Protein AF-0000000084531029 (afdb_homodimer)

Structure (mmCIF, N/CA/C/O backbone):
data_AF-0000000084531029-model_v1
#
loop_
_entity.id
_entity.type
_entity.pdbx_description
1 polymer Epimerase
#
loop_
_atom_site.group_PDB
_atom_site.id
_atom_site.type_symbol
_atom_site.label_atom_id
_atom_site.label_alt_id
_atom_site.label_comp_id
_atom_site.label_asym_id
_atom_site.label_entity_id
_atom_site.label_seq_id
_atom_site.pdbx_PDB_ins_code
_atom_site.Cartn_x
_atom_site.Cartn_y
_atom_site.Cartn_z
_atom_site.occupancy
_atom_site.B_iso_or_equiv
_atom_site.auth_seq_id
_atom_site.auth_comp_id
_atom_site.auth_asym_id
_atom_site.auth_atom_id
_atom_site.pdbx_PDB_model_num
ATOM 1 N N . MET A 1 1 ? -20.953 -20.203 -14.414 1 97.06 1 MET A N 1
ATOM 2 C CA . MET A 1 1 ? -20.766 -18.797 -14.125 1 97.06 1 MET A CA 1
ATOM 3 C C . MET A 1 1 ? -19.938 -18.125 -15.219 1 97.06 1 MET A C 1
ATOM 5 O O . MET A 1 1 ? -19.203 -18.797 -15.953 1 97.06 1 MET A O 1
ATOM 9 N N . ARG A 1 2 ? -20.156 -16.828 -15.328 1 98.56 2 ARG A N 1
ATOM 10 C CA . ARG A 1 2 ? -19.234 -16.031 -16.141 1 98.56 2 ARG A CA 1
ATOM 11 C C . ARG A 1 2 ? -18.125 -15.422 -15.289 1 98.56 2 ARG A C 1
ATOM 13 O O . ARG A 1 2 ? -18.406 -14.656 -14.359 1 98.56 2 ARG A O 1
ATOM 20 N N . ILE A 1 3 ? -16.906 -15.789 -15.602 1 98.88 3 ILE A N 1
ATOM 21 C CA . ILE A 1 3 ? -15.766 -15.422 -14.766 1 98.88 3 ILE A CA 1
ATOM 22 C C . ILE A 1 3 ? -14.727 -14.688 -15.609 1 98.88 3 ILE A C 1
ATOM 24 O O . ILE A 1 3 ? -14.383 -15.133 -16.703 1 98.88 3 ILE A O 1
ATOM 28 N N . ALA A 1 4 ? -14.32 -13.523 -15.148 1 98.94 4 ALA A N 1
ATOM 29 C CA . ALA A 1 4 ? -13.227 -12.805 -15.797 1 98.94 4 ALA A CA 1
ATOM 30 C C . ALA A 1 4 ? -11.891 -13.102 -15.117 1 98.94 4 ALA A C 1
ATOM 32 O O . ALA A 1 4 ? -11.836 -13.273 -13.898 1 98.94 4 ALA A O 1
ATOM 33 N N . VAL A 1 5 ? -10.812 -13.219 -15.891 1 98.94 5 VAL A N 1
ATOM 34 C CA . VAL A 1 5 ? -9.461 -13.43 -15.398 1 98.94 5 VAL A CA 1
ATOM 35 C C . VAL A 1 5 ? -8.516 -12.398 -16.031 1 98.94 5 VAL A C 1
ATOM 37 O O . VAL A 1 5 ? -8.211 -12.477 -17.219 1 98.94 5 VAL A O 1
ATOM 40 N N . THR A 1 6 ? -8.094 -11.383 -15.25 1 98.94 6 THR A N 1
ATOM 41 C CA . THR A 1 6 ? -7.02 -10.547 -15.758 1 98.94 6 THR A CA 1
ATOM 42 C C . THR A 1 6 ? -5.684 -11.281 -15.695 1 98.94 6 THR A C 1
ATOM 44 O O . THR A 1 6 ? -5.43 -12.039 -14.75 1 98.94 6 THR A O 1
ATOM 47 N N . GLY A 1 7 ? -4.824 -10.992 -16.672 1 98.75 7 GLY A N 1
ATOM 48 C CA . GLY A 1 7 ? -3.633 -11.82 -16.797 1 98.75 7 GLY A CA 1
ATOM 49 C C . GLY A 1 7 ? -3.93 -13.227 -17.281 1 98.75 7 GLY A C 1
ATOM 50 O O . GLY A 1 7 ? -3.174 -14.156 -17 1 98.75 7 GLY A O 1
ATOM 51 N N . GLY A 1 8 ? -5.012 -13.352 -17.984 1 98.81 8 GLY A N 1
ATOM 52 C CA . GLY A 1 8 ? -5.527 -14.664 -18.328 1 98.81 8 GLY A CA 1
ATOM 53 C C . GLY A 1 8 ? -4.715 -15.344 -19.422 1 98.81 8 GLY A C 1
ATOM 54 O O . GLY A 1 8 ? -4.898 -16.531 -19.672 1 98.81 8 GLY A O 1
ATOM 55 N N . CYS A 1 9 ? -3.779 -14.656 -20.031 1 98.62 9 CYS A N 1
ATOM 56 C CA . CYS A 1 9 ? -2.963 -15.227 -21.109 1 98.62 9 CYS A CA 1
ATOM 57 C C . CYS A 1 9 ? -1.507 -15.344 -20.672 1 98.62 9 CYS A C 1
ATOM 59 O O . CYS A 1 9 ? -0.629 -15.594 -21.5 1 98.62 9 CYS A O 1
ATOM 61 N N . GLY A 1 10 ? -1.248 -15.156 -19.375 1 98.06 10 GLY A N 1
ATOM 62 C CA . GLY A 1 10 ? 0.082 -15.32 -18.812 1 98.06 10 GLY A CA 1
ATOM 63 C C . GLY A 1 10 ? 0.339 -16.719 -18.297 1 98.06 10 GLY A C 1
ATOM 64 O O . GLY A 1 10 ? -0.458 -17.641 -18.531 1 98.06 10 GLY A O 1
ATOM 65 N N . PHE A 1 11 ? 1.472 -16.938 -17.562 1 98.38 11 PHE A N 1
ATOM 66 C CA . PHE A 1 11 ? 1.9 -18.219 -17.031 1 98.38 11 PHE A CA 1
ATOM 67 C C . PHE A 1 11 ? 0.819 -18.828 -16.141 1 98.38 11 PHE A C 1
ATOM 69 O O . PHE A 1 11 ? 0.06 -19.688 -16.594 1 98.38 11 PHE A O 1
ATOM 76 N N . ILE A 1 12 ? 0.504 -18.234 -14.992 1 98.62 12 ILE A N 1
ATOM 77 C CA . ILE A 1 12 ? -0.446 -18.797 -14.039 1 98.62 12 ILE A CA 1
ATOM 78 C C . ILE A 1 12 ? -1.869 -18.625 -14.562 1 98.62 12 ILE A C 1
ATOM 80 O O . ILE A 1 12 ? -2.67 -19.562 -14.531 1 98.62 12 ILE A O 1
ATOM 84 N N . GLY A 1 13 ? -2.168 -17.453 -15.133 1 98.81 13 GLY A N 1
ATOM 85 C CA . GLY A 1 13 ? -3.506 -17.109 -15.586 1 98.81 13 GLY A CA 1
ATOM 86 C C . GLY A 1 13 ? -4.039 -18.047 -16.641 1 98.81 13 GLY A C 1
ATOM 87 O O . GLY A 1 13 ? -5.223 -18.406 -16.641 1 98.81 13 GLY A O 1
ATOM 88 N N . SER A 1 14 ? -3.178 -18.469 -17.578 1 98.88 14 SER A N 1
ATOM 89 C CA . SER A 1 14 ? -3.637 -19.359 -18.641 1 98.88 14 SER A CA 1
ATOM 90 C C . SER A 1 14 ? -4.059 -20.719 -18.094 1 98.88 14 SER A C 1
ATOM 92 O O . SER A 1 14 ? -5.004 -21.328 -18.594 1 98.88 14 SER A O 1
ATOM 94 N N . HIS A 1 15 ? -3.373 -21.219 -17.062 1 98.94 15 HIS A N 1
ATOM 95 C CA . HIS A 1 15 ? -3.766 -22.469 -16.422 1 98.94 15 HIS A CA 1
ATOM 96 C C . HIS A 1 15 ? -5.066 -22.312 -15.648 1 98.94 15 HIS A C 1
ATOM 98 O O . HIS A 1 15 ? -5.891 -23.219 -15.609 1 98.94 15 HIS A O 1
ATOM 104 N N . VAL A 1 16 ? -5.242 -21.141 -14.977 1 98.94 16 VAL A N 1
ATOM 105 C CA . VAL A 1 16 ? -6.48 -20.844 -14.266 1 98.94 16 VAL A CA 1
ATOM 106 C C . VAL A 1 16 ? -7.652 -20.844 -15.242 1 98.94 16 VAL A C 1
ATOM 108 O O . VAL A 1 16 ? -8.688 -21.453 -14.984 1 98.94 16 VAL A O 1
ATOM 111 N N . VAL A 1 17 ? -7.473 -20.172 -16.391 1 98.94 17 VAL A N 1
ATOM 112 C CA . VAL A 1 17 ? -8.492 -20.125 -17.422 1 98.94 17 VAL A CA 1
ATOM 113 C C . VAL A 1 17 ? -8.844 -21.531 -17.875 1 98.94 17 VAL A C 1
ATOM 115 O O . VAL A 1 17 ? -10.016 -21.906 -17.953 1 98.94 17 VAL A O 1
ATOM 118 N N . ASP A 1 18 ? -7.797 -22.406 -18.156 1 98.94 18 ASP A N 1
ATOM 119 C CA . ASP A 1 18 ? -8.016 -23.781 -18.578 1 98.94 18 ASP A CA 1
ATOM 120 C C . ASP A 1 18 ? -8.867 -24.531 -17.562 1 98.94 18 ASP A C 1
ATOM 122 O O . ASP A 1 18 ? -9.828 -25.219 -17.938 1 98.94 18 ASP A O 1
ATOM 126 N N . HIS A 1 19 ? -8.508 -24.438 -16.281 1 98.94 19 HIS A N 1
ATOM 127 C CA . HIS A 1 19 ? -9.18 -25.203 -15.234 1 98.94 19 HIS A CA 1
ATOM 128 C C . HIS A 1 19 ? -10.617 -24.719 -15.047 1 98.94 19 HIS A C 1
ATOM 130 O O . HIS A 1 19 ? -11.508 -25.516 -14.773 1 98.94 19 HIS A O 1
ATOM 136 N N . LEU A 1 20 ? -10.859 -23.375 -15.156 1 98.94 20 LEU A N 1
ATOM 137 C CA . LEU A 1 20 ? -12.203 -22.828 -15.023 1 98.94 20 LEU A CA 1
ATOM 138 C C . LEU A 1 20 ? -13.109 -23.312 -16.156 1 98.94 20 LEU A C 1
ATOM 140 O O . LEU A 1 20 ? -14.258 -23.688 -15.922 1 98.94 20 LEU A O 1
ATOM 144 N N . ILE A 1 21 ? -12.586 -23.312 -17.391 1 98.88 21 ILE A N 1
ATOM 145 C CA . ILE A 1 21 ? -13.344 -23.781 -18.531 1 98.88 21 ILE A CA 1
ATOM 146 C C . ILE A 1 21 ? -13.656 -25.266 -18.375 1 98.88 21 ILE A C 1
ATOM 148 O O . ILE A 1 21 ? -14.797 -25.688 -18.578 1 98.88 21 ILE A O 1
ATOM 152 N N . ALA A 1 22 ? -12.625 -26.047 -17.938 1 98.81 22 ALA A N 1
ATOM 153 C CA . ALA A 1 22 ? -12.812 -27.469 -17.703 1 98.81 22 ALA A CA 1
ATOM 154 C C . ALA A 1 22 ? -13.883 -27.719 -16.641 1 98.81 22 ALA A C 1
ATOM 156 O O . ALA A 1 22 ? -14.594 -28.719 -16.688 1 98.81 22 ALA A O 1
ATOM 157 N N . ALA A 1 23 ? -14.008 -26.828 -15.719 1 98.69 23 ALA A N 1
ATOM 158 C CA . ALA A 1 23 ? -14.984 -26.953 -14.641 1 98.69 23 ALA A CA 1
ATOM 159 C C . ALA A 1 23 ? -16.359 -26.469 -15.094 1 98.69 23 ALA A C 1
ATOM 161 O O . ALA A 1 23 ? -17.312 -26.469 -14.305 1 98.69 23 ALA A O 1
ATOM 162 N N . GLY A 1 24 ? -16.531 -25.969 -16.312 1 98.62 24 GLY A N 1
ATOM 163 C CA . GLY A 1 24 ? -17.844 -25.672 -16.891 1 98.62 24 GLY A CA 1
ATOM 164 C C . GLY A 1 24 ? -18.203 -24.203 -16.844 1 98.62 24 GLY A C 1
ATOM 165 O O . GLY A 1 24 ? -19.359 -23.844 -17.062 1 98.62 24 GLY A O 1
ATOM 166 N N . HIS A 1 25 ? -17.266 -23.312 -16.609 1 98.81 25 HIS A N 1
ATOM 167 C CA . HIS A 1 25 ? -17.547 -21.891 -16.516 1 98.81 25 HIS A CA 1
ATOM 168 C C . HIS A 1 25 ? -17.281 -21.188 -17.844 1 98.81 25 HIS A C 1
ATOM 170 O O . HIS A 1 25 ? -16.516 -21.688 -18.672 1 98.81 25 HIS A O 1
ATOM 176 N N . GLU A 1 26 ? -17.984 -20.094 -18.078 1 98.88 26 GLU A N 1
ATOM 177 C CA . GLU A 1 26 ? -17.656 -19.156 -19.141 1 98.88 26 GLU A CA 1
ATOM 178 C C . GLU A 1 26 ? -16.562 -18.188 -18.703 1 98.88 26 GLU A C 1
ATOM 180 O O . GLU A 1 26 ? -16.688 -17.547 -17.656 1 98.88 26 GLU A O 1
ATOM 185 N N . VAL A 1 27 ? -15.5 -18.141 -19.531 1 98.94 27 VAL A N 1
ATOM 186 C CA . VAL A 1 27 ? -14.359 -17.391 -19.031 1 98.94 27 VAL A CA 1
ATOM 187 C C . VAL A 1 27 ? -14.039 -16.25 -20.016 1 98.94 27 VAL A C 1
ATOM 189 O O . VAL A 1 27 ? -14.008 -16.453 -21.219 1 98.94 27 VAL A O 1
ATOM 192 N N . LEU A 1 28 ? -13.875 -15.031 -19.5 1 98.94 28 LEU A N 1
ATOM 193 C CA . LEU A 1 28 ? -13.289 -13.891 -20.188 1 98.94 28 LEU A CA 1
ATOM 194 C C . LEU A 1 28 ? -11.836 -13.688 -19.766 1 98.94 28 LEU A C 1
ATOM 196 O O . LEU A 1 28 ? -11.562 -13.344 -18.625 1 98.94 28 LEU A O 1
ATOM 200 N N . ALA A 1 29 ? -10.898 -13.945 -20.688 1 98.94 29 ALA A N 1
ATOM 201 C CA . ALA A 1 29 ? -9.484 -13.664 -20.438 1 98.94 29 ALA A CA 1
ATOM 202 C C . ALA A 1 29 ? -9.141 -12.227 -20.812 1 98.94 29 ALA A C 1
ATOM 204 O O . ALA A 1 29 ? -9.219 -11.844 -21.969 1 98.94 29 ALA A O 1
ATOM 205 N N . VAL A 1 30 ? -8.82 -11.422 -19.828 1 98.94 30 VAL A N 1
ATOM 206 C CA . VAL A 1 30 ? -8.375 -10.047 -20.031 1 98.94 30 VAL A CA 1
ATOM 207 C C . VAL A 1 30 ? -6.852 -9.969 -19.953 1 98.94 30 VAL A C 1
ATOM 209 O O . VAL A 1 30 ? -6.266 -10.336 -18.922 1 98.94 30 VAL A O 1
ATOM 212 N N . ASP A 1 31 ? -6.254 -9.562 -20.969 1 98.75 31 ASP A N 1
ATOM 213 C CA . ASP A 1 31 ? -4.797 -9.492 -21.016 1 98.75 31 ASP A CA 1
ATOM 214 C C . ASP A 1 31 ? -4.32 -8.562 -22.125 1 98.75 31 ASP A C 1
ATOM 216 O O . ASP A 1 31 ? -5.066 -8.273 -23.062 1 98.75 31 ASP A O 1
ATOM 220 N N . THR A 1 32 ? -3.076 -8.047 -21.938 1 98.25 32 THR A N 1
ATOM 221 C CA . THR A 1 32 ? -2.484 -7.211 -22.984 1 98.25 32 THR A CA 1
ATOM 222 C C . THR A 1 32 ? -1.877 -8.07 -24.094 1 98.25 32 THR A C 1
ATOM 224 O O . THR A 1 32 ? -1.507 -7.562 -25.141 1 98.25 32 THR A O 1
ATOM 227 N N . THR A 1 33 ? -1.735 -9.375 -23.891 1 97.12 33 THR A N 1
ATOM 228 C CA . THR A 1 33 ? -1.209 -10.328 -24.859 1 97.12 33 THR A CA 1
ATOM 229 C C . THR A 1 33 ? -2.189 -11.477 -25.078 1 97.12 33 THR A C 1
ATOM 231 O O . THR A 1 33 ? -3.219 -11.555 -24.406 1 97.12 33 THR A O 1
ATOM 234 N N . ASP A 1 34 ? -1.964 -12.281 -26.078 1 97.62 34 ASP A N 1
ATOM 235 C CA . ASP A 1 34 ? -2.74 -13.492 -26.328 1 97.62 34 ASP A CA 1
ATOM 236 C C . ASP A 1 34 ? -1.832 -14.719 -26.422 1 97.62 34 ASP A C 1
ATOM 238 O O . ASP A 1 34 ? -2.156 -15.688 -27.094 1 97.62 34 ASP A O 1
ATOM 242 N N . LYS A 1 35 ? -0.701 -14.664 -25.719 1 95.5 35 LYS A N 1
ATOM 243 C CA . LYS A 1 35 ? 0.36 -15.656 -25.844 1 95.5 35 LYS A CA 1
ATOM 244 C C . LYS A 1 35 ? -0.168 -17.062 -25.547 1 95.5 35 LYS A C 1
ATOM 246 O O . LYS A 1 35 ? 0.088 -18 -26.312 1 95.5 35 LYS A O 1
ATOM 251 N N . TYR A 1 36 ? -0.892 -17.297 -24.469 1 98 36 TYR A N 1
ATOM 252 C CA . TYR A 1 36 ? -1.395 -18.609 -24.078 1 98 36 TYR A CA 1
ATOM 253 C C . TYR A 1 36 ? -2.916 -18.609 -24.016 1 98 36 TYR A C 1
ATOM 255 O O . TYR A 1 36 ? -3.502 -19.234 -23.125 1 98 36 TYR A O 1
ATOM 263 N N . LEU A 1 37 ? -3.545 -17.875 -24.891 1 98.25 37 LEU A N 1
ATOM 264 C CA . LEU A 1 37 ? -5 -17.766 -24.938 1 98.25 37 LEU A CA 1
ATOM 265 C C . LEU A 1 37 ? -5.645 -19.125 -25.188 1 98.25 37 LEU A C 1
ATOM 267 O O . LEU A 1 37 ? -5.289 -19.812 -26.156 1 98.25 37 LEU A O 1
ATOM 271 N N . ASN A 1 38 ? -6.512 -19.562 -24.297 1 98.62 38 ASN A N 1
ATOM 272 C CA . ASN A 1 38 ? -7.367 -20.719 -24.547 1 98.62 38 ASN A CA 1
ATOM 273 C C . ASN A 1 38 ? -8.406 -20.438 -25.625 1 98.62 38 ASN A C 1
ATOM 275 O O . ASN A 1 38 ? -9.172 -19.469 -25.516 1 98.62 38 ASN A O 1
ATOM 279 N N . PRO A 1 39 ? -8.492 -21.234 -26.641 1 98.19 39 PRO A N 1
ATOM 280 C CA . PRO A 1 39 ? -9.406 -20.969 -27.75 1 98.19 39 PRO A CA 1
ATOM 281 C C . PRO A 1 39 ? -10.875 -20.969 -27.312 1 98.19 39 PRO A C 1
ATOM 283 O O . PRO A 1 39 ? -11.727 -20.406 -28.016 1 98.19 39 PRO A O 1
ATOM 286 N N . ASP A 1 40 ? -11.211 -21.578 -26.219 1 98.62 40 ASP A N 1
ATOM 287 C CA . ASP A 1 40 ? -12.586 -21.672 -25.75 1 98.62 40 ASP A CA 1
ATOM 288 C C . ASP A 1 40 ? -12.945 -20.484 -24.859 1 98.62 40 ASP A C 1
ATOM 290 O O . ASP A 1 40 ? -14.094 -20.344 -24.422 1 98.62 40 ASP A O 1
ATOM 294 N N . ALA A 1 41 ? -12.008 -19.609 -24.516 1 98.81 41 ALA A N 1
ATOM 295 C CA . ALA A 1 41 ? -12.258 -18.422 -23.703 1 98.81 41 ALA A CA 1
ATOM 296 C C . ALA A 1 41 ? -12.555 -17.203 -24.578 1 98.81 41 ALA A C 1
ATOM 298 O O . ALA A 1 41 ? -12.031 -17.094 -25.688 1 98.81 41 ALA A O 1
ATOM 299 N N . GLU A 1 42 ? -13.43 -16.281 -24.109 1 98.56 42 GLU A N 1
ATOM 300 C CA . GLU A 1 42 ? -13.469 -14.945 -24.672 1 98.56 42 GLU A CA 1
ATOM 301 C C . GLU A 1 42 ? -12.195 -14.172 -24.344 1 98.56 42 GLU A C 1
ATOM 303 O O . GLU A 1 42 ? -11.562 -14.414 -23.312 1 98.56 42 GLU A O 1
ATOM 308 N N . HIS A 1 43 ? -11.805 -13.344 -25.266 1 98.44 43 HIS A N 1
ATOM 309 C CA . HIS A 1 43 ? -10.594 -12.562 -25.047 1 98.44 43 HIS A CA 1
ATOM 310 C C . HIS A 1 43 ? -10.883 -11.062 -25.141 1 98.44 43 HIS A C 1
ATOM 312 O O . HIS A 1 43 ? -11.586 -10.617 -26.047 1 98.44 43 HIS A O 1
ATOM 318 N N . ALA A 1 44 ? -10.422 -10.273 -24.203 1 98.62 44 ALA A N 1
ATOM 319 C CA . ALA A 1 44 ? -10.383 -8.812 -24.25 1 98.62 44 ALA A CA 1
ATOM 320 C C . ALA A 1 44 ? -8.953 -8.297 -24.094 1 98.62 44 ALA A C 1
ATOM 322 O O . ALA A 1 44 ? -8.359 -8.406 -23.031 1 98.62 44 ALA A O 1
ATOM 323 N N . ARG A 1 45 ? -8.406 -7.766 -25.141 1 98.62 45 ARG A N 1
ATOM 324 C CA . ARG A 1 45 ? -7.074 -7.176 -25.078 1 98.62 45 ARG A CA 1
ATOM 325 C C . ARG A 1 45 ? -7.121 -5.797 -24.422 1 98.62 45 ARG A C 1
ATOM 327 O O . ARG A 1 45 ? -7.246 -4.781 -25.109 1 98.62 45 ARG A O 1
ATOM 334 N N . ILE A 1 46 ? -7.008 -5.73 -23.125 1 98.62 46 ILE A N 1
ATOM 335 C CA . ILE A 1 46 ? -7.188 -4.52 -22.328 1 98.62 46 ILE A CA 1
ATOM 336 C C . ILE A 1 46 ? -6.07 -4.41 -21.297 1 98.62 46 ILE A C 1
ATOM 338 O O . ILE A 1 46 ? -5.68 -5.41 -20.688 1 98.62 46 ILE A O 1
ATOM 342 N N . ASP A 1 47 ? -5.48 -3.258 -21.219 1 98.56 47 ASP A N 1
ATOM 343 C CA . ASP A 1 47 ? -4.648 -2.908 -20.062 1 98.56 47 ASP A CA 1
ATOM 344 C C . ASP A 1 47 ? -5.5 -2.66 -18.828 1 98.56 47 ASP A C 1
ATOM 346 O O . ASP A 1 47 ? -6.48 -1.913 -18.875 1 98.56 47 ASP A O 1
ATOM 350 N N . VAL A 1 48 ? -5.16 -3.287 -17.719 1 98.38 48 VAL A N 1
ATOM 351 C CA . VAL A 1 48 ? -5.977 -3.178 -16.516 1 98.38 48 VAL A CA 1
ATOM 352 C C . VAL A 1 48 ? -6.035 -1.721 -16.062 1 98.38 48 VAL A C 1
ATOM 354 O O . VAL A 1 48 ? -6.914 -1.341 -15.289 1 98.38 48 VAL A O 1
ATOM 357 N N . LEU A 1 49 ? -5.113 -0.869 -16.5 1 98 49 LEU A N 1
ATOM 358 C CA . LEU A 1 49 ? -5.082 0.538 -16.109 1 98 49 LEU A CA 1
ATOM 359 C C . LEU A 1 49 ? -6.156 1.327 -16.859 1 98 49 LEU A C 1
ATOM 361 O O . LEU A 1 49 ? -6.441 2.477 -16.5 1 98 49 LEU A O 1
ATOM 365 N N . ASP A 1 50 ? -6.73 0.745 -17.891 1 98.62 50 ASP A N 1
ATOM 366 C CA . ASP A 1 50 ? -7.84 1.363 -18.625 1 98.62 50 ASP A CA 1
ATOM 367 C C . ASP A 1 50 ? -9.172 1.062 -17.938 1 98.62 50 ASP A C 1
ATOM 369 O O . ASP A 1 50 ? -9.93 0.204 -18.406 1 98.62 50 ASP A O 1
ATOM 373 N N . LEU A 1 51 ? -9.492 1.858 -16.953 1 98.62 51 LEU A N 1
ATOM 374 C CA . LEU A 1 51 ? -10.641 1.599 -16.094 1 98.62 51 LEU A CA 1
ATOM 375 C C . LEU A 1 51 ? -11.938 1.574 -16.891 1 98.62 51 LEU A C 1
ATOM 377 O O . LEU A 1 51 ? -12.758 0.67 -16.734 1 98.62 51 LEU A O 1
ATOM 381 N N . PRO A 1 52 ? -12.172 2.529 -17.812 1 98.69 52 PRO A N 1
ATOM 382 C CA . PRO A 1 52 ? -13.422 2.471 -18.578 1 98.69 52 PRO A CA 1
ATOM 383 C C . PRO A 1 52 ? -13.547 1.192 -19.406 1 98.69 52 PRO A C 1
ATOM 385 O O . PRO A 1 52 ? -14.594 0.55 -19.406 1 98.69 52 PRO A O 1
ATOM 388 N N . ALA A 1 53 ? -12.516 0.789 -20.094 1 98.81 53 ALA A N 1
ATOM 389 C CA . ALA A 1 53 ? -12.539 -0.424 -20.906 1 98.81 53 ALA A CA 1
ATOM 390 C C . ALA A 1 53 ? -12.719 -1.664 -20.031 1 98.81 53 ALA A C 1
ATOM 392 O O . ALA A 1 53 ? -13.461 -2.582 -20.406 1 98.81 53 ALA A O 1
ATOM 393 N N . LEU A 1 54 ? -12.031 -1.666 -18.953 1 98.81 54 LEU A N 1
ATOM 394 C CA . LEU A 1 54 ? -12.125 -2.789 -18.031 1 98.81 54 LEU A CA 1
ATOM 395 C C . LEU A 1 54 ? -13.539 -2.924 -17.484 1 98.81 54 LEU A C 1
ATOM 397 O O . LEU A 1 54 ? -14.07 -4.035 -17.391 1 98.81 54 LEU A O 1
ATOM 401 N N . THR A 1 55 ? -14.141 -1.792 -17.062 1 98.88 55 THR A N 1
ATOM 402 C CA . THR A 1 55 ? -15.5 -1.783 -16.531 1 98.88 55 THR A CA 1
ATOM 403 C C . THR A 1 55 ? -16.484 -2.344 -17.547 1 98.88 55 THR A C 1
ATOM 405 O O . THR A 1 55 ? -17.328 -3.176 -17.219 1 98.88 55 THR A O 1
ATOM 408 N N . ALA A 1 56 ? -16.344 -1.895 -18.766 1 98.75 56 ALA A N 1
ATOM 409 C CA . ALA A 1 56 ? -17.219 -2.383 -19.844 1 98.75 56 ALA A CA 1
ATOM 410 C C . ALA A 1 56 ? -17.031 -3.883 -20.047 1 98.75 56 ALA A C 1
ATOM 412 O O . ALA A 1 56 ? -18 -4.613 -20.234 1 98.75 56 ALA A O 1
ATOM 413 N N . ALA A 1 57 ? -15.828 -4.367 -20.016 1 98.75 57 ALA A N 1
ATOM 414 C CA . ALA A 1 57 ? -15.523 -5.77 -20.266 1 98.75 57 ALA A CA 1
ATOM 415 C C . ALA A 1 57 ? -16.062 -6.668 -19.156 1 98.75 57 ALA A C 1
ATOM 417 O O . ALA A 1 57 ? -16.469 -7.801 -19.422 1 98.75 57 ALA A O 1
ATOM 418 N N . LEU A 1 58 ? -16.031 -6.191 -17.938 1 98.62 58 LEU A N 1
ATOM 419 C CA . LEU A 1 58 ? -16.406 -7.008 -16.781 1 98.62 58 LEU A CA 1
ATOM 420 C C . LEU A 1 58 ? -17.922 -7.086 -16.641 1 98.62 58 LEU A C 1
ATOM 422 O O . LEU A 1 58 ? -18.422 -7.891 -15.852 1 98.62 58 LEU A O 1
ATOM 426 N N . ALA A 1 59 ? -18.562 -6.18 -17.438 1 97.81 59 ALA A N 1
ATOM 427 C CA . ALA A 1 59 ? -20.031 -6.188 -17.359 1 97.81 59 ALA A CA 1
ATOM 428 C C . ALA A 1 59 ? -20.578 -7.582 -17.625 1 97.81 59 ALA A C 1
ATOM 430 O O . ALA A 1 59 ? -20.203 -8.234 -18.609 1 97.81 59 ALA A O 1
ATOM 431 N N . GLY A 1 60 ? -21.484 -8.125 -16.719 1 97.69 60 GLY A N 1
ATOM 432 C CA . GLY A 1 60 ? -22.109 -9.43 -16.875 1 97.69 60 GLY A CA 1
ATOM 433 C C . GLY A 1 60 ? -21.344 -10.539 -16.188 1 97.69 60 GLY A C 1
ATOM 434 O O . GLY A 1 60 ? -21.875 -11.633 -15.977 1 97.69 60 GLY A O 1
ATOM 435 N N . SER A 1 61 ? -20.094 -10.383 -15.828 1 98.69 61 SER A N 1
ATOM 436 C CA . SER A 1 61 ? -19.328 -11.367 -15.078 1 98.69 61 SER A CA 1
ATOM 437 C C . SER A 1 61 ? -19.797 -11.438 -13.625 1 98.69 61 SER A C 1
ATOM 439 O O . SER A 1 61 ? -20.375 -10.484 -13.109 1 98.69 61 SER A O 1
ATOM 441 N N . GLU A 1 62 ? -19.578 -12.523 -13.039 1 98.69 62 GLU A N 1
ATOM 442 C CA . GLU A 1 62 ? -19.953 -12.703 -11.633 1 98.69 62 GLU A CA 1
ATOM 443 C C . GLU A 1 62 ? -18.734 -12.578 -10.727 1 98.69 62 GLU A C 1
ATOM 445 O O . GLU A 1 62 ? -18.828 -12.047 -9.617 1 98.69 62 GLU A O 1
ATOM 450 N N . VAL A 1 63 ? -17.625 -13.094 -11.102 1 98.88 63 VAL A N 1
ATOM 451 C CA . VAL A 1 63 ? -16.375 -13.117 -10.359 1 98.88 63 VAL A CA 1
ATOM 452 C C . VAL A 1 63 ? -15.227 -12.648 -11.25 1 98.88 63 VAL A C 1
ATOM 454 O O . VAL A 1 63 ? -15.242 -12.875 -12.461 1 98.88 63 VAL A O 1
ATOM 457 N N . VAL A 1 64 ? -14.297 -11.906 -10.688 1 98.94 64 VAL A N 1
ATOM 458 C CA . VAL A 1 64 ? -13.07 -11.586 -11.406 1 98.94 64 VAL A CA 1
ATOM 459 C C . VAL A 1 64 ? -11.859 -12.094 -10.633 1 98.94 64 VAL A C 1
ATOM 461 O O . VAL A 1 64 ? -11.758 -11.891 -9.414 1 98.94 64 VAL A O 1
ATOM 464 N N . TYR A 1 65 ? -11.023 -12.906 -11.281 1 98.94 65 TYR A N 1
ATOM 465 C CA . TYR A 1 65 ? -9.68 -13.25 -10.82 1 98.94 65 TYR A CA 1
ATOM 466 C C . TYR A 1 65 ? -8.664 -12.227 -11.312 1 98.94 65 TYR A C 1
ATOM 468 O O . TYR A 1 65 ? -8.477 -12.055 -12.523 1 98.94 65 TYR A O 1
ATOM 476 N N . HIS A 1 66 ? -7.98 -11.555 -10.398 1 98.94 66 HIS A N 1
ATOM 477 C CA . HIS A 1 66 ? -6.969 -10.562 -10.766 1 98.94 66 HIS A CA 1
ATOM 478 C C . HIS A 1 66 ? -5.562 -11.141 -10.641 1 98.94 66 HIS A C 1
ATOM 480 O O . HIS A 1 66 ? -4.957 -11.078 -9.57 1 98.94 66 HIS A O 1
ATOM 486 N N . LEU A 1 67 ? -5.008 -11.57 -11.758 1 98.88 67 LEU A N 1
ATOM 487 C CA . LEU A 1 67 ? -3.682 -12.18 -11.781 1 98.88 67 LEU A CA 1
ATOM 488 C C . LEU A 1 67 ? -2.686 -11.297 -12.523 1 98.88 67 LEU A C 1
ATOM 490 O O . LEU A 1 67 ? -1.479 -11.547 -12.484 1 98.88 67 LEU A O 1
ATOM 494 N N . ALA A 1 68 ? -3.146 -10.25 -13.234 1 98.62 68 ALA A N 1
ATOM 495 C CA . ALA A 1 68 ? -2.25 -9.328 -13.93 1 98.62 68 ALA A CA 1
ATOM 496 C C . ALA A 1 68 ? -1.348 -8.594 -12.945 1 98.62 68 ALA A C 1
ATOM 498 O O . ALA A 1 68 ? -1.831 -7.988 -11.984 1 98.62 68 ALA A O 1
ATOM 499 N N . ALA A 1 69 ? -0.102 -8.664 -13.164 1 98.12 69 ALA A N 1
ATOM 500 C CA . ALA A 1 69 ? 0.863 -7.992 -12.297 1 98.12 69 ALA A CA 1
ATOM 501 C C . ALA A 1 69 ? 2.264 -8.031 -12.898 1 98.12 69 ALA A C 1
ATOM 503 O O . ALA A 1 69 ? 2.553 -8.875 -13.758 1 98.12 69 ALA A O 1
ATOM 504 N N . MET A 1 70 ? 3.092 -7.086 -12.547 1 96.5 70 MET A N 1
ATOM 505 C CA . MET A 1 70 ? 4.539 -7.219 -12.703 1 96.5 70 MET A CA 1
ATOM 506 C C . MET A 1 70 ? 5.137 -7.992 -11.531 1 96.5 70 MET A C 1
ATOM 508 O O . MET A 1 70 ? 5.16 -7.504 -10.398 1 96.5 70 MET A O 1
ATOM 512 N N . ALA A 1 71 ? 5.59 -9.203 -11.805 1 93.19 71 ALA A N 1
ATOM 513 C CA . ALA A 1 71 ? 6.016 -10.07 -10.711 1 93.19 71 ALA A CA 1
ATOM 514 C C . ALA A 1 71 ? 7.5 -10.398 -10.82 1 93.19 71 ALA A C 1
ATOM 516 O O . ALA A 1 71 ? 8.086 -10.977 -9.898 1 93.19 71 ALA A O 1
ATOM 517 N N . ASP A 1 72 ? 8.133 -10.102 -11.969 1 92.75 72 ASP A N 1
ATOM 518 C CA . ASP A 1 72 ? 9.57 -10.297 -12.117 1 92.75 72 ASP A CA 1
ATOM 519 C C . ASP A 1 72 ? 10.352 -9.289 -11.273 1 92.75 72 ASP A C 1
ATOM 521 O O . ASP A 1 72 ? 10.297 -8.086 -11.531 1 92.75 72 ASP A O 1
ATOM 525 N N . VAL A 1 73 ? 11.109 -9.805 -10.344 1 90.44 73 VAL A N 1
ATOM 526 C CA . VAL A 1 73 ? 11.773 -8.961 -9.352 1 90.44 73 VAL A CA 1
ATOM 527 C C . VAL A 1 73 ? 12.773 -8.039 -10.039 1 90.44 73 VAL A C 1
ATOM 529 O O . VAL A 1 73 ? 12.938 -6.883 -9.648 1 90.44 73 VAL A O 1
ATOM 532 N N . GLU A 1 74 ? 13.43 -8.562 -11.031 1 91.62 74 GLU A N 1
ATOM 533 C CA . GLU A 1 74 ? 14.383 -7.734 -11.766 1 91.62 74 GLU A CA 1
ATOM 534 C C . GLU A 1 74 ? 13.68 -6.605 -12.516 1 91.62 74 GLU A C 1
ATOM 536 O O . GLU A 1 74 ? 14.164 -5.477 -12.539 1 91.62 74 GLU A O 1
ATOM 541 N N . GLN A 1 75 ? 12.555 -6.965 -13.102 1 94.25 75 GLN A N 1
ATOM 542 C CA . GLN A 1 75 ? 11.773 -5.945 -13.789 1 94.25 75 GLN A CA 1
ATOM 543 C C . GLN A 1 75 ? 11.234 -4.906 -12.812 1 94.25 75 GLN A C 1
ATOM 545 O O . GLN A 1 75 ? 11.242 -3.709 -13.102 1 94.25 75 GLN A O 1
ATOM 550 N N . VAL A 1 76 ? 10.797 -5.32 -11.648 1 95.5 76 VAL A N 1
ATOM 551 C CA . VAL A 1 76 ? 10.258 -4.441 -10.609 1 95.5 76 VAL A CA 1
ATOM 552 C C . VAL A 1 76 ? 11.336 -3.463 -10.156 1 95.5 76 VAL A C 1
ATOM 554 O O . VAL A 1 76 ? 11.07 -2.268 -10 1 95.5 76 VAL A O 1
ATOM 557 N N . THR A 1 77 ? 12.523 -3.938 -9.953 1 94.69 77 THR A N 1
ATOM 558 C CA . THR A 1 77 ? 13.641 -3.113 -9.516 1 94.69 77 THR A CA 1
ATOM 559 C C . THR A 1 77 ? 14.023 -2.1 -10.586 1 94.69 77 THR A C 1
ATOM 561 O O . THR A 1 77 ? 14.32 -0.942 -10.281 1 94.69 77 THR A O 1
ATOM 564 N N . ALA A 1 78 ? 13.977 -2.578 -11.859 1 96.38 78 ALA A N 1
ATOM 565 C CA . ALA A 1 78 ? 14.406 -1.752 -12.984 1 96.38 78 ALA A CA 1
ATOM 566 C C . ALA A 1 78 ? 13.367 -0.678 -13.305 1 96.38 78 ALA A C 1
ATOM 568 O O . ALA A 1 78 ? 13.711 0.395 -13.805 1 96.38 78 ALA A O 1
ATOM 569 N N . ASP A 1 79 ? 12.172 -0.943 -13.055 1 97.94 79 ASP A N 1
ATOM 570 C CA . ASP A 1 79 ? 11.07 -0.028 -13.336 1 97.94 79 ASP A CA 1
ATOM 571 C C . ASP A 1 79 ? 10.102 0.047 -12.156 1 97.94 79 ASP A C 1
ATOM 573 O O . ASP A 1 79 ? 8.945 -0.376 -12.266 1 97.94 79 ASP A O 1
ATOM 577 N N . PRO A 1 80 ? 10.57 0.696 -11.07 1 98.19 80 PRO A N 1
ATOM 578 C CA . PRO A 1 80 ? 9.734 0.76 -9.867 1 98.19 80 PRO A CA 1
ATOM 579 C C . PRO A 1 80 ? 8.422 1.498 -10.102 1 98.19 80 PRO A C 1
ATOM 581 O O . PRO A 1 80 ? 7.387 1.116 -9.547 1 98.19 80 PRO A O 1
ATOM 584 N N . VAL A 1 81 ? 8.414 2.533 -10.938 1 98.44 81 VAL A N 1
ATOM 585 C CA . VAL A 1 81 ? 7.211 3.303 -11.234 1 98.44 81 VAL A CA 1
ATOM 586 C C . VAL A 1 81 ? 6.195 2.416 -11.945 1 98.44 81 VAL A C 1
ATOM 588 O O . VAL A 1 81 ? 5.023 2.377 -11.562 1 98.44 81 VAL A O 1
ATOM 591 N N . GLY A 1 82 ? 6.676 1.709 -12.977 1 98.12 82 GLY A N 1
ATOM 592 C CA . GLY A 1 82 ? 5.809 0.78 -13.68 1 98.12 82 GLY A CA 1
ATOM 593 C C . GLY A 1 82 ? 5.262 -0.32 -12.789 1 98.12 82 GLY A C 1
ATOM 594 O O . GLY A 1 82 ? 4.109 -0.729 -12.938 1 98.12 82 GLY A O 1
ATOM 595 N N . ALA A 1 83 ? 6.078 -0.824 -11.898 1 98.38 83 ALA A N 1
ATOM 596 C CA . ALA A 1 83 ? 5.664 -1.887 -10.984 1 98.38 83 ALA A CA 1
ATOM 597 C C . ALA A 1 83 ? 4.535 -1.417 -10.07 1 98.38 83 ALA A C 1
ATOM 599 O O . ALA A 1 83 ? 3.549 -2.129 -9.875 1 98.38 83 ALA A O 1
ATOM 600 N N . VAL A 1 84 ? 4.66 -0.219 -9.484 1 98.75 84 VAL A N 1
ATOM 601 C CA . VAL A 1 84 ? 3.643 0.335 -8.602 1 98.75 84 VAL A CA 1
ATOM 602 C C . VAL A 1 84 ? 2.346 0.557 -9.375 1 98.75 84 VAL A C 1
ATOM 604 O O . VAL A 1 84 ? 1.264 0.198 -8.898 1 98.75 84 VAL A O 1
ATOM 607 N N . ARG A 1 85 ? 2.436 1.103 -10.539 1 98.25 85 ARG A N 1
ATOM 608 C CA . ARG A 1 85 ? 1.253 1.347 -11.359 1 98.25 85 ARG A CA 1
ATOM 609 C C . ARG A 1 85 ? 0.546 0.04 -11.703 1 98.25 85 ARG A C 1
ATOM 611 O O . ARG A 1 85 ? -0.667 -0.083 -11.516 1 98.25 85 ARG A O 1
ATOM 618 N N . ALA A 1 86 ? 1.299 -0.904 -12.164 1 98.25 86 ALA A N 1
ATOM 619 C CA . ALA A 1 86 ? 0.712 -2.172 -12.594 1 98.25 86 ALA A CA 1
ATOM 620 C C . ALA A 1 86 ? 0.094 -2.918 -11.414 1 98.25 86 ALA A C 1
ATOM 622 O O . ALA A 1 86 ? -1.031 -3.414 -11.508 1 98.25 86 ALA A O 1
ATOM 623 N N . ASN A 1 87 ? 0.805 -3.029 -10.344 1 98.81 87 ASN A N 1
ATOM 624 C CA . ASN A 1 87 ? 0.399 -3.906 -9.25 1 98.81 87 ASN A CA 1
ATOM 625 C C . ASN A 1 87 ? -0.603 -3.223 -8.32 1 98.81 87 ASN A C 1
ATOM 627 O O . ASN A 1 87 ? -1.504 -3.871 -7.789 1 98.81 87 ASN A O 1
ATOM 631 N N . ILE A 1 88 ? -0.462 -1.889 -8.086 1 98.94 88 ILE A N 1
ATOM 632 C CA . ILE A 1 88 ? -1.335 -1.216 -7.129 1 98.94 88 ILE A CA 1
ATOM 633 C C . ILE A 1 88 ? -2.477 -0.525 -7.871 1 98.94 88 ILE A C 1
ATOM 635 O O . ILE A 1 88 ? -3.648 -0.827 -7.637 1 98.94 88 ILE A O 1
ATOM 639 N N . ASP A 1 89 ? -2.17 0.361 -8.844 1 98.56 89 ASP A N 1
ATOM 640 C CA . ASP A 1 89 ? -3.223 1.027 -9.602 1 98.56 89 ASP A CA 1
ATOM 641 C C . ASP A 1 89 ? -4.047 0.018 -10.398 1 98.56 89 ASP A C 1
ATOM 643 O O . ASP A 1 89 ? -5.254 0.192 -10.57 1 98.56 89 ASP A O 1
ATOM 647 N N . GLY A 1 90 ? -3.324 -0.949 -10.961 1 98.75 90 GLY A N 1
ATOM 648 C CA . GLY A 1 90 ? -4.043 -2.014 -11.641 1 98.75 90 GLY A CA 1
ATOM 649 C C . GLY A 1 90 ? -5.047 -2.721 -10.75 1 98.75 90 GLY A C 1
ATOM 650 O O . GLY A 1 90 ? -6.18 -2.977 -11.172 1 98.75 90 GLY A O 1
ATOM 651 N N . THR A 1 91 ? -4.656 -3.078 -9.5 1 98.94 91 THR A N 1
ATOM 652 C CA . THR A 1 91 ? -5.57 -3.695 -8.547 1 98.94 91 THR A CA 1
ATOM 653 C C . THR A 1 91 ? -6.742 -2.768 -8.242 1 98.94 91 THR A C 1
ATOM 655 O O . THR A 1 91 ? -7.895 -3.203 -8.219 1 98.94 91 THR A O 1
ATOM 658 N N . GLU A 1 92 ? -6.445 -1.49 -8.008 1 98.88 92 GLU A N 1
ATOM 659 C CA . GLU A 1 92 ? -7.492 -0.503 -7.758 1 98.88 92 GLU A CA 1
ATOM 660 C C . GLU A 1 92 ? -8.5 -0.467 -8.898 1 98.88 92 GLU A C 1
ATOM 662 O O . GLU A 1 92 ? -9.711 -0.429 -8.664 1 98.88 92 GLU A O 1
ATOM 667 N N . ALA A 1 93 ? -8 -0.439 -10.102 1 98.88 93 ALA A N 1
ATOM 668 C CA . ALA A 1 93 ? -8.867 -0.398 -11.273 1 98.88 93 ALA A CA 1
ATOM 669 C C . ALA A 1 93 ? -9.766 -1.629 -11.336 1 98.88 93 ALA A C 1
ATOM 671 O O . ALA A 1 93 ? -10.961 -1.521 -11.641 1 98.88 93 ALA A O 1
ATOM 672 N N . VAL A 1 94 ? -9.242 -2.787 -11.062 1 98.94 94 VAL A N 1
ATOM 673 C CA . VAL A 1 94 ? -10.016 -4.023 -11.094 1 98.94 94 VAL A CA 1
ATOM 674 C C . VAL A 1 94 ? -11.094 -3.99 -10.008 1 98.94 94 VAL A C 1
ATOM 676 O O . VAL A 1 94 ? -12.242 -4.352 -10.258 1 98.94 94 VAL A O 1
ATOM 679 N N . LEU A 1 95 ? -10.695 -3.58 -8.812 1 98.94 95 LEU A N 1
ATOM 680 C CA . LEU A 1 95 ? -11.648 -3.482 -7.711 1 98.94 95 LEU A CA 1
ATOM 681 C C . LEU A 1 95 ? -12.781 -2.523 -8.055 1 98.94 95 LEU A C 1
ATOM 683 O O . LEU A 1 95 ? -13.953 -2.832 -7.824 1 98.94 95 LEU A O 1
ATOM 687 N N . GLU A 1 96 ? -12.398 -1.376 -8.578 1 98.88 96 GLU A N 1
ATOM 688 C CA . GLU A 1 96 ? -13.406 -0.372 -8.914 1 98.88 96 GLU A CA 1
ATOM 689 C C . GLU A 1 96 ? -14.305 -0.851 -10.047 1 98.88 96 GLU A C 1
ATOM 691 O O . GLU A 1 96 ? -15.523 -0.662 -10.008 1 98.88 96 GLU A O 1
ATOM 696 N N . ALA A 1 97 ? -13.703 -1.432 -11.094 1 98.94 97 ALA A N 1
ATOM 697 C CA . ALA A 1 97 ? -14.484 -1.985 -12.195 1 98.94 97 ALA A CA 1
ATOM 698 C C . ALA A 1 97 ? -15.461 -3.045 -11.695 1 98.94 97 ALA A C 1
ATOM 700 O O . ALA A 1 97 ? -16.625 -3.082 -12.117 1 98.94 97 ALA A O 1
ATOM 701 N N . ALA A 1 98 ? -14.984 -3.953 -10.844 1 98.88 98 ALA A N 1
ATOM 702 C CA . ALA A 1 98 ? -15.836 -4.988 -10.258 1 98.88 98 ALA A CA 1
ATOM 703 C C . ALA A 1 98 ? -17 -4.371 -9.492 1 98.88 98 ALA A C 1
ATOM 705 O O . ALA A 1 98 ? -18.141 -4.812 -9.625 1 98.88 98 ALA A O 1
ATOM 706 N N . ARG A 1 99 ? -16.688 -3.363 -8.656 1 98.69 99 ARG A N 1
ATOM 707 C CA . ARG A 1 99 ? -17.719 -2.674 -7.887 1 98.69 99 ARG A CA 1
ATOM 708 C C . ARG A 1 99 ? -18.781 -2.066 -8.805 1 98.69 99 ARG A C 1
ATOM 710 O O . ARG A 1 99 ? -19.969 -2.275 -8.602 1 98.69 99 ARG A O 1
ATOM 717 N N . ARG A 1 100 ? -18.328 -1.35 -9.82 1 98.38 100 ARG A N 1
ATOM 718 C CA . ARG A 1 100 ? -19.219 -0.644 -10.734 1 98.38 100 ARG A CA 1
ATOM 719 C C . ARG A 1 100 ? -20.062 -1.623 -11.531 1 98.38 100 ARG A C 1
ATOM 721 O O . ARG A 1 100 ? -21.203 -1.32 -11.883 1 98.38 100 ARG A O 1
ATOM 728 N N . SER A 1 101 ? -19.516 -2.777 -11.82 1 98.38 101 SER A N 1
ATOM 729 C CA . SER A 1 101 ? -20.188 -3.768 -12.648 1 98.38 101 SER A CA 1
ATOM 730 C C . SER A 1 101 ? -21.016 -4.727 -11.797 1 98.38 101 SER A C 1
ATOM 732 O O . SER A 1 101 ? -21.703 -5.602 -12.328 1 98.38 101 SER A O 1
ATOM 734 N N . GLY A 1 102 ? -20.922 -4.602 -10.461 1 98.12 102 GLY A N 1
ATOM 735 C CA . GLY A 1 102 ? -21.75 -5.371 -9.547 1 98.12 102 GLY A CA 1
ATOM 736 C C . GLY A 1 102 ? -21.297 -6.812 -9.398 1 98.12 102 GLY A C 1
ATOM 737 O O . GLY A 1 102 ? -22.125 -7.715 -9.258 1 98.12 102 GLY A O 1
ATOM 738 N N . LEU A 1 103 ? -20.047 -7.117 -9.562 1 98.69 103 LEU A N 1
ATOM 739 C CA . LEU A 1 103 ? -19.547 -8.469 -9.367 1 98.69 103 LEU A CA 1
ATOM 740 C C . LEU A 1 103 ? -19.672 -8.898 -7.906 1 98.69 103 LEU A C 1
ATOM 742 O O . LEU A 1 103 ? -19.594 -8.062 -7.004 1 98.69 103 LEU A O 1
ATOM 746 N N . SER A 1 104 ? -19.797 -10.18 -7.727 1 97.88 104 SER A N 1
ATOM 747 C CA . SER A 1 104 ? -20.031 -10.695 -6.383 1 97.88 104 SER A CA 1
ATOM 748 C C . SER A 1 104 ? -18.719 -10.852 -5.617 1 97.88 104 SER A C 1
ATOM 750 O O . SER A 1 104 ? -18.703 -10.844 -4.387 1 97.88 104 SER A O 1
ATOM 752 N N . ARG A 1 105 ? -17.609 -11.078 -6.402 1 98.25 105 ARG A N 1
ATOM 753 C CA . ARG A 1 105 ? -16.344 -11.406 -5.73 1 98.25 105 ARG A CA 1
ATOM 754 C C . ARG A 1 105 ? -15.148 -11.031 -6.594 1 98.25 105 ARG A C 1
ATOM 756 O O . ARG A 1 105 ? -15.172 -11.219 -7.812 1 98.25 105 ARG A O 1
ATOM 763 N N . THR A 1 106 ? -14.172 -10.461 -5.945 1 98.88 106 THR A N 1
ATOM 764 C CA . THR A 1 106 ? -12.852 -10.305 -6.539 1 98.88 106 THR A CA 1
ATOM 765 C C . THR A 1 106 ? -11.852 -11.266 -5.891 1 98.88 106 THR A C 1
ATOM 767 O O . THR A 1 106 ? -11.727 -11.297 -4.664 1 98.88 106 THR A O 1
ATOM 770 N N . VAL A 1 107 ? -11.164 -12.117 -6.648 1 98.94 107 VAL A N 1
ATOM 771 C CA . VAL A 1 107 ? -10.102 -12.992 -6.172 1 98.94 107 VAL A CA 1
ATOM 772 C C . VAL A 1 107 ? -8.742 -12.414 -6.539 1 98.94 107 VAL A C 1
ATOM 774 O O . VAL A 1 107 ? -8.43 -12.25 -7.723 1 98.94 107 VAL A O 1
ATOM 777 N N . LEU A 1 108 ? -7.969 -12.07 -5.582 1 98.94 108 LEU A N 1
ATOM 778 C CA . LEU A 1 108 ? -6.68 -11.414 -5.777 1 98.94 108 LEU A CA 1
ATOM 779 C C . LEU A 1 108 ? -5.539 -12.422 -5.695 1 98.94 108 LEU A C 1
ATOM 781 O O . LEU A 1 108 ? -5.441 -13.172 -4.723 1 98.94 108 LEU A O 1
ATOM 785 N N . ALA A 1 109 ? -4.73 -12.43 -6.711 1 98.81 109 ALA A N 1
ATOM 786 C CA . ALA A 1 109 ? -3.461 -13.148 -6.645 1 98.81 109 ALA A CA 1
ATOM 787 C C . ALA A 1 109 ? -2.424 -12.367 -5.848 1 98.81 109 ALA A C 1
ATOM 789 O O . ALA A 1 109 ? -2.105 -11.219 -6.188 1 98.81 109 ALA A O 1
ATOM 790 N N . SER A 1 110 ? -1.978 -12.914 -4.836 1 98.56 110 SER A N 1
ATOM 791 C CA . SER A 1 110 ? -0.877 -12.391 -4.035 1 98.56 110 SER A CA 1
ATOM 792 C C . SER A 1 110 ? 0.251 -13.406 -3.91 1 98.56 110 SER A C 1
ATOM 794 O O . SER A 1 110 ? 0.485 -14.195 -4.828 1 98.56 110 SER A O 1
ATOM 796 N N . THR A 1 111 ? 1.079 -13.305 -2.963 1 97.5 111 THR A N 1
ATOM 797 C CA . THR A 1 111 ? 2.291 -14.109 -2.877 1 97.5 111 THR A CA 1
ATOM 798 C C . THR A 1 111 ? 2.635 -14.414 -1.423 1 97.5 111 THR A C 1
ATOM 800 O O . THR A 1 111 ? 2.387 -13.602 -0.535 1 97.5 111 THR A O 1
ATOM 803 N N . VAL A 1 112 ? 3.287 -15.547 -1.194 1 95.94 112 VAL A N 1
ATOM 804 C CA . VAL A 1 112 ? 3.768 -15.898 0.14 1 95.94 112 VAL A CA 1
ATOM 805 C C . VAL A 1 112 ? 4.973 -15.023 0.497 1 95.94 112 VAL A C 1
ATOM 807 O O . VAL A 1 112 ? 5.371 -14.953 1.661 1 95.94 112 VAL A O 1
ATOM 810 N N . TRP A 1 113 ? 5.504 -14.32 -0.454 1 94.94 113 TRP A N 1
ATOM 811 C CA . TRP A 1 113 ? 6.637 -13.438 -0.192 1 94.94 113 TRP A CA 1
ATOM 812 C C . TRP A 1 113 ? 6.242 -12.328 0.778 1 94.94 113 TRP A C 1
ATOM 814 O O . TRP A 1 113 ? 7.109 -11.703 1.397 1 94.94 113 TRP A O 1
ATOM 824 N N . VAL A 1 114 ? 4.934 -12.039 0.92 1 96.69 114 VAL A N 1
ATOM 825 C CA . VAL A 1 114 ? 4.488 -10.984 1.823 1 96.69 114 VAL A CA 1
ATOM 826 C C . VAL A 1 114 ? 4.906 -11.32 3.254 1 96.69 114 VAL A C 1
ATOM 828 O O . VAL A 1 114 ? 5.09 -10.422 4.078 1 96.69 114 VAL A O 1
ATOM 831 N N . TYR A 1 115 ? 5.148 -12.609 3.535 1 94.94 115 TYR A N 1
ATOM 832 C CA . TYR A 1 115 ? 5.531 -13.047 4.875 1 94.94 115 TYR A CA 1
ATOM 833 C C . TYR A 1 115 ? 6.945 -12.594 5.211 1 94.94 115 TYR A C 1
ATOM 835 O O . TYR A 1 115 ? 7.352 -12.625 6.379 1 94.94 115 TYR A O 1
ATOM 843 N N . GLY A 1 116 ? 7.699 -12.242 4.172 1 93.25 116 GLY A N 1
ATOM 844 C CA . GLY A 1 116 ? 8.977 -11.602 4.43 1 93.25 116 GLY A CA 1
ATOM 845 C C . GLY A 1 116 ? 8.859 -10.344 5.266 1 93.25 116 GLY A C 1
ATOM 846 O O . GLY A 1 116 ? 9.805 -9.961 5.961 1 93.25 116 GLY A O 1
ATOM 847 N N . ALA A 1 117 ? 7.707 -9.727 5.234 1 95.25 117 ALA A N 1
ATOM 848 C CA . ALA A 1 117 ? 7.449 -8.508 5.996 1 95.25 117 ALA A CA 1
ATOM 849 C C . ALA A 1 117 ? 6.801 -8.828 7.34 1 95.25 117 ALA A C 1
ATOM 851 O O . ALA A 1 117 ? 6.543 -7.93 8.141 1 95.25 117 ALA A O 1
ATOM 852 N N . ALA A 1 118 ? 6.496 -10.07 7.578 1 93.81 118 ALA A N 1
ATOM 853 C CA . ALA A 1 118 ? 5.789 -10.453 8.797 1 93.81 118 ALA A CA 1
ATOM 854 C C . ALA A 1 118 ? 6.66 -10.219 10.031 1 93.81 118 ALA A C 1
ATOM 856 O O . ALA A 1 118 ? 7.887 -10.352 9.969 1 93.81 118 ALA A O 1
ATOM 857 N N . LEU A 1 119 ? 5.887 -9.805 11.125 1 84.81 119 LEU A N 1
ATOM 858 C CA . LEU A 1 119 ? 6.578 -9.688 12.398 1 84.81 119 LEU A CA 1
ATOM 859 C C . LEU A 1 119 ? 7.113 -11.039 12.859 1 84.81 119 LEU A C 1
ATOM 861 O O . LEU A 1 119 ? 6.395 -12.039 12.82 1 84.81 119 LEU A O 1
ATOM 865 N N . ALA A 1 120 ? 8.422 -11.172 12.789 1 67.75 120 ALA A N 1
ATOM 866 C CA . ALA A 1 120 ? 9.039 -12.438 13.188 1 67.75 120 ALA A CA 1
ATOM 867 C C . ALA A 1 120 ? 8.906 -12.656 14.695 1 67.75 120 ALA A C 1
ATOM 869 O O . ALA A 1 120 ? 9.141 -11.734 15.484 1 67.75 120 ALA A O 1
ATOM 870 N N . ASP A 1 121 ? 7.82 -13.438 15.219 1 58.81 121 ASP A N 1
ATOM 871 C CA . ASP A 1 121 ? 7.883 -13.773 16.641 1 58.81 121 ASP A CA 1
ATOM 872 C C . ASP A 1 121 ? 9.281 -14.242 17.031 1 58.81 121 ASP A C 1
ATOM 874 O O . ASP A 1 121 ? 9.969 -14.883 16.234 1 58.81 121 ASP A O 1
ATOM 878 N N . SER A 1 122 ? 9.828 -13.508 17.938 1 51.59 122 SER A N 1
ATOM 879 C CA . SER A 1 122 ? 11.016 -14.023 18.609 1 51.59 122 SER A CA 1
ATOM 880 C C . SER A 1 122 ? 10.93 -15.531 18.812 1 51.59 122 SER A C 1
ATOM 882 O O . SER A 1 122 ? 9.836 -16.094 18.938 1 51.59 122 SER A O 1
ATOM 884 N N . GLN A 1 123 ? 11.852 -16.172 18.188 1 46.16 123 GLN A N 1
ATOM 885 C CA . GLN A 1 123 ? 12.109 -17.578 18.5 1 46.16 123 GLN A CA 1
ATOM 886 C C . GLN A 1 123 ? 11.867 -17.844 19.984 1 46.16 123 GLN A C 1
ATOM 888 O O . GLN A 1 123 ? 12.68 -17.469 20.828 1 46.16 123 GLN A O 1
ATOM 893 N N . LEU A 1 124 ? 10.703 -17.547 20.562 1 42.31 124 LEU A N 1
ATOM 894 C CA . LEU A 1 124 ? 10.703 -17.891 21.984 1 42.31 124 LEU A CA 1
ATOM 895 C C . LEU A 1 124 ? 11.445 -19.203 22.234 1 42.31 124 LEU A C 1
ATOM 897 O O . LEU A 1 124 ? 12.266 -19.281 23.156 1 42.31 124 LEU A O 1
ATOM 901 N N . ASP A 1 125 ? 10.812 -20.312 21.875 1 43.66 125 ASP A N 1
ATOM 902 C CA . ASP A 1 125 ? 11.32 -21.578 22.406 1 43.66 125 ASP A CA 1
ATOM 903 C C . ASP A 1 125 ? 12.156 -22.312 21.359 1 43.66 125 ASP A C 1
ATOM 905 O O . ASP A 1 125 ? 12.258 -23.547 21.375 1 43.66 125 ASP A O 1
ATOM 909 N N . GLY A 1 126 ? 12.805 -21.719 20.438 1 48.81 126 GLY A N 1
ATOM 910 C CA . GLY A 1 126 ? 13.688 -22.469 19.547 1 48.81 126 GLY A CA 1
ATOM 911 C C . GLY A 1 126 ? 13.016 -22.922 18.266 1 48.81 126 GLY A C 1
ATOM 912 O O . GLY A 1 126 ? 13.672 -23.422 17.359 1 48.81 126 GLY A O 1
ATOM 913 N N . GLU A 1 127 ? 11.719 -23.188 18.281 1 51.78 127 GLU A N 1
ATOM 914 C CA . GLU A 1 127 ? 11.102 -23.719 17.062 1 51.78 127 GLU A CA 1
ATOM 915 C C . GLU A 1 127 ? 10.492 -22.594 16.234 1 51.78 127 GLU A C 1
ATOM 917 O O . GLU A 1 127 ? 9.852 -21.688 16.766 1 51.78 127 GLU A O 1
ATOM 922 N N . GLU A 1 128 ? 10.906 -22.484 15.102 1 61 128 GLU A N 1
ATOM 923 C CA . GLU A 1 128 ? 10.406 -21.484 14.164 1 61 128 GLU A CA 1
ATOM 924 C C . GLU A 1 128 ? 8.891 -21.578 14.016 1 61 128 GLU A C 1
ATOM 926 O O . GLU A 1 128 ? 8.352 -22.656 13.758 1 61 128 GLU A O 1
ATOM 931 N N . GLN A 1 129 ? 8.164 -20.672 14.516 1 73.38 129 GLN A N 1
ATOM 932 C CA . GLN A 1 129 ? 6.703 -20.625 14.43 1 73.38 129 GLN A CA 1
ATOM 933 C C . GLN A 1 129 ? 6.242 -20.484 12.977 1 73.38 129 GLN A C 1
ATOM 935 O O . GLN A 1 129 ? 6.797 -19.688 12.219 1 73.38 129 GLN A O 1
ATOM 940 N N . GLU A 1 130 ? 5.375 -21.484 12.539 1 87.12 130 GLU A N 1
ATOM 941 C CA . GLU A 1 130 ? 4.715 -21.438 11.242 1 87.12 130 GLU A CA 1
ATOM 942 C C . GLU A 1 130 ? 3.818 -20.203 11.117 1 87.12 130 GLU A C 1
ATOM 944 O O . GLU A 1 130 ? 3.09 -19.875 12.055 1 87.12 130 GLU A O 1
ATOM 949 N N . LEU A 1 131 ? 3.994 -19.5 10.047 1 92.56 131 LEU A N 1
ATOM 950 C CA . LEU A 1 131 ? 3.188 -18.312 9.797 1 92.56 131 LEU A CA 1
ATOM 951 C C . LEU A 1 131 ? 1.874 -18.672 9.117 1 92.56 131 LEU A C 1
ATOM 953 O O . LEU A 1 131 ? 1.854 -19.5 8.195 1 92.56 131 LEU A O 1
ATOM 957 N N . ASP A 1 132 ? 0.804 -18.141 9.641 1 94.69 132 ASP A N 1
ATOM 958 C CA . ASP A 1 132 ? -0.484 -18.312 8.977 1 94.69 132 ASP A CA 1
ATOM 959 C C . ASP A 1 132 ? -0.928 -17.031 8.281 1 94.69 132 ASP A C 1
ATOM 961 O O . ASP A 1 132 ? -0.139 -16.094 8.125 1 94.69 132 ASP A O 1
ATOM 965 N N . GLU A 1 133 ? -2.115 -17.016 7.75 1 96.62 133 GLU A N 1
ATOM 966 C CA . GLU A 1 133 ? -2.598 -15.93 6.891 1 96.62 133 GLU A CA 1
ATOM 967 C C . GLU A 1 133 ? -2.838 -14.656 7.688 1 96.62 133 GLU A C 1
ATOM 969 O O . GLU A 1 133 ? -3.014 -13.578 7.113 1 96.62 133 GLU A O 1
ATOM 974 N N . HIS A 1 134 ? -2.715 -14.711 9.008 1 94.19 134 HIS A N 1
ATOM 975 C CA . HIS A 1 134 ? -3.066 -13.578 9.852 1 94.19 134 HIS A CA 1
ATOM 976 C C . HIS A 1 134 ? -1.825 -12.961 10.492 1 94.19 134 HIS A C 1
ATOM 978 O O . HIS A 1 134 ? -1.935 -12.094 11.359 1 94.19 134 HIS A O 1
ATOM 984 N N . ALA A 1 135 ? -0.678 -13.5 10.055 1 94.25 135 ALA A N 1
ATOM 985 C CA . ALA A 1 135 ? 0.562 -12.945 10.594 1 94.25 135 ALA A CA 1
ATOM 986 C C . ALA A 1 135 ? 0.626 -11.438 10.383 1 94.25 135 ALA A C 1
ATOM 988 O O . ALA A 1 135 ? 0.423 -10.945 9.273 1 94.25 135 ALA A O 1
ATOM 989 N N . PRO A 1 136 ? 0.87 -10.68 11.477 1 95 136 PRO A N 1
ATOM 990 C CA . PRO A 1 136 ? 0.948 -9.227 11.312 1 95 136 PRO A CA 1
ATOM 991 C C . PRO A 1 136 ? 2.197 -8.789 10.547 1 95 136 PRO A C 1
ATOM 993 O O . PRO A 1 136 ? 3.193 -9.516 10.516 1 95 136 PRO A O 1
ATOM 996 N N . ILE A 1 137 ? 2.107 -7.625 10.016 1 96.12 137 ILE A N 1
ATOM 997 C CA . ILE A 1 137 ? 3.164 -7.062 9.188 1 96.12 137 ILE A CA 1
ATOM 998 C C . ILE A 1 137 ? 3.945 -6.016 9.977 1 96.12 137 ILE A C 1
ATOM 1000 O O . ILE A 1 137 ? 3.355 -5.195 10.68 1 96.12 137 ILE A O 1
ATOM 1004 N N . ALA A 1 138 ? 5.254 -6.117 9.891 1 96 138 ALA A N 1
ATOM 1005 C CA . ALA A 1 138 ? 6.125 -5.035 10.344 1 96 138 ALA A CA 1
ATOM 1006 C C . ALA A 1 138 ? 6.512 -4.121 9.188 1 96 138 ALA A C 1
ATOM 1008 O O . ALA A 1 138 ? 7.215 -4.543 8.266 1 96 138 ALA A O 1
ATOM 1009 N N . LEU A 1 139 ? 6.141 -2.896 9.258 1 96.19 139 LEU A N 1
ATOM 1010 C CA . LEU A 1 139 ? 6.32 -1.973 8.141 1 96.19 139 LEU A CA 1
ATOM 1011 C C . LEU A 1 139 ? 7.797 -1.837 7.781 1 96.19 139 LEU A C 1
ATOM 1013 O O . LEU A 1 139 ? 8.148 -1.731 6.605 1 96.19 139 LEU A O 1
ATOM 1017 N N . GLU A 1 140 ? 8.672 -1.878 8.734 1 95.44 140 GLU A N 1
ATOM 1018 C CA . GLU A 1 140 ? 10.109 -1.71 8.516 1 95.44 140 GLU A CA 1
ATOM 1019 C C . GLU A 1 140 ? 10.688 -2.895 7.746 1 95.44 140 GLU A C 1
ATOM 1021 O O . GLU A 1 140 ? 11.812 -2.822 7.238 1 95.44 140 GLU A O 1
ATOM 1026 N N . ARG A 1 141 ? 9.898 -4 7.656 1 94.5 141 ARG A N 1
ATOM 1027 C CA . ARG A 1 141 ? 10.367 -5.191 6.953 1 94.5 141 ARG A CA 1
ATOM 1028 C C . ARG A 1 141 ? 9.773 -5.266 5.547 1 94.5 141 ARG A C 1
ATOM 1030 O O . ARG A 1 141 ? 9.945 -6.266 4.852 1 94.5 141 ARG A O 1
ATOM 1037 N N . SER A 1 142 ? 9.102 -4.211 5.148 1 94.69 142 SER A N 1
ATOM 1038 C CA . SER A 1 142 ? 8.43 -4.195 3.854 1 94.69 142 SER A CA 1
ATOM 1039 C C . SER A 1 142 ? 9.328 -3.604 2.771 1 94.69 142 SER A C 1
ATOM 1041 O O . SER A 1 142 ? 8.836 -3.037 1.791 1 94.69 142 SER A O 1
ATOM 1043 N N . GLY A 1 143 ? 10.633 -3.785 2.836 1 93.62 143 GLY A N 1
ATOM 1044 C CA . GLY A 1 143 ? 11.609 -3.133 1.976 1 93.62 143 GLY A CA 1
ATOM 1045 C C . GLY A 1 143 ? 11.633 -3.693 0.566 1 93.62 143 GLY A C 1
ATOM 1046 O O . GLY A 1 143 ? 12.109 -3.039 -0.361 1 93.62 143 GLY A O 1
ATOM 1047 N N . HIS A 1 144 ? 11.164 -4.926 0.375 1 95.75 144 HIS A N 1
ATOM 1048 C CA . HIS A 1 144 ? 11.094 -5.52 -0.956 1 95.75 144 HIS A CA 1
ATOM 1049 C C . HIS A 1 144 ? 9.93 -4.938 -1.753 1 95.75 144 HIS A C 1
ATOM 1051 O O . HIS A 1 144 ? 8.766 -5.199 -1.438 1 95.75 144 HIS A O 1
ATOM 1057 N N . LEU A 1 145 ? 10.266 -4.195 -2.895 1 98.12 145 LEU A N 1
ATOM 1058 C CA . LEU A 1 145 ? 9.266 -3.391 -3.592 1 98.12 145 LEU A CA 1
ATOM 1059 C C . LEU A 1 145 ? 8.117 -4.262 -4.094 1 98.12 145 LEU A C 1
ATOM 1061 O O . LEU A 1 145 ? 6.949 -3.871 -4.004 1 98.12 145 LEU A O 1
ATOM 1065 N N . TYR A 1 146 ? 8.422 -5.465 -4.656 1 97.75 146 TYR A N 1
ATOM 1066 C CA . TYR A 1 146 ? 7.371 -6.383 -5.086 1 97.75 146 TYR A CA 1
ATOM 1067 C C . TYR A 1 146 ? 6.449 -6.738 -3.924 1 97.75 146 TYR A C 1
ATOM 1069 O O . TYR A 1 146 ? 5.227 -6.711 -4.066 1 97.75 146 TYR A O 1
ATOM 1077 N N . VAL A 1 147 ? 7.004 -7.062 -2.789 1 97.62 147 VAL A N 1
ATOM 1078 C CA . VAL A 1 147 ? 6.258 -7.395 -1.582 1 97.62 147 VAL A CA 1
ATOM 1079 C C . VAL A 1 147 ? 5.383 -6.215 -1.17 1 97.62 147 VAL A C 1
ATOM 1081 O O . VAL A 1 147 ? 4.195 -6.379 -0.885 1 97.62 147 VAL A O 1
ATOM 1084 N N . ALA A 1 148 ? 5.957 -5.031 -1.163 1 98.44 148 ALA A N 1
ATOM 1085 C CA . ALA A 1 148 ? 5.215 -3.828 -0.793 1 98.44 148 ALA A CA 1
ATOM 1086 C C . ALA A 1 148 ? 4.008 -3.627 -1.702 1 98.44 148 ALA A C 1
ATOM 1088 O O . ALA A 1 148 ? 2.924 -3.27 -1.234 1 98.44 148 ALA A O 1
ATOM 1089 N N . THR A 1 149 ? 4.176 -3.832 -3.018 1 98.75 149 THR A N 1
ATOM 1090 C CA . THR A 1 149 ? 3.07 -3.639 -3.949 1 98.75 149 THR A CA 1
ATOM 1091 C C . THR A 1 149 ? 1.965 -4.66 -3.693 1 98.75 149 THR A C 1
ATOM 1093 O O . THR A 1 149 ? 0.779 -4.336 -3.791 1 98.75 149 THR A O 1
ATOM 1096 N N . LYS A 1 150 ? 2.318 -5.855 -3.375 1 98.75 150 LYS A N 1
ATOM 1097 C CA . LYS A 1 150 ? 1.316 -6.891 -3.131 1 98.75 150 LYS A CA 1
ATOM 1098 C C . LYS A 1 150 ? 0.605 -6.66 -1.8 1 98.75 150 LYS A C 1
ATOM 1100 O O . LYS A 1 150 ? -0.603 -6.883 -1.688 1 98.75 150 LYS A O 1
ATOM 1105 N N . LEU A 1 151 ? 1.348 -6.262 -0.8 1 98.75 151 LEU A N 1
ATOM 1106 C CA . LEU A 1 151 ? 0.718 -5.898 0.465 1 98.75 151 LEU A CA 1
ATOM 1107 C C . LEU A 1 151 ? -0.267 -4.75 0.272 1 98.75 151 LEU A C 1
ATOM 1109 O O . LEU A 1 151 ? -1.374 -4.777 0.815 1 98.75 151 LEU A O 1
ATOM 1113 N N . ALA A 1 152 ? 0.15 -3.748 -0.453 1 98.88 152 ALA A N 1
ATOM 1114 C CA . ALA A 1 152 ? -0.74 -2.629 -0.748 1 98.88 152 ALA A CA 1
ATOM 1115 C C . ALA A 1 152 ? -2.008 -3.107 -1.448 1 98.88 152 ALA A C 1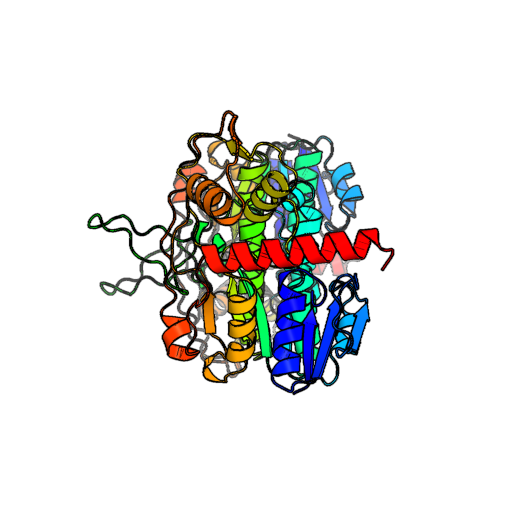
ATOM 1117 O O . ALA A 1 152 ? -3.111 -2.666 -1.117 1 98.88 152 ALA A O 1
ATOM 1118 N N . ALA A 1 153 ? -1.851 -3.98 -2.395 1 98.88 153 ALA A N 1
ATOM 1119 C CA . ALA A 1 153 ? -2.998 -4.539 -3.102 1 98.88 153 ALA A CA 1
ATOM 1120 C C . ALA A 1 153 ? -3.945 -5.25 -2.137 1 98.88 153 ALA A C 1
ATOM 1122 O O . ALA A 1 153 ? -5.168 -5.098 -2.232 1 98.88 153 ALA A O 1
ATOM 1123 N N . GLU A 1 154 ? -3.41 -6.043 -1.217 1 98.88 154 GLU A N 1
ATOM 1124 C CA . GLU A 1 154 ? -4.238 -6.727 -0.228 1 98.88 154 GLU A CA 1
ATOM 1125 C C . GLU A 1 154 ? -5 -5.727 0.637 1 98.88 154 GLU A C 1
ATOM 1127 O O . GLU A 1 154 ? -6.168 -5.945 0.963 1 98.88 154 GLU A O 1
ATOM 1132 N N . MET A 1 155 ? -4.328 -4.664 1.027 1 98.81 155 MET A N 1
ATOM 1133 C CA . MET A 1 155 ? -4.996 -3.658 1.851 1 98.81 155 MET A CA 1
ATOM 1134 C C . MET A 1 155 ? -6.148 -3.008 1.092 1 98.81 155 MET A C 1
ATOM 1136 O O . MET A 1 155 ? -7.199 -2.73 1.67 1 98.81 155 MET A O 1
ATOM 1140 N N . LEU A 1 156 ? -5.969 -2.746 -0.196 1 98.88 156 LEU A N 1
ATOM 1141 C CA . LEU A 1 156 ? -7.031 -2.16 -1.008 1 98.88 156 LEU A CA 1
ATOM 1142 C C . LEU A 1 156 ? -8.25 -3.074 -1.052 1 98.88 156 LEU A C 1
ATOM 1144 O O . LEU A 1 156 ? -9.391 -2.6 -1.005 1 98.88 156 LEU A O 1
ATOM 1148 N N . VAL A 1 157 ? -7.996 -4.359 -1.135 1 98.81 157 VAL A N 1
ATOM 1149 C CA . VAL A 1 157 ? -9.086 -5.332 -1.146 1 98.81 157 VAL A CA 1
ATOM 1150 C C . VAL A 1 157 ? -9.891 -5.219 0.146 1 98.81 157 VAL A C 1
ATOM 1152 O O . VAL A 1 157 ? -11.125 -5.188 0.116 1 98.81 157 VAL A O 1
ATOM 1155 N N . HIS A 1 158 ? -9.227 -5.168 1.242 1 98.69 158 HIS A N 1
ATOM 1156 C CA . HIS A 1 158 ? -9.891 -5.012 2.531 1 98.69 158 HIS A CA 1
ATOM 1157 C C . HIS A 1 158 ? -10.672 -3.701 2.596 1 98.69 158 HIS A C 1
ATOM 1159 O O . HIS A 1 158 ? -11.758 -3.648 3.168 1 98.69 158 HIS A O 1
ATOM 1165 N N . SER A 1 159 ? -10.125 -2.656 2.051 1 98.5 159 SER A N 1
ATOM 1166 C CA . SER A 1 159 ? -10.789 -1.357 2.041 1 98.5 159 SER A CA 1
ATOM 1167 C C . SER A 1 159 ? -12.094 -1.41 1.249 1 98.5 159 SER A C 1
ATOM 1169 O O . SER A 1 159 ? -13.109 -0.859 1.679 1 98.5 159 SER A O 1
ATOM 1171 N N . TYR A 1 160 ? -12.047 -2.027 0.104 1 98.62 160 TYR A N 1
ATOM 1172 C CA . TYR A 1 160 ? -13.25 -2.117 -0.715 1 98.62 160 TYR A CA 1
ATOM 1173 C C . TYR A 1 160 ? -14.32 -2.951 -0.021 1 98.62 160 TYR A C 1
ATOM 1175 O O . TYR A 1 160 ? -15.516 -2.674 -0.153 1 98.62 160 TYR A O 1
ATOM 1183 N N . ARG A 1 161 ? -13.914 -3.994 0.671 1 98.69 161 ARG A N 1
ATOM 1184 C CA . ARG A 1 161 ? -14.859 -4.777 1.466 1 98.69 161 ARG A CA 1
ATOM 1185 C C . ARG A 1 161 ? -15.539 -3.906 2.516 1 98.69 161 ARG A C 1
ATOM 1187 O O . ARG A 1 161 ? -16.766 -3.932 2.65 1 98.69 161 ARG A O 1
ATOM 1194 N N . GLU A 1 162 ? -14.781 -3.18 3.205 1 97.25 162 GLU A N 1
ATOM 1195 C CA . GLU A 1 162 ? -15.297 -2.373 4.309 1 97.25 162 GLU A CA 1
ATOM 1196 C C . GLU A 1 162 ? -16.156 -1.227 3.797 1 97.25 162 GLU A C 1
ATOM 1198 O O . GLU A 1 162 ? -17.25 -0.976 4.328 1 97.25 162 GLU A O 1
ATOM 1203 N N . LEU A 1 163 ? -15.766 -0.572 2.758 1 96.12 163 LEU A N 1
ATOM 1204 C CA . LEU A 1 163 ? -16.406 0.648 2.289 1 96.12 163 LEU A CA 1
ATOM 1205 C C . LEU A 1 163 ? -17.641 0.321 1.452 1 96.12 163 LEU A C 1
ATOM 1207 O O . LEU A 1 163 ? -18.641 1.037 1.511 1 96.12 163 LEU A O 1
ATOM 1211 N N . TYR A 1 164 ? -17.5 -0.719 0.634 1 97.38 164 TYR A N 1
ATOM 1212 C CA . TYR A 1 164 ? -18.516 -0.896 -0.389 1 97.38 164 TYR A CA 1
ATOM 1213 C C . TYR A 1 164 ? -19.172 -2.268 -0.275 1 97.38 164 TYR A C 1
ATOM 1215 O O . TYR A 1 164 ? -20.109 -2.582 -1.019 1 97.38 164 TYR A O 1
ATOM 1223 N N . GLY A 1 165 ? -18.672 -3.113 0.639 1 98.12 165 GLY A N 1
ATOM 1224 C CA . GLY A 1 165 ? -19.25 -4.434 0.833 1 98.12 165 GLY A CA 1
ATOM 1225 C C . GLY A 1 165 ? -18.812 -5.438 -0.216 1 98.12 165 GLY A C 1
ATOM 1226 O O . GLY A 1 165 ? -19.406 -6.516 -0.334 1 98.12 165 GLY A O 1
ATOM 1227 N N . GLN A 1 166 ? -17.781 -5.121 -1.014 1 98 166 GLN A N 1
ATOM 1228 C CA . GLN A 1 166 ? -17.297 -6.02 -2.057 1 98 166 GLN A CA 1
ATOM 1229 C C . GLN A 1 166 ? -16.547 -7.203 -1.458 1 98 166 GLN A C 1
ATOM 1231 O O . GLN A 1 166 ? -15.516 -7.027 -0.809 1 98 166 GLN A O 1
ATOM 1236 N N . HIS A 1 167 ? -17.062 -8.391 -1.688 1 98.75 167 HIS A N 1
ATOM 1237 C CA . HIS A 1 167 ? -16.422 -9.594 -1.17 1 98.75 167 HIS A CA 1
ATOM 1238 C C . HIS A 1 167 ? -15.141 -9.922 -1.947 1 98.75 167 HIS A C 1
ATOM 1240 O O . HIS A 1 167 ? -15.016 -9.555 -3.119 1 98.75 167 HIS A O 1
ATOM 1246 N N . PHE A 1 168 ? -14.234 -10.641 -1.271 1 98.88 168 PHE A N 1
ATOM 1247 C CA . PHE A 1 168 ? -12.961 -10.953 -1.901 1 98.88 168 PHE A CA 1
ATOM 1248 C C . PHE A 1 168 ? -12.477 -12.336 -1.484 1 98.88 168 PHE A C 1
ATOM 1250 O O . PHE A 1 168 ? -13.07 -12.969 -0.61 1 98.88 168 PHE A O 1
ATOM 1257 N N . THR A 1 169 ? -11.5 -12.875 -2.105 1 98.94 169 THR A N 1
ATOM 1258 C CA . THR A 1 169 ? -10.594 -13.953 -1.725 1 98.94 169 THR A CA 1
ATOM 1259 C C . THR A 1 169 ? -9.156 -13.594 -2.084 1 98.94 169 THR A C 1
ATOM 1261 O O . THR A 1 169 ? -8.891 -13.07 -3.168 1 98.94 169 THR A O 1
ATOM 1264 N N . ILE A 1 170 ? -8.25 -13.734 -1.173 1 98.94 170 ILE A N 1
ATOM 1265 C CA . ILE A 1 170 ? -6.832 -13.523 -1.452 1 98.94 170 ILE A CA 1
ATOM 1266 C C . ILE A 1 170 ? -6.113 -14.867 -1.511 1 98.94 170 ILE A C 1
ATOM 1268 O O . ILE A 1 170 ? -6.254 -15.695 -0.605 1 98.94 170 ILE A O 1
ATOM 1272 N N . LEU A 1 171 ? -5.414 -15.117 -2.582 1 98.94 171 LEU A N 1
ATOM 1273 C CA . LEU A 1 171 ? -4.598 -16.312 -2.762 1 98.94 171 LEU A CA 1
ATOM 1274 C C . LEU A 1 171 ? -3.115 -15.953 -2.793 1 98.94 171 LEU A C 1
ATOM 1276 O O . LEU A 1 171 ? -2.65 -15.297 -3.729 1 98.94 171 LEU A O 1
ATOM 1280 N N . ARG A 1 172 ? -2.371 -16.328 -1.795 1 98.56 172 ARG A N 1
ATOM 1281 C CA . ARG A 1 172 ? -0.934 -16.094 -1.714 1 98.56 172 ARG A CA 1
ATOM 1282 C C . ARG A 1 172 ? -0.153 -17.281 -2.273 1 98.56 172 ARG A C 1
ATOM 1284 O O . ARG A 1 172 ? -0.013 -18.297 -1.607 1 98.56 172 ARG A O 1
ATOM 1291 N N . PHE A 1 173 ? 0.407 -17.047 -3.457 1 97.44 173 PHE A N 1
ATOM 1292 C CA . PHE A 1 173 ? 1.099 -18.109 -4.172 1 97.44 173 PHE A CA 1
ATOM 1293 C C . PHE A 1 173 ? 2.486 -18.344 -3.588 1 97.44 173 PHE A C 1
ATOM 1295 O O . PHE A 1 173 ? 3.189 -17.391 -3.248 1 97.44 173 PHE A O 1
ATOM 1302 N N . GLY A 1 174 ? 2.875 -19.641 -3.48 1 95.44 174 GLY A N 1
ATOM 1303 C CA . GLY A 1 174 ? 4.293 -19.953 -3.447 1 95.44 174 GLY A CA 1
ATOM 1304 C C . GLY A 1 174 ? 4.98 -19.75 -4.781 1 95.44 174 GLY A C 1
ATOM 1305 O O . GLY A 1 174 ? 4.445 -19.078 -5.664 1 95.44 174 GLY A O 1
ATOM 1306 N N . ILE A 1 175 ? 6.145 -20.281 -4.961 1 95.44 175 ILE A N 1
ATOM 1307 C CA . ILE A 1 175 ? 6.883 -20.141 -6.211 1 95.44 175 ILE A CA 1
ATOM 1308 C C . ILE A 1 175 ? 6.332 -21.125 -7.246 1 95.44 175 ILE A C 1
ATOM 1310 O O . ILE A 1 175 ? 6.613 -22.312 -7.184 1 95.44 175 ILE A O 1
ATOM 1314 N N . PRO A 1 176 ? 5.656 -20.625 -8.203 1 97.75 176 PRO A N 1
ATOM 1315 C CA . PRO A 1 176 ? 5.027 -21.516 -9.172 1 97.75 176 PRO A CA 1
ATOM 1316 C C . PRO A 1 176 ? 6.02 -22.062 -10.203 1 97.75 176 PRO A C 1
ATOM 1318 O O . PRO A 1 176 ? 7 -21.391 -10.531 1 97.75 176 PRO A O 1
ATOM 1321 N N . TYR A 1 177 ? 5.82 -23.25 -10.648 1 97.94 177 TYR A N 1
ATOM 1322 C CA . TYR A 1 177 ? 6.59 -23.844 -11.742 1 97.94 177 TYR A CA 1
ATOM 1323 C C . TYR A 1 177 ? 5.73 -24.781 -12.57 1 97.94 177 TYR A C 1
ATOM 1325 O O . TYR A 1 177 ? 4.719 -25.297 -12.086 1 97.94 177 TYR A O 1
ATOM 1333 N N . GLY A 1 178 ? 6.102 -24.953 -13.773 1 98.62 178 GLY A N 1
ATOM 1334 C CA . GLY A 1 178 ? 5.391 -25.859 -14.664 1 98.62 178 GLY A CA 1
ATOM 1335 C C . GLY A 1 178 ? 5.309 -25.344 -16.094 1 98.62 178 GLY A C 1
ATOM 1336 O O . GLY A 1 178 ? 5.996 -24.391 -16.453 1 98.62 178 GLY A O 1
ATOM 1337 N N . PRO A 1 179 ? 4.516 -26.016 -16.938 1 98.62 179 PRO A N 1
ATOM 1338 C CA . PRO A 1 179 ? 4.359 -25.625 -18.344 1 98.62 179 PRO A CA 1
ATOM 1339 C C . PRO A 1 179 ? 3.996 -24.141 -18.5 1 98.62 179 PRO A C 1
ATOM 1341 O O . PRO A 1 179 ? 3.203 -23.609 -17.719 1 98.62 179 PRO A O 1
ATOM 1344 N N . ARG A 1 180 ? 4.551 -23.453 -19.453 1 98.19 180 ARG A N 1
ATOM 1345 C CA . ARG A 1 180 ? 4.262 -22.094 -19.859 1 98.19 180 ARG A CA 1
ATOM 1346 C C . ARG A 1 180 ? 4.977 -21.094 -18.953 1 98.19 180 ARG A C 1
ATOM 1348 O O . ARG A 1 180 ? 4.797 -19.875 -19.094 1 98.19 180 ARG A O 1
ATOM 1355 N N . MET A 1 181 ? 5.844 -21.609 -17.984 1 98.06 181 MET A N 1
ATOM 1356 C CA . MET A 1 181 ? 6.551 -20.656 -17.125 1 98.06 181 MET A CA 1
ATOM 1357 C C . MET A 1 181 ? 7.625 -19.906 -17.906 1 98.06 181 MET A C 1
ATOM 1359 O O . MET A 1 181 ? 8.023 -20.328 -19 1 98.06 181 MET A O 1
ATOM 1363 N N . ARG A 1 182 ? 8.023 -18.781 -17.375 1 95.06 182 ARG A N 1
ATOM 1364 C CA . ARG A 1 182 ? 9.062 -17.984 -18 1 95.06 182 ARG A CA 1
ATOM 1365 C C . ARG A 1 182 ? 10.406 -18.719 -17.984 1 95.06 182 ARG A C 1
ATOM 1367 O O . ARG A 1 182 ? 10.734 -19.406 -17.031 1 95.06 182 ARG A O 1
ATOM 1374 N N . ASP A 1 183 ? 11.219 -18.438 -18.922 1 94.25 183 ASP A N 1
ATOM 1375 C CA . ASP A 1 183 ? 12.477 -19.141 -19.109 1 94.25 183 ASP A CA 1
ATOM 1376 C C . ASP A 1 183 ? 13.5 -18.75 -18.047 1 94.25 183 ASP A C 1
ATOM 1378 O O . ASP A 1 183 ? 14.461 -19.484 -17.797 1 94.25 183 ASP A O 1
ATOM 1382 N N . GLU A 1 184 ? 13.289 -17.609 -17.453 1 91.44 184 GLU A N 1
ATOM 1383 C CA . GLU A 1 184 ? 14.281 -17.078 -16.531 1 91.44 184 GLU A CA 1
ATOM 1384 C C . GLU A 1 184 ? 14.188 -17.75 -15.164 1 91.44 184 GLU A C 1
ATOM 1386 O O . GLU A 1 184 ? 15.086 -17.625 -14.336 1 91.44 184 GLU A O 1
ATOM 1391 N N . LEU A 1 185 ? 13.141 -18.516 -14.906 1 94.06 185 LEU A N 1
ATOM 1392 C CA . LEU A 1 185 ? 12.969 -19.188 -13.625 1 94.06 185 LEU A CA 1
ATOM 1393 C C . LEU A 1 185 ? 13.922 -20.359 -13.492 1 94.06 185 LEU A C 1
ATOM 1395 O O . LEU A 1 185 ? 14.195 -21.062 -14.469 1 94.06 185 LEU A O 1
ATOM 1399 N N . VAL A 1 186 ? 14.344 -20.609 -12.336 1 94.69 186 VAL A N 1
ATOM 1400 C CA . VAL A 1 186 ? 15.461 -21.516 -12.07 1 94.69 186 VAL A CA 1
ATOM 1401 C C . VAL A 1 186 ? 15.133 -22.906 -12.578 1 94.69 186 VAL A C 1
ATOM 1403 O O . VAL A 1 186 ? 15.992 -23.578 -13.172 1 94.69 186 VAL A O 1
ATOM 1406 N N . VAL A 1 187 ? 13.938 -23.391 -12.359 1 97.38 187 VAL A N 1
ATOM 1407 C CA . VAL A 1 187 ? 13.562 -24.719 -12.812 1 97.38 187 VAL A CA 1
ATOM 1408 C C . VAL A 1 187 ? 13.625 -24.781 -14.336 1 97.38 187 VAL A C 1
ATOM 1410 O O . VAL A 1 187 ? 14.133 -25.75 -14.898 1 97.38 187 VAL A O 1
ATOM 1413 N N . ALA A 1 188 ? 13.094 -23.797 -14.992 1 97.94 188 ALA A N 1
ATOM 1414 C CA . ALA A 1 188 ? 13.133 -23.719 -16.453 1 97.94 188 ALA A CA 1
ATOM 1415 C C . ALA A 1 188 ? 14.57 -23.688 -16.969 1 97.94 188 ALA A C 1
ATOM 1417 O O . ALA A 1 188 ? 14.922 -24.406 -17.891 1 97.94 188 ALA A O 1
ATOM 1418 N N . ARG A 1 189 ? 15.383 -22.844 -16.328 1 96.88 189 ARG A N 1
ATOM 1419 C CA . ARG A 1 189 ? 16.781 -22.703 -16.734 1 96.88 189 ARG A CA 1
ATOM 1420 C C . ARG A 1 189 ? 17.516 -24.047 -16.672 1 96.88 189 ARG A C 1
ATOM 1422 O O . ARG A 1 189 ? 18.25 -24.391 -17.578 1 96.88 189 ARG A O 1
ATOM 1429 N N . PHE A 1 190 ? 17.312 -24.734 -15.625 1 98 190 PHE A N 1
ATOM 1430 C CA . PHE A 1 190 ? 18.016 -26 -15.414 1 98 190 PHE A CA 1
ATOM 1431 C C . PHE A 1 190 ? 17.547 -27.047 -16.422 1 98 190 PHE A C 1
ATOM 1433 O O . PHE A 1 190 ? 18.359 -27.75 -17.016 1 98 190 PHE A O 1
ATOM 1440 N N . VAL A 1 191 ? 16.266 -27.219 -16.594 1 98.38 191 VAL A N 1
ATOM 1441 C CA . VAL A 1 191 ? 15.703 -28.203 -17.5 1 98.38 191 VAL A CA 1
ATOM 1442 C C . VAL A 1 191 ? 16.156 -27.906 -18.922 1 98.38 191 VAL A C 1
ATOM 1444 O O . VAL A 1 191 ? 16.578 -28.812 -19.656 1 98.38 191 VAL A O 1
ATOM 1447 N N . GLN A 1 192 ? 16.078 -26.656 -19.297 1 97.81 192 GLN A N 1
ATOM 1448 C CA . GLN A 1 192 ? 16.453 -26.25 -20.641 1 97.81 192 GLN A CA 1
ATOM 1449 C C . GLN A 1 192 ? 17.938 -26.469 -20.891 1 97.81 192 GLN A C 1
ATOM 1451 O O . GLN A 1 192 ? 18.328 -26.906 -21.984 1 97.81 192 GLN A O 1
ATOM 1456 N N . ALA A 1 193 ? 18.766 -26.172 -19.938 1 97.19 193 ALA A N 1
ATOM 1457 C CA . ALA A 1 193 ? 20.188 -26.438 -20.047 1 97.19 193 ALA A CA 1
ATOM 1458 C C . ALA A 1 193 ? 20.469 -27.922 -20.25 1 97.19 193 ALA A C 1
ATOM 1460 O O . ALA A 1 193 ? 21.234 -28.297 -21.141 1 97.19 193 ALA A O 1
ATOM 1461 N N . ALA A 1 194 ? 19.844 -28.75 -19.469 1 97.38 194 ALA A N 1
ATOM 1462 C CA . ALA A 1 194 ? 20.031 -30.188 -19.562 1 97.38 194 ALA A CA 1
ATOM 1463 C C . ALA A 1 194 ? 19.609 -30.719 -20.938 1 97.38 194 ALA A C 1
ATOM 1465 O O . ALA A 1 194 ? 20.328 -31.516 -21.547 1 97.38 194 ALA A O 1
ATOM 1466 N N . LEU A 1 195 ? 18.484 -30.25 -21.391 1 96.69 195 LEU A N 1
ATOM 1467 C CA . LEU A 1 195 ? 17.953 -30.719 -22.672 1 96.69 195 LEU A CA 1
ATOM 1468 C C . LEU A 1 195 ? 18.859 -30.266 -23.828 1 96.69 195 LEU A C 1
ATOM 1470 O O . LEU A 1 195 ? 18.922 -30.938 -24.859 1 96.69 195 LEU A O 1
ATOM 1474 N N . ALA A 1 196 ? 19.531 -29.203 -23.609 1 95.75 196 ALA A N 1
ATOM 1475 C CA . ALA A 1 196 ? 20.422 -28.656 -24.641 1 95.75 196 ALA A CA 1
ATOM 1476 C C . ALA A 1 196 ? 21.844 -29.188 -24.469 1 95.75 196 ALA A C 1
ATOM 1478 O O . ALA A 1 196 ? 22.734 -28.844 -25.25 1 95.75 196 ALA A O 1
ATOM 1479 N N . GLY A 1 197 ? 22.047 -29.922 -23.469 1 95.25 197 GLY A N 1
ATOM 1480 C CA . GLY A 1 197 ? 23.375 -30.469 -23.203 1 95.25 197 GLY A CA 1
ATOM 1481 C C . GLY A 1 197 ? 24.344 -29.422 -22.672 1 95.25 197 GLY A C 1
ATOM 1482 O O . GLY A 1 197 ? 25.547 -29.516 -22.922 1 95.25 197 GLY A O 1
ATOM 1483 N N . ARG A 1 198 ? 23.828 -28.422 -22.094 1 96.5 198 ARG A N 1
ATOM 1484 C CA . ARG A 1 198 ? 24.641 -27.359 -21.516 1 96.5 198 ARG A CA 1
ATOM 1485 C C . ARG A 1 198 ? 24.75 -27.531 -20 1 96.5 198 ARG A C 1
ATOM 1487 O O . ARG A 1 198 ? 23.906 -28.156 -19.375 1 96.5 198 ARG A O 1
ATOM 1494 N N . PRO A 1 199 ? 25.766 -26.938 -19.406 1 96.31 199 PRO A N 1
ATOM 1495 C CA . PRO A 1 199 ? 25.906 -27.031 -17.953 1 96.31 199 PRO A CA 1
ATOM 1496 C C . PRO A 1 199 ? 24.844 -26.234 -17.203 1 96.31 199 PRO A C 1
ATOM 1498 O O . PRO A 1 199 ? 24.375 -25.203 -17.703 1 96.31 199 PRO A O 1
ATOM 1501 N N . ILE A 1 200 ? 24.484 -26.75 -16.062 1 95.88 200 ILE A N 1
ATOM 1502 C CA . ILE A 1 200 ? 23.656 -26.031 -15.102 1 95.88 200 ILE A CA 1
ATOM 1503 C C . ILE A 1 200 ? 24.531 -25.188 -14.195 1 95.88 200 ILE A C 1
ATOM 1505 O O . ILE A 1 200 ? 25.531 -25.672 -13.656 1 95.88 200 ILE A O 1
ATOM 1509 N N . THR A 1 201 ? 24.172 -23.953 -14.023 1 92.94 201 THR A N 1
ATOM 1510 C CA . THR A 1 201 ? 24.953 -23.062 -13.188 1 92.94 201 THR A CA 1
ATOM 1511 C C . THR A 1 201 ? 24.281 -22.859 -11.836 1 92.94 201 THR A C 1
ATOM 1513 O O . THR A 1 201 ? 23.109 -22.484 -11.773 1 92.94 201 THR A O 1
ATOM 1516 N N . ILE A 1 202 ? 24.984 -23.078 -10.805 1 92.44 202 ILE A N 1
ATOM 1517 C CA . ILE A 1 202 ? 24.484 -22.875 -9.445 1 92.44 202 ILE A CA 1
ATOM 1518 C C . ILE A 1 202 ? 25.297 -21.781 -8.75 1 92.44 202 ILE A C 1
ATOM 1520 O O . ILE A 1 202 ? 26.531 -21.875 -8.68 1 92.44 202 ILE A O 1
ATOM 1524 N N . ALA A 1 203 ? 24.641 -20.781 -8.383 1 86.38 203 ALA A N 1
ATOM 1525 C CA . ALA A 1 203 ? 25.312 -19.734 -7.598 1 86.38 203 ALA A CA 1
ATOM 1526 C C . ALA A 1 203 ? 25.5 -20.188 -6.148 1 86.38 203 ALA A C 1
ATOM 1528 O O . ALA A 1 203 ? 24.531 -20.516 -5.461 1 86.38 203 ALA A O 1
ATOM 1529 N N . GLY A 1 204 ? 26.766 -20.172 -5.645 1 86.31 204 GLY A N 1
ATOM 1530 C CA . GLY A 1 204 ? 27.031 -20.609 -4.285 1 86.31 204 GLY A CA 1
ATOM 1531 C C . GLY A 1 204 ? 26.969 -22.125 -4.129 1 86.31 204 GLY A C 1
ATOM 1532 O O . GLY A 1 204 ? 27.453 -22.859 -4.988 1 86.31 204 GLY A O 1
ATOM 1533 N N . ASP A 1 205 ? 26.484 -22.516 -2.895 1 84.25 205 ASP A N 1
ATOM 1534 C CA . ASP A 1 205 ? 26.516 -23.953 -2.607 1 84.25 205 ASP A CA 1
ATOM 1535 C C . ASP A 1 205 ? 25.172 -24.609 -2.977 1 84.25 205 ASP A C 1
ATOM 1537 O O . ASP A 1 205 ? 25.062 -25.828 -2.979 1 84.25 205 ASP A O 1
ATOM 1541 N N . GLY A 1 206 ? 24.25 -23.75 -3.277 1 86.38 206 GLY A N 1
ATOM 1542 C CA . GLY A 1 206 ? 22.969 -24.25 -3.768 1 86.38 206 GLY A CA 1
ATOM 1543 C C . GLY A 1 206 ? 22.094 -24.812 -2.67 1 86.38 206 GLY A C 1
ATOM 1544 O O . GLY A 1 206 ? 21.156 -25.562 -2.945 1 86.38 206 GLY A O 1
ATOM 1545 N N . ARG A 1 207 ? 22.375 -24.5 -1.41 1 87.06 207 ARG A N 1
ATOM 1546 C CA . ARG A 1 207 ? 21.656 -25.078 -0.28 1 87.06 207 ARG A CA 1
ATOM 1547 C C . ARG A 1 207 ? 20.375 -24.312 0.02 1 87.06 207 ARG A C 1
ATOM 1549 O O . ARG A 1 207 ? 19.5 -24.797 0.747 1 87.06 207 ARG A O 1
ATOM 1556 N N . GLN A 1 208 ? 20.141 -23.125 -0.591 1 86.44 208 GLN A N 1
ATOM 1557 C CA . GLN A 1 208 ? 18.906 -22.391 -0.404 1 86.44 208 GLN A CA 1
ATOM 1558 C C . GLN A 1 208 ? 17.703 -23.156 -0.967 1 86.44 208 GLN A C 1
ATOM 1560 O O . GLN A 1 208 ? 17.812 -23.797 -2.012 1 86.44 208 GLN A O 1
ATOM 1565 N N . SER A 1 209 ? 16.688 -23.266 -0.23 1 90.62 209 SER A N 1
ATOM 1566 C CA . SER A 1 209 ? 15.516 -24.062 -0.611 1 90.62 209 SER A CA 1
ATOM 1567 C C . SER A 1 209 ? 14.266 -23.203 -0.709 1 90.62 209 SER A C 1
ATOM 1569 O O . SER A 1 209 ? 14.203 -22.125 -0.118 1 90.62 209 SER A O 1
ATOM 1571 N N . ARG A 1 210 ? 13.344 -23.594 -1.488 1 90.81 210 ARG A N 1
ATOM 1572 C CA . ARG A 1 210 ? 12.008 -23.031 -1.628 1 90.81 210 ARG A CA 1
ATOM 1573 C C . ARG A 1 210 ? 10.953 -24.125 -1.732 1 90.81 210 ARG A C 1
ATOM 1575 O O . ARG A 1 210 ? 11.258 -25.25 -2.096 1 90.81 210 ARG A O 1
ATOM 1582 N N . ASN A 1 211 ? 9.781 -23.766 -1.323 1 93 211 ASN A N 1
ATOM 1583 C CA . ASN A 1 211 ? 8.633 -24.641 -1.516 1 93 211 ASN A CA 1
ATOM 1584 C C . ASN A 1 211 ? 7.895 -24.328 -2.814 1 93 211 ASN A C 1
ATOM 1586 O O . ASN A 1 211 ? 6.902 -23.594 -2.807 1 93 211 ASN A O 1
ATOM 1590 N N . PHE A 1 212 ? 8.336 -24.938 -3.848 1 95.94 212 PHE A N 1
ATOM 1591 C CA . PHE A 1 212 ? 7.738 -24.703 -5.156 1 95.94 212 PHE A CA 1
ATOM 1592 C C . PHE A 1 212 ? 6.328 -25.281 -5.223 1 95.94 212 PHE A C 1
ATOM 1594 O O . PHE A 1 212 ? 6.051 -26.312 -4.613 1 95.94 212 PHE A O 1
ATOM 1601 N N . VAL A 1 213 ? 5.48 -24.641 -5.898 1 97.69 213 VAL A N 1
ATOM 1602 C CA . VAL A 1 213 ? 4.121 -25.141 -6.094 1 97.69 213 VAL A CA 1
ATOM 1603 C C . VAL A 1 213 ? 3.852 -25.344 -7.582 1 97.69 213 VAL A C 1
ATOM 1605 O O . VAL A 1 213 ? 4.133 -24.453 -8.391 1 97.69 213 VAL A O 1
ATOM 1608 N N . TYR A 1 214 ? 3.402 -26.531 -7.922 1 98.56 214 TYR A N 1
ATOM 1609 C CA . TYR A 1 214 ? 3.1 -26.828 -9.312 1 98.56 214 TYR A CA 1
ATOM 1610 C C . TYR A 1 214 ? 1.933 -25.984 -9.82 1 98.56 214 TYR A C 1
ATOM 1612 O O . TYR A 1 214 ? 0.919 -25.844 -9.125 1 98.56 214 TYR A O 1
ATOM 1620 N N . VAL A 1 215 ? 2.037 -25.453 -10.992 1 98.69 215 VAL A N 1
ATOM 1621 C CA . VAL A 1 215 ? 1.141 -24.406 -11.492 1 98.69 215 VAL A CA 1
ATOM 1622 C C . VAL A 1 215 ? -0.274 -24.969 -11.625 1 98.69 215 VAL A C 1
ATOM 1624 O O . VAL A 1 215 ? -1.255 -24.25 -11.414 1 98.69 215 VAL A O 1
ATOM 1627 N N . GLU A 1 216 ? -0.44 -26.219 -11.992 1 98.56 216 GLU A N 1
ATOM 1628 C CA . GLU A 1 216 ? -1.778 -26.781 -12.141 1 98.56 216 GLU A CA 1
ATOM 1629 C C . GLU A 1 216 ? -2.441 -26.984 -10.781 1 98.56 216 GLU A C 1
ATOM 1631 O O . GLU A 1 216 ? -3.668 -26.953 -10.672 1 98.56 216 GLU A O 1
ATOM 1636 N N . ASP A 1 217 ? -1.635 -27.312 -9.742 1 98.56 217 ASP A N 1
ATOM 1637 C CA . ASP A 1 217 ? -2.184 -27.328 -8.391 1 98.56 217 ASP A CA 1
ATOM 1638 C C . ASP A 1 217 ? -2.699 -25.953 -7.98 1 98.56 217 ASP A C 1
ATOM 1640 O O . ASP A 1 217 ? -3.748 -25.844 -7.34 1 98.56 217 ASP A O 1
ATOM 1644 N N . LEU A 1 218 ? -1.979 -24.938 -8.312 1 98.31 218 LEU A N 1
ATOM 1645 C CA . LEU A 1 218 ? -2.424 -23.562 -8.062 1 98.31 218 LEU A CA 1
ATOM 1646 C C . LEU A 1 218 ? -3.727 -23.281 -8.805 1 98.31 218 LEU A C 1
ATOM 1648 O O . LEU A 1 218 ? -4.633 -22.656 -8.242 1 98.31 218 LEU A O 1
ATOM 1652 N N . ALA A 1 219 ? -3.781 -23.656 -10.07 1 98.81 219 ALA A N 1
ATOM 1653 C CA . ALA A 1 219 ? -4.988 -23.438 -10.867 1 98.81 219 ALA A CA 1
ATOM 1654 C C . ALA A 1 219 ? -6.195 -24.125 -10.227 1 98.81 219 ALA A C 1
ATOM 1656 O O . ALA A 1 219 ? -7.289 -23.562 -10.195 1 98.81 219 ALA A O 1
ATOM 1657 N N . ASP A 1 220 ? -5.969 -25.312 -9.727 1 98.75 220 ASP A N 1
ATOM 1658 C CA . ASP A 1 220 ? -7.031 -26.047 -9.039 1 98.75 220 ASP A CA 1
ATOM 1659 C C . ASP A 1 220 ? -7.535 -25.266 -7.824 1 98.75 220 ASP A C 1
ATOM 1661 O O . ASP A 1 220 ? -8.734 -25.25 -7.547 1 98.75 220 ASP A O 1
ATOM 1665 N N . ALA A 1 221 ? -6.621 -24.688 -7.066 1 98.81 221 ALA A N 1
ATOM 1666 C CA . ALA A 1 221 ? -7 -23.875 -5.914 1 98.81 221 ALA A CA 1
ATOM 1667 C C . ALA A 1 221 ? -7.934 -22.734 -6.332 1 98.81 221 ALA A C 1
ATOM 1669 O O . ALA A 1 221 ? -8.828 -22.359 -5.574 1 98.81 221 ALA A O 1
ATOM 1670 N N . HIS A 1 222 ? -7.734 -22.125 -7.5 1 98.81 222 HIS A N 1
ATOM 1671 C CA . HIS A 1 222 ? -8.578 -21.047 -7.996 1 98.81 222 HIS A CA 1
ATOM 1672 C C . HIS A 1 222 ? -10.008 -21.531 -8.234 1 98.81 222 HIS A C 1
ATOM 1674 O O . HIS A 1 222 ? -10.969 -20.828 -7.91 1 98.81 222 HIS A O 1
ATOM 1680 N N . VAL A 1 223 ? -10.148 -22.719 -8.805 1 98.88 223 VAL A N 1
ATOM 1681 C CA . VAL A 1 223 ? -11.477 -23.281 -9.008 1 98.88 223 VAL A CA 1
ATOM 1682 C C . VAL A 1 223 ? -12.164 -23.484 -7.664 1 98.88 223 VAL A C 1
ATOM 1684 O O . VAL A 1 223 ? -13.328 -23.109 -7.484 1 98.88 223 VAL A O 1
ATOM 1687 N N . ARG A 1 224 ? -11.422 -24.031 -6.719 1 98.75 224 ARG A N 1
ATOM 1688 C CA . ARG A 1 224 ? -11.961 -24.328 -5.395 1 98.75 224 ARG A CA 1
ATOM 1689 C C . ARG A 1 224 ? -12.32 -23.031 -4.66 1 98.75 224 ARG A C 1
ATOM 1691 O O . ARG A 1 224 ? -13.234 -23.016 -3.834 1 98.75 224 ARG A O 1
ATOM 1698 N N . ALA A 1 225 ? -11.656 -21.984 -4.969 1 98.62 225 ALA A N 1
ATOM 1699 C CA . ALA A 1 225 ? -11.852 -20.688 -4.305 1 98.62 225 ALA A CA 1
ATOM 1700 C C . ALA A 1 225 ? -13.203 -20.078 -4.684 1 98.62 225 ALA A C 1
ATOM 1702 O O . ALA A 1 225 ? -13.617 -19.078 -4.102 1 98.62 225 ALA A O 1
ATOM 1703 N N . LEU A 1 226 ? -13.922 -20.641 -5.676 1 98.5 226 LEU A N 1
ATOM 1704 C CA . LEU A 1 226 ? -15.273 -20.188 -6.012 1 98.5 226 LEU A CA 1
ATOM 1705 C C . LEU A 1 226 ? -16.25 -20.547 -4.91 1 98.5 226 LEU A C 1
ATOM 1707 O O . LEU A 1 226 ? -17.359 -20.016 -4.859 1 98.5 226 LEU A O 1
ATOM 1711 N N . SER A 1 227 ? -15.82 -21.453 -4.004 1 97.94 227 SER A N 1
ATOM 1712 C CA . SER A 1 227 ? -16.656 -21.859 -2.877 1 97.94 227 SER A CA 1
ATOM 1713 C C . SER A 1 227 ? -17.016 -20.672 -1.995 1 97.94 227 SER A C 1
ATOM 1715 O O . SER A 1 227 ? -16.172 -19.797 -1.753 1 97.94 227 SER A O 1
ATOM 1717 N N . PRO A 1 228 ? -18.266 -20.641 -1.47 1 98 228 PRO A N 1
ATOM 1718 C CA . PRO A 1 228 ? -18.625 -19.594 -0.501 1 98 228 PRO A CA 1
ATOM 1719 C C . PRO A 1 228 ? -17.703 -19.594 0.717 1 98 228 PRO A C 1
ATOM 1721 O O . PRO A 1 228 ? -17.516 -18.547 1.349 1 98 228 PRO A O 1
ATOM 1724 N N . ALA A 1 229 ? -17.047 -20.703 1.04 1 98.5 229 ALA A N 1
ATOM 1725 C CA . ALA A 1 229 ? -16.141 -20.812 2.182 1 98.5 229 ALA A CA 1
ATOM 1726 C C . ALA A 1 229 ? -14.906 -19.938 1.993 1 98.5 229 ALA A C 1
ATOM 1728 O O . ALA A 1 229 ? -14.203 -19.625 2.957 1 98.5 229 ALA A O 1
ATOM 1729 N N . ALA A 1 230 ? -14.703 -19.578 0.759 1 98.75 230 ALA A N 1
ATOM 1730 C CA . ALA A 1 230 ? -13.508 -18.797 0.453 1 98.75 230 ALA A CA 1
ATOM 1731 C C . ALA A 1 230 ? -13.797 -17.297 0.556 1 98.75 230 ALA A C 1
ATOM 1733 O O . ALA A 1 230 ? -12.875 -16.469 0.49 1 98.75 230 ALA A O 1
ATOM 1734 N N . GLU A 1 231 ? -15.055 -16.922 0.747 1 98.62 231 GLU A N 1
ATOM 1735 C CA . GLU A 1 231 ? -15.445 -15.516 0.782 1 98.62 231 GLU A CA 1
ATOM 1736 C C . GLU A 1 231 ? -14.781 -14.789 1.946 1 98.62 231 GLU A C 1
ATOM 1738 O O . GLU A 1 231 ? -14.852 -15.242 3.09 1 98.62 231 GLU A O 1
ATOM 1743 N N . ASP A 1 232 ? -14.102 -13.703 1.639 1 98.62 232 ASP A N 1
ATOM 1744 C CA . ASP A 1 232 ? -13.43 -12.82 2.59 1 98.62 232 ASP A CA 1
ATOM 1745 C C . ASP A 1 232 ? -12.352 -13.578 3.369 1 98.62 232 ASP A C 1
ATOM 1747 O O . ASP A 1 232 ? -12.156 -13.336 4.562 1 98.62 232 ASP A O 1
ATOM 1751 N N . GLN A 1 233 ? -11.703 -14.555 2.686 1 98.69 233 GLN A N 1
ATOM 1752 C CA . GLN A 1 233 ? -10.625 -15.344 3.266 1 98.69 233 GLN A CA 1
ATOM 1753 C C . GLN A 1 233 ? -9.32 -15.133 2.502 1 98.69 233 GLN A C 1
ATOM 1755 O O . GLN A 1 233 ? -9.336 -14.68 1.355 1 98.69 233 GLN A O 1
ATOM 1760 N N . THR A 1 234 ? -8.258 -15.344 3.156 1 98.75 234 THR A N 1
ATOM 1761 C CA . THR A 1 234 ? -6.918 -15.406 2.59 1 98.75 234 THR A CA 1
ATOM 1762 C C . THR A 1 234 ? -6.348 -16.828 2.707 1 98.75 234 THR A C 1
ATOM 1764 O O . THR A 1 234 ? -6.516 -17.484 3.734 1 98.75 234 THR A O 1
ATOM 1767 N N . PHE A 1 235 ? -5.688 -17.312 1.675 1 98.75 235 PHE A N 1
ATOM 1768 C CA . PHE A 1 235 ? -5.113 -18.641 1.672 1 98.75 235 PHE A CA 1
ATOM 1769 C C . PHE A 1 235 ? -3.652 -18.609 1.237 1 98.75 235 PHE A C 1
ATOM 1771 O O . PHE A 1 235 ? -3.305 -17.922 0.271 1 98.75 235 PHE A O 1
ATOM 1778 N N . ALA A 1 236 ? -2.824 -19.281 1.949 1 98 236 ALA A N 1
ATOM 1779 C CA . ALA A 1 236 ? -1.462 -19.562 1.498 1 98 236 ALA A CA 1
ATOM 1780 C C . ALA A 1 236 ? -1.399 -20.859 0.718 1 98 236 ALA A C 1
ATOM 1782 O O . ALA A 1 236 ? -1.871 -21.906 1.193 1 98 236 ALA A O 1
ATOM 1783 N N . LEU A 1 237 ? -0.858 -20.766 -0.467 1 98.19 237 LEU A N 1
ATOM 1784 C CA . LEU A 1 237 ? -0.806 -21.891 -1.388 1 98.19 237 LEU A CA 1
ATOM 1785 C C . LEU A 1 237 ? 0.636 -22.219 -1.763 1 98.19 237 LEU A C 1
ATOM 1787 O O . LEU A 1 237 ? 1.113 -21.812 -2.824 1 98.19 237 LEU A O 1
ATOM 1791 N N . GLU A 1 238 ? 1.312 -22.891 -0.982 1 94.38 238 GLU A N 1
ATOM 1792 C CA . GLU A 1 238 ? 2.699 -23.25 -1.25 1 94.38 238 GLU A CA 1
ATOM 1793 C C . GLU A 1 238 ? 2.848 -24.766 -1.418 1 94.38 238 GLU A C 1
ATOM 1795 O O . GLU A 1 238 ? 1.946 -25.531 -1.062 1 94.38 238 GLU A O 1
ATOM 1800 N N . GLY A 1 239 ? 3.959 -25.141 -2.029 1 92.94 239 GLY A N 1
ATOM 1801 C CA . GLY A 1 239 ? 4.277 -26.562 -2.088 1 92.94 239 GLY A CA 1
ATOM 1802 C C . GLY A 1 239 ? 4.582 -27.172 -0.729 1 92.94 239 GLY A C 1
ATOM 1803 O O . GLY A 1 239 ? 4.84 -26.438 0.233 1 92.94 239 GLY A O 1
ATOM 1804 N N . SER A 1 240 ? 4.508 -28.453 -0.64 1 87.94 240 SER A N 1
ATOM 1805 C CA . SER A 1 240 ? 4.602 -29.109 0.654 1 87.94 240 SER A CA 1
ATOM 1806 C C . SER A 1 240 ? 6.047 -29.484 0.979 1 87.94 240 SER A C 1
ATOM 1808 O O . SER A 1 240 ? 6.367 -29.812 2.125 1 87.94 240 SER A O 1
ATOM 1810 N N . THR A 1 241 ? 6.914 -29.406 0 1 88.88 241 THR A N 1
ATOM 1811 C CA . THR A 1 241 ? 8.273 -29.891 0.209 1 88.88 241 THR A CA 1
ATOM 1812 C C . THR A 1 241 ? 9.289 -28.812 -0.186 1 88.88 241 THR A C 1
ATOM 1814 O O . THR A 1 241 ? 9.18 -28.219 -1.256 1 88.88 241 THR A O 1
ATOM 1817 N N . ALA A 1 242 ? 10.219 -28.625 0.704 1 91.5 242 ALA A N 1
ATOM 1818 C CA . ALA A 1 242 ? 11.328 -27.734 0.389 1 91.5 242 ALA A CA 1
ATOM 1819 C C . ALA A 1 242 ? 12.289 -28.375 -0.604 1 91.5 242 ALA A C 1
ATOM 1821 O O . ALA A 1 242 ? 12.672 -29.531 -0.441 1 91.5 242 ALA A O 1
ATOM 1822 N N . VAL A 1 243 ? 12.641 -27.656 -1.653 1 94.12 243 VAL A N 1
ATOM 1823 C CA . VAL A 1 243 ? 13.602 -28.125 -2.652 1 94.12 243 VAL A CA 1
ATOM 1824 C C . VAL A 1 243 ? 14.75 -27.109 -2.77 1 94.12 243 VAL A C 1
ATOM 1826 O O . VAL A 1 243 ? 14.523 -25.922 -2.986 1 94.12 243 VAL A O 1
ATOM 1829 N N . SER A 1 244 ? 15.938 -27.594 -2.572 1 93.38 244 SER A N 1
ATOM 1830 C CA . SER A 1 244 ? 17.109 -26.734 -2.73 1 93.38 244 SER A CA 1
ATOM 1831 C C . SER A 1 244 ? 17.469 -26.562 -4.199 1 93.38 244 SER A C 1
ATOM 1833 O O . SER A 1 244 ? 17 -27.328 -5.055 1 93.38 244 SER A O 1
ATOM 1835 N N . VAL A 1 245 ? 18.266 -25.578 -4.477 1 93.94 245 VAL A N 1
ATOM 1836 C CA . VAL A 1 245 ? 18.75 -25.375 -5.84 1 93.94 245 VAL A CA 1
ATOM 1837 C C . VAL A 1 245 ? 19.5 -26.609 -6.312 1 93.94 245 VAL A C 1
ATOM 1839 O O . VAL A 1 245 ? 19.328 -27.062 -7.449 1 93.94 245 VAL A O 1
ATOM 1842 N N . ARG A 1 246 ? 20.375 -27.125 -5.469 1 94.38 246 ARG A N 1
ATOM 1843 C CA . ARG A 1 246 ? 21.062 -28.375 -5.777 1 94.38 246 ARG A CA 1
ATOM 1844 C C . ARG A 1 246 ? 20.062 -29.5 -6.012 1 94.38 246 ARG A C 1
ATOM 1846 O O . ARG A 1 246 ? 20.266 -30.344 -6.887 1 94.38 246 ARG A O 1
ATOM 1853 N N . GLY A 1 247 ? 19.031 -29.5 -5.191 1 95.94 247 GLY A N 1
ATOM 1854 C CA . GLY A 1 247 ? 17.969 -30.484 -5.355 1 95.94 247 GLY A CA 1
ATOM 1855 C C . GLY A 1 247 ? 17.297 -30.406 -6.707 1 95.94 247 GLY A C 1
ATOM 1856 O O . GLY A 1 247 ? 16.891 -31.438 -7.27 1 95.94 247 GLY A O 1
ATOM 1857 N N . ILE A 1 248 ? 17.109 -29.203 -7.195 1 97.69 248 ILE A N 1
ATOM 1858 C CA . ILE A 1 248 ? 16.562 -29.016 -8.531 1 97.69 248 ILE A CA 1
ATOM 1859 C C . ILE A 1 248 ? 17.469 -29.672 -9.562 1 97.69 248 ILE A C 1
ATOM 1861 O O . ILE A 1 248 ? 17.016 -30.422 -10.43 1 97.69 248 ILE A O 1
ATOM 1865 N N . ALA A 1 249 ? 18.766 -29.422 -9.43 1 96.94 249 ALA A N 1
ATOM 1866 C CA . ALA A 1 249 ? 19.75 -29.984 -10.344 1 96.94 249 ALA A CA 1
ATOM 1867 C C . ALA A 1 249 ? 19.734 -31.516 -10.305 1 96.94 249 ALA A C 1
ATOM 1869 O O . ALA A 1 249 ? 19.812 -32.156 -11.344 1 96.94 249 ALA A O 1
ATOM 1870 N N . ASP A 1 250 ? 19.688 -32.031 -9.133 1 97.19 250 ASP A N 1
ATOM 1871 C CA . ASP A 1 250 ? 19.641 -33.469 -8.969 1 97.19 250 ASP A CA 1
ATOM 1872 C C . ASP A 1 250 ? 18.406 -34.062 -9.625 1 97.19 250 ASP A C 1
ATOM 1874 O O . ASP A 1 250 ? 18.484 -35.125 -10.266 1 97.19 250 ASP A O 1
ATOM 1878 N N . THR A 1 251 ? 17.297 -33.406 -9.398 1 97.81 251 THR A N 1
ATOM 1879 C CA . THR A 1 251 ? 16.047 -33.875 -10.016 1 97.81 251 THR A CA 1
ATOM 1880 C C . THR A 1 251 ? 16.172 -33.875 -11.539 1 97.81 251 THR A C 1
ATOM 1882 O O . THR A 1 251 ? 15.75 -34.812 -12.195 1 97.81 251 THR A O 1
ATOM 1885 N N . VAL A 1 252 ? 16.719 -32.844 -12.07 1 98.25 252 VAL A N 1
ATOM 1886 C CA . VAL A 1 252 ? 16.891 -32.719 -13.508 1 98.25 252 VAL A CA 1
ATOM 1887 C C . VAL A 1 252 ? 17.844 -33.812 -14.016 1 98.25 252 VAL A C 1
ATOM 1889 O O . VAL A 1 252 ? 17.594 -34.438 -15.055 1 98.25 252 VAL A O 1
ATOM 1892 N N . ASP A 1 253 ? 18.922 -34.031 -13.289 1 97.62 253 ASP A N 1
ATOM 1893 C CA . ASP A 1 253 ? 19.891 -35.062 -13.625 1 97.62 253 ASP A CA 1
ATOM 1894 C C . ASP A 1 253 ? 19.234 -36.438 -13.695 1 97.62 253 ASP A C 1
ATOM 1896 O O . ASP A 1 253 ? 19.469 -37.219 -14.633 1 97.62 253 ASP A O 1
ATOM 1900 N N . ASP A 1 254 ? 18.453 -36.719 -12.734 1 97.75 254 ASP A N 1
ATOM 1901 C CA . ASP A 1 254 ? 17.766 -38 -12.633 1 97.75 254 ASP A CA 1
ATOM 1902 C C . ASP A 1 254 ? 16.781 -38.188 -13.781 1 97.75 254 ASP A C 1
ATOM 1904 O O . ASP A 1 254 ? 16.641 -39.312 -14.305 1 97.75 254 ASP A O 1
ATOM 1908 N N . LEU A 1 255 ? 16.078 -37.156 -14.18 1 97.5 255 LEU A N 1
ATOM 1909 C CA . LEU A 1 255 ? 14.977 -37.25 -15.133 1 97.5 255 LEU A CA 1
ATOM 1910 C C . LEU A 1 255 ? 15.484 -37.188 -16.562 1 97.5 255 LEU A C 1
ATOM 1912 O O . LEU A 1 255 ? 14.914 -37.812 -17.469 1 97.5 255 LEU A O 1
ATOM 1916 N N . LEU A 1 256 ? 16.578 -36.406 -16.766 1 96.5 256 LEU A N 1
ATOM 1917 C CA . LEU A 1 256 ? 16.922 -36.094 -18.141 1 96.5 256 LEU A CA 1
ATOM 1918 C C . LEU A 1 256 ? 18.312 -36.594 -18.5 1 96.5 256 LEU A C 1
ATOM 1920 O O . LEU A 1 256 ? 18.734 -36.531 -19.656 1 96.5 256 LEU A O 1
ATOM 1924 N N . GLY A 1 257 ? 19 -37.188 -17.5 1 93.12 257 GLY A N 1
ATOM 1925 C CA . GLY A 1 257 ? 20.344 -37.688 -17.703 1 93.12 257 GLY A CA 1
ATOM 1926 C C . GLY A 1 257 ? 21.406 -36.812 -17.047 1 93.12 257 GLY A C 1
ATOM 1927 O O . GLY A 1 257 ? 21.094 -35.781 -16.438 1 93.12 257 GLY A O 1
ATOM 1928 N N . PRO A 1 258 ? 22.609 -37.281 -17.188 1 93.31 258 PRO A N 1
ATOM 1929 C CA . PRO A 1 258 ? 23.688 -36.625 -16.453 1 93.31 258 PRO A CA 1
ATOM 1930 C C . PRO A 1 258 ? 23.859 -35.156 -16.859 1 93.31 258 PRO A C 1
ATOM 1932 O O . PRO A 1 258 ? 23.906 -34.844 -18.047 1 93.31 258 PRO A O 1
ATOM 1935 N N . VAL A 1 259 ? 23.859 -34.344 -15.875 1 94.12 259 VAL A N 1
ATOM 1936 C CA . VAL A 1 259 ? 24.062 -32.906 -16.109 1 94.12 259 VAL A CA 1
ATOM 1937 C C . VAL A 1 259 ? 25.422 -32.469 -15.531 1 94.12 259 VAL A C 1
ATOM 1939 O O . VAL A 1 259 ? 25.906 -33.094 -14.578 1 94.12 259 VAL A O 1
ATOM 1942 N N . THR A 1 260 ? 26.031 -31.5 -16.188 1 95.38 260 THR A N 1
ATOM 1943 C CA . THR A 1 260 ? 27.219 -30.844 -15.641 1 95.38 260 THR A CA 1
ATOM 1944 C C . THR A 1 260 ? 26.812 -29.641 -14.789 1 95.38 260 THR A C 1
ATOM 1946 O O . THR A 1 260 ? 26 -28.812 -15.211 1 95.38 260 THR A O 1
ATOM 1949 N N . ILE A 1 261 ? 27.359 -29.609 -13.625 1 94.31 261 ILE A N 1
ATOM 1950 C CA . ILE A 1 261 ? 27.047 -28.516 -12.719 1 94.31 261 ILE A CA 1
ATOM 1951 C C . ILE A 1 261 ? 28.25 -27.594 -12.586 1 94.31 261 ILE A C 1
ATOM 1953 O O . ILE A 1 261 ? 29.359 -28.047 -12.312 1 94.31 261 ILE A O 1
ATOM 1957 N N . GLU A 1 262 ? 28.078 -26.375 -12.867 1 94.12 262 GLU A N 1
ATOM 1958 C CA . GLU A 1 262 ? 29.078 -25.328 -12.656 1 94.12 262 GLU A CA 1
ATOM 1959 C C . GLU A 1 262 ? 28.672 -24.391 -11.531 1 94.12 262 GLU A C 1
ATOM 1961 O O . GLU A 1 262 ? 27.594 -23.797 -11.57 1 94.12 262 GLU A O 1
ATOM 1966 N N . HIS A 1 263 ? 29.562 -24.281 -10.578 1 91 263 HIS A N 1
ATOM 1967 C CA . HIS A 1 263 ? 29.297 -23.359 -9.477 1 91 263 HIS A CA 1
ATOM 1968 C C . HIS A 1 263 ? 29.875 -21.984 -9.758 1 91 263 HIS A C 1
ATOM 1970 O O . HIS A 1 263 ? 30.984 -21.859 -10.289 1 91 263 HIS A O 1
ATOM 1976 N N . VAL A 1 264 ? 29.094 -21.062 -9.586 1 88.81 264 VAL A N 1
ATOM 1977 C CA . VAL A 1 264 ? 29.547 -19.672 -9.672 1 88.81 264 VAL A CA 1
ATOM 1978 C C . VAL A 1 264 ? 29.406 -19 -8.312 1 88.81 264 VAL A C 1
ATOM 1980 O O . VAL A 1 264 ? 28.672 -19.469 -7.441 1 88.81 264 VAL A O 1
ATOM 1983 N N . PRO A 1 265 ? 30.188 -17.906 -8.008 1 83.19 265 PRO A N 1
ATOM 1984 C CA . PRO A 1 265 ? 30.062 -17.234 -6.711 1 83.19 265 PRO A CA 1
ATOM 1985 C C . PRO A 1 265 ? 28.656 -16.734 -6.43 1 83.19 265 PRO A C 1
ATOM 1987 O O . PRO A 1 265 ? 27.969 -16.25 -7.34 1 83.19 265 PRO A O 1
ATOM 1990 N N . GLY A 1 266 ? 28.188 -17.156 -5.434 1 74.62 266 GLY A N 1
ATOM 1991 C CA . GLY A 1 266 ? 26.859 -16.719 -5.043 1 74.62 266 GLY A CA 1
ATOM 1992 C C . GLY A 1 266 ? 26.859 -15.867 -3.791 1 74.62 266 GLY A C 1
ATOM 1993 O O . GLY A 1 266 ? 27.859 -15.789 -3.084 1 74.62 266 GLY A O 1
ATOM 1994 N N . ARG A 1 267 ? 26.031 -14.898 -3.793 1 56.97 267 ARG A N 1
ATOM 1995 C CA . ARG A 1 267 ? 25.922 -14.141 -2.551 1 56.97 267 ARG A CA 1
ATOM 1996 C C . ARG A 1 267 ? 25.281 -14.984 -1.452 1 56.97 267 ARG A C 1
ATOM 1998 O O . ARG A 1 267 ? 24.438 -15.844 -1.729 1 56.97 267 ARG A O 1
ATOM 2005 N N . LYS A 1 268 ? 25.938 -15.07 -0.228 1 51.78 268 LYS A N 1
ATOM 2006 C CA . LYS A 1 268 ? 25.531 -15.766 0.992 1 51.78 268 LYS A CA 1
ATOM 2007 C C . LYS A 1 268 ? 24.141 -15.344 1.438 1 51.78 268 LYS A C 1
ATOM 2009 O O . LYS A 1 268 ? 23.984 -14.383 2.201 1 51.78 268 LYS A O 1
ATOM 2014 N N . ALA A 1 269 ? 23.188 -14.945 0.658 1 47.5 269 ALA A N 1
ATOM 2015 C CA . ALA A 1 269 ? 22.016 -14.477 1.391 1 47.5 269 ALA A CA 1
ATOM 2016 C C . ALA A 1 269 ? 21.297 -15.641 2.082 1 47.5 269 ALA A C 1
ATOM 2018 O O . ALA A 1 269 ? 21.062 -16.688 1.469 1 47.5 269 ALA A O 1
ATOM 2019 N N . ASP A 1 270 ? 21.594 -15.75 3.365 1 48 270 ASP A N 1
ATOM 2020 C CA . ASP A 1 270 ? 20.875 -16.672 4.246 1 48 270 ASP A CA 1
ATOM 2021 C C . ASP A 1 270 ? 19.359 -16.562 4.055 1 48 270 ASP A C 1
ATOM 2023 O O . ASP A 1 270 ? 18.781 -15.5 4.293 1 48 270 ASP A O 1
ATOM 2027 N N . TYR A 1 271 ? 18.844 -17.094 3.062 1 50 271 TYR A N 1
ATOM 2028 C CA . TYR A 1 271 ? 17.391 -17.062 2.945 1 50 271 TYR A CA 1
ATOM 2029 C C . TYR A 1 271 ? 16.734 -17.891 4.043 1 50 271 TYR A C 1
ATOM 2031 O O . TYR A 1 271 ? 16.922 -19.109 4.109 1 50 271 TYR A O 1
ATOM 2039 N N . ALA A 1 272 ? 16.828 -17.469 5.285 1 53.69 272 ALA A N 1
ATOM 2040 C CA . ALA A 1 272 ? 16.031 -18.188 6.27 1 53.69 272 ALA A CA 1
ATOM 2041 C C . ALA A 1 272 ? 14.586 -18.328 5.793 1 53.69 272 ALA A C 1
ATOM 2043 O O . ALA A 1 272 ? 13.922 -17.344 5.477 1 53.69 272 ALA A O 1
ATOM 2044 N N . SER A 1 273 ? 14.234 -19.484 5.246 1 63.28 273 SER A N 1
ATOM 2045 C CA . SER A 1 273 ? 12.891 -19.812 4.785 1 63.28 273 SER A CA 1
ATOM 2046 C C . SER A 1 273 ? 11.906 -19.859 5.949 1 63.28 273 SER A C 1
ATOM 2048 O O . SER A 1 273 ? 12.234 -20.344 7.027 1 63.28 273 SER A O 1
ATOM 2050 N N . ARG A 1 274 ? 10.914 -18.969 5.953 1 77.62 274 ARG A N 1
ATOM 2051 C CA . ARG A 1 274 ? 9.82 -19.047 6.91 1 77.62 274 ARG A CA 1
ATOM 2052 C C . ARG A 1 274 ? 8.828 -20.141 6.535 1 77.62 274 ARG A C 1
ATOM 2054 O O . ARG A 1 274 ? 8.562 -20.359 5.355 1 77.62 274 ARG A O 1
ATOM 2061 N N . ARG A 1 275 ? 8.453 -20.891 7.551 1 86.56 275 ARG A N 1
ATOM 2062 C CA . ARG A 1 275 ? 7.434 -21.906 7.312 1 86.56 275 ARG A CA 1
ATOM 2063 C C . ARG A 1 275 ? 6.047 -21.281 7.238 1 86.56 275 ARG A C 1
ATOM 2065 O O . ARG A 1 275 ? 5.641 -20.562 8.148 1 86.56 275 ARG A O 1
ATOM 2072 N N . ILE A 1 276 ? 5.363 -21.531 6.191 1 93.25 276 ILE A N 1
ATOM 2073 C CA . ILE A 1 276 ? 4.043 -20.969 5.945 1 93.25 276 ILE A CA 1
ATOM 2074 C C . ILE A 1 276 ? 2.984 -22.062 6.016 1 93.25 276 ILE A C 1
ATOM 2076 O O . ILE A 1 276 ? 3.127 -23.109 5.387 1 93.25 276 ILE A O 1
ATOM 2080 N N . SER A 1 277 ? 1.957 -21.875 6.793 1 93.69 277 SER A N 1
ATOM 2081 C CA . SER A 1 277 ? 0.896 -22.859 6.988 1 93.69 277 SER A CA 1
ATOM 2082 C C . SER A 1 277 ? -0.11 -22.812 5.844 1 93.69 277 SER A C 1
ATOM 2084 O O . SER A 1 277 ? -0.566 -21.75 5.441 1 93.69 277 SER A O 1
ATOM 2086 N N . SER A 1 278 ? -0.427 -23.984 5.344 1 95.12 278 SER A N 1
ATOM 2087 C CA . SER A 1 278 ? -1.489 -24.094 4.348 1 95.12 278 SER A CA 1
ATOM 2088 C C . SER A 1 278 ? -2.746 -24.719 4.949 1 95.12 278 SER A C 1
ATOM 2090 O O . SER A 1 278 ? -3.607 -25.219 4.223 1 95.12 278 SER A O 1
ATOM 2092 N N . ALA A 1 279 ? -2.857 -24.719 6.25 1 96.19 279 ALA A N 1
ATOM 2093 C CA . ALA A 1 279 ? -3.932 -25.391 6.969 1 96.19 279 ALA A CA 1
ATOM 2094 C C . ALA A 1 279 ? -5.297 -24.828 6.586 1 96.19 279 ALA A C 1
ATOM 2096 O O . ALA A 1 279 ? -6.27 -25.578 6.457 1 96.19 279 ALA A O 1
ATOM 2097 N N . GLN A 1 280 ? -5.418 -23.578 6.457 1 97.88 280 GLN A N 1
ATOM 2098 C CA . GLN A 1 280 ? -6.691 -22.938 6.113 1 97.88 280 GLN A CA 1
ATOM 2099 C C . GLN A 1 280 ? -7.18 -23.406 4.742 1 97.88 280 GLN A C 1
ATOM 2101 O O . GLN A 1 280 ? -8.375 -23.656 4.555 1 97.88 280 GLN A O 1
ATOM 2106 N N . ALA A 1 281 ? -6.27 -23.469 3.764 1 98.5 281 ALA A N 1
ATOM 2107 C CA . ALA A 1 281 ? -6.633 -23.938 2.43 1 98.5 281 ALA A CA 1
ATOM 2108 C C . ALA A 1 281 ? -7.16 -25.375 2.477 1 98.5 281 ALA A C 1
ATOM 2110 O O . ALA A 1 281 ? -8.148 -25.703 1.812 1 98.5 281 ALA A O 1
ATOM 2111 N N . LYS A 1 282 ? -6.469 -26.188 3.244 1 98 282 LYS A N 1
ATOM 2112 C CA . LYS A 1 282 ? -6.91 -27.578 3.393 1 98 282 LYS A CA 1
ATOM 2113 C C . LYS A 1 282 ? -8.289 -27.641 4.051 1 98 282 LYS A C 1
ATOM 2115 O O . LYS A 1 282 ? -9.172 -28.359 3.572 1 98 282 LYS A O 1
ATOM 2120 N N . ARG A 1 283 ? -8.469 -26.906 5.078 1 98.25 283 ARG A N 1
ATOM 2121 C CA . ARG A 1 283 ? -9.688 -26.969 5.883 1 98.25 283 ARG A CA 1
ATOM 2122 C C . ARG A 1 283 ? -10.883 -26.406 5.125 1 98.25 283 ARG A C 1
ATOM 2124 O O . ARG A 1 283 ? -11.953 -27.016 5.094 1 98.25 283 ARG A O 1
ATOM 2131 N N . LEU A 1 284 ? -10.758 -25.266 4.477 1 98.5 284 LEU A N 1
ATOM 2132 C CA . LEU A 1 284 ? -11.898 -24.547 3.938 1 98.5 284 LEU A CA 1
ATOM 2133 C C . LEU A 1 284 ? -12.117 -24.875 2.465 1 98.5 284 LEU A C 1
ATOM 2135 O O . LEU A 1 284 ? -13.242 -24.844 1.975 1 98.5 284 LEU A O 1
ATOM 2139 N N . LEU A 1 285 ? -11.016 -25.219 1.718 1 98.56 285 LEU A N 1
ATOM 2140 C CA . LEU A 1 285 ? -11.141 -25.438 0.28 1 98.56 285 LEU A CA 1
ATOM 2141 C C . LEU A 1 285 ? -10.898 -26.891 -0.077 1 98.56 285 LEU A C 1
ATOM 2143 O O . LEU A 1 285 ? -11.086 -27.297 -1.229 1 98.56 285 LEU A O 1
ATOM 2147 N N . GLY A 1 286 ? -10.438 -27.703 0.901 1 98.38 286 GLY A N 1
ATOM 2148 C CA . GLY A 1 286 ? -10.008 -29.047 0.576 1 98.38 286 GLY A CA 1
ATOM 2149 C C . GLY A 1 286 ? -8.797 -29.094 -0.338 1 98.38 286 GLY A C 1
ATOM 2150 O O . GLY A 1 286 ? -8.664 -30 -1.158 1 98.38 286 GLY A O 1
ATOM 2151 N N . TRP A 1 287 ? -7.992 -28.109 -0.286 1 98.31 287 TRP A N 1
ATOM 2152 C CA . TRP A 1 287 ? -6.867 -28 -1.206 1 98.31 287 TRP A CA 1
ATOM 2153 C C . TRP A 1 287 ? -5.562 -28.391 -0.518 1 98.31 287 TRP A C 1
ATOM 2155 O O . TRP A 1 287 ? -5.316 -28 0.627 1 98.31 287 TRP A O 1
ATOM 2165 N N . SER A 1 288 ? -4.738 -29.094 -1.121 1 97.56 288 SER A N 1
ATOM 2166 C CA . SER A 1 288 ? -3.336 -29.406 -0.854 1 97.56 288 SER A CA 1
ATOM 2167 C C . SER A 1 288 ? -2.562 -29.625 -2.15 1 97.56 288 SER A C 1
ATOM 2169 O O . SER A 1 288 ? -3.131 -30.078 -3.148 1 97.56 288 SER A O 1
ATOM 2171 N N . PRO A 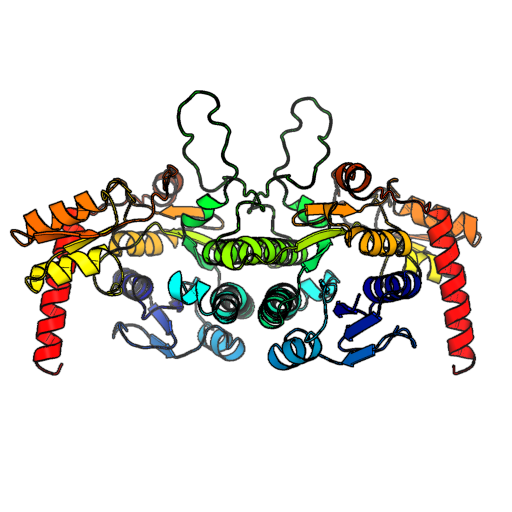1 289 ? -1.311 -29.156 -2.1 1 96.38 289 PRO A N 1
ATOM 2172 C CA . PRO A 1 289 ? -0.554 -29.469 -3.314 1 96.38 289 PRO A CA 1
ATOM 2173 C C . PRO A 1 289 ? -0.437 -30.969 -3.562 1 96.38 289 PRO A C 1
ATOM 2175 O O . PRO A 1 289 ? -0.137 -31.734 -2.639 1 96.38 289 PRO A O 1
ATOM 2178 N N . ARG A 1 290 ? -0.639 -31.375 -4.789 1 96.19 290 ARG A N 1
ATOM 2179 C CA . ARG A 1 290 ? -0.712 -32.812 -5.051 1 96.19 290 ARG A CA 1
ATOM 2180 C C . ARG A 1 290 ? 0.436 -33.281 -5.945 1 96.19 290 ARG A C 1
ATOM 2182 O O . ARG A 1 290 ? 0.764 -34.469 -5.988 1 96.19 290 ARG A O 1
ATOM 2189 N N . THR A 1 291 ? 1.006 -32.438 -6.652 1 97.19 291 THR A N 1
ATOM 2190 C CA . THR A 1 291 ? 2.041 -32.781 -7.613 1 97.19 291 THR A CA 1
ATOM 2191 C C . THR A 1 291 ? 3.42 -32.781 -6.957 1 97.19 291 THR A C 1
ATOM 2193 O O . THR A 1 291 ? 3.848 -31.734 -6.438 1 97.19 291 THR A O 1
ATOM 2196 N N . ASN A 1 292 ? 4.078 -33.844 -6.926 1 95.19 292 ASN A N 1
ATOM 2197 C CA . ASN A 1 292 ? 5.438 -33.812 -6.398 1 95.19 292 ASN A CA 1
ATOM 2198 C C . ASN A 1 292 ? 6.395 -33.125 -7.352 1 95.19 292 ASN A C 1
ATOM 2200 O O . ASN A 1 292 ? 6.105 -32.969 -8.539 1 95.19 292 ASN A O 1
ATOM 2204 N N . PHE A 1 293 ? 7.527 -32.719 -6.832 1 97.5 293 PHE A N 1
ATOM 2205 C CA . PHE A 1 293 ? 8.43 -31.828 -7.547 1 97.5 293 PHE A CA 1
ATOM 2206 C C . PHE A 1 293 ? 8.969 -32.5 -8.812 1 97.5 293 PHE A C 1
ATOM 2208 O O . PHE A 1 293 ? 8.961 -31.891 -9.883 1 97.5 293 PHE A O 1
ATOM 2215 N N . ALA A 1 294 ? 9.359 -33.719 -8.672 1 97.75 294 ALA A N 1
ATOM 2216 C CA . ALA A 1 294 ? 9.93 -34.438 -9.805 1 97.75 294 ALA A CA 1
ATOM 2217 C C . ALA A 1 294 ? 8.906 -34.625 -10.93 1 97.75 294 ALA A C 1
ATOM 2219 O O . ALA A 1 294 ? 9.242 -34.469 -12.109 1 97.75 294 ALA A O 1
ATOM 2220 N N . GLU A 1 295 ? 7.691 -34.938 -10.547 1 98 295 GLU A N 1
ATOM 2221 C CA . GLU A 1 295 ? 6.629 -35.094 -11.531 1 98 295 GLU A CA 1
ATOM 2222 C C . GLU A 1 295 ? 6.363 -33.781 -12.258 1 98 295 GLU A C 1
ATOM 2224 O O . GLU A 1 295 ? 6.16 -33.781 -13.477 1 98 295 GLU A O 1
ATOM 2229 N N . GLY A 1 296 ? 6.309 -32.625 -11.516 1 98.31 296 GLY A N 1
ATOM 2230 C CA . GLY A 1 296 ? 6.133 -31.344 -12.141 1 98.31 296 GLY A CA 1
ATOM 2231 C C . GLY A 1 296 ? 7.25 -30.984 -13.102 1 98.31 296 GLY A C 1
ATOM 2232 O O . GLY A 1 296 ? 6.996 -30.422 -14.18 1 98.31 296 GLY A O 1
ATOM 2233 N N . VAL A 1 297 ? 8.484 -31.312 -12.734 1 98.5 297 VAL A N 1
ATOM 2234 C CA . VAL A 1 297 ? 9.633 -31.062 -13.594 1 98.5 297 VAL A CA 1
ATOM 2235 C C . VAL A 1 297 ? 9.523 -31.891 -14.867 1 98.5 297 VAL A C 1
ATOM 2237 O O . VAL A 1 297 ? 9.773 -31.391 -15.969 1 98.5 297 VAL A O 1
ATOM 2240 N N . ARG A 1 298 ? 9.156 -33.156 -14.703 1 98.5 298 ARG A N 1
ATOM 2241 C CA . ARG A 1 298 ? 8.984 -34.031 -15.859 1 98.5 298 ARG A CA 1
ATOM 2242 C C . ARG A 1 298 ? 7.945 -33.469 -16.812 1 98.5 298 ARG A C 1
ATOM 2244 O O . ARG A 1 298 ? 8.172 -33.406 -18.031 1 98.5 298 ARG A O 1
ATOM 2251 N N . ARG A 1 299 ? 6.809 -33.062 -16.281 1 98.5 299 ARG A N 1
ATOM 2252 C CA . ARG A 1 299 ? 5.734 -32.5 -17.094 1 98.5 299 ARG A CA 1
ATOM 2253 C C . ARG A 1 299 ? 6.195 -31.25 -17.828 1 98.5 299 ARG A C 1
ATOM 2255 O O . ARG A 1 299 ? 5.828 -31.016 -18.984 1 98.5 299 ARG A O 1
ATOM 2262 N N . TYR A 1 300 ? 6.961 -30.406 -17.125 1 98.62 300 TYR A N 1
ATOM 2263 C CA . TYR A 1 300 ? 7.5 -29.219 -17.781 1 98.62 300 TYR A CA 1
ATOM 2264 C C . TYR A 1 300 ? 8.43 -29.594 -18.938 1 98.62 300 TYR A C 1
ATOM 2266 O O . TYR A 1 300 ? 8.359 -29.016 -20.016 1 98.62 300 TYR A O 1
ATOM 2274 N N . ALA A 1 301 ? 9.328 -30.562 -18.688 1 98.44 301 ALA A N 1
ATOM 2275 C CA . ALA A 1 301 ? 10.281 -31 -19.703 1 98.44 301 ALA A CA 1
ATOM 2276 C C . ALA A 1 301 ? 9.547 -31.5 -20.953 1 98.44 301 ALA A C 1
ATOM 2278 O O . ALA A 1 301 ? 9.922 -31.156 -22.078 1 98.44 301 ALA A O 1
ATOM 2279 N N . ASP A 1 302 ? 8.523 -32.312 -20.703 1 98.19 302 ASP A N 1
ATOM 2280 C CA . ASP A 1 302 ? 7.727 -32.844 -21.812 1 98.19 302 ASP A CA 1
ATOM 2281 C C . ASP A 1 302 ? 7.062 -31.703 -22.594 1 98.19 302 ASP A C 1
ATOM 2283 O O . ASP A 1 302 ? 7.082 -31.703 -23.828 1 98.19 302 ASP A O 1
ATOM 2287 N N . TRP A 1 303 ? 6.465 -30.75 -21.906 1 98.06 303 TRP A N 1
ATOM 2288 C CA . TRP A 1 303 ? 5.824 -29.609 -22.531 1 98.06 303 TRP A CA 1
ATOM 2289 C C . TRP A 1 303 ? 6.828 -28.797 -23.359 1 98.06 303 TRP A C 1
ATOM 2291 O O . TRP A 1 303 ? 6.531 -28.391 -24.484 1 98.06 303 TRP A O 1
ATOM 2301 N N . TYR A 1 304 ? 7.988 -28.531 -22.766 1 97.56 304 TYR A N 1
ATOM 2302 C CA . TYR A 1 304 ? 9.008 -27.719 -23.406 1 97.56 304 TYR A CA 1
ATOM 2303 C C . TYR A 1 304 ? 9.477 -28.375 -24.703 1 97.56 304 TYR A C 1
ATOM 2305 O O . TYR A 1 304 ? 9.648 -27.703 -25.719 1 97.56 304 TYR A O 1
ATOM 2313 N N . ARG A 1 305 ? 9.68 -29.719 -24.688 1 96.31 305 ARG A N 1
ATOM 2314 C CA . ARG A 1 305 ? 10.078 -30.469 -25.875 1 96.31 305 ARG A CA 1
ATOM 2315 C C . ARG A 1 305 ? 9.023 -30.328 -26.969 1 96.31 305 ARG A C 1
ATOM 2317 O O . ARG A 1 305 ? 9.367 -30.125 -28.141 1 96.31 305 ARG A O 1
ATOM 2324 N N . ALA A 1 306 ? 7.805 -30.5 -26.547 1 95.5 306 ALA A N 1
ATOM 2325 C CA . ALA A 1 306 ? 6.711 -30.406 -27.516 1 95.5 306 ALA A CA 1
ATOM 2326 C C . ALA A 1 306 ? 6.617 -28.984 -28.094 1 95.5 306 ALA A C 1
ATOM 2328 O O . ALA A 1 306 ? 6.355 -28.828 -29.281 1 95.5 306 ALA A O 1
ATOM 2329 N N . ASP A 1 307 ? 6.758 -28.016 -27.234 1 92.75 307 ASP A N 1
ATOM 2330 C CA . ASP A 1 307 ? 6.703 -26.609 -27.656 1 92.75 307 ASP A CA 1
ATOM 2331 C C . ASP A 1 307 ? 7.824 -26.281 -28.641 1 92.75 307 ASP A C 1
ATOM 2333 O O . ASP A 1 307 ? 7.605 -25.578 -29.625 1 92.75 307 ASP A O 1
ATOM 2337 N N . GLN A 1 308 ? 9.047 -26.828 -28.359 1 91.25 308 GLN A N 1
ATOM 2338 C CA . GLN A 1 308 ? 10.18 -26.609 -29.25 1 91.25 308 GLN A CA 1
ATOM 2339 C C . GLN A 1 308 ? 9.969 -27.281 -30.594 1 91.25 308 GLN A C 1
ATOM 2341 O O . GLN A 1 308 ? 10.344 -26.734 -31.641 1 91.25 308 GLN A O 1
ATOM 2346 N N . ALA A 1 309 ? 9.367 -28.422 -30.547 1 89.12 309 ALA A N 1
ATOM 2347 C CA . ALA A 1 309 ? 9.086 -29.156 -31.781 1 89.12 309 ALA A CA 1
ATOM 2348 C C . ALA A 1 309 ? 8.047 -28.422 -32.625 1 89.12 309 ALA A C 1
ATOM 2350 O O . ALA A 1 309 ? 8.172 -28.359 -33.844 1 89.12 309 ALA A O 1
ATOM 2351 N N . ALA A 1 310 ? 7.109 -27.906 -31.922 1 87.5 310 ALA A N 1
ATOM 2352 C CA . ALA A 1 310 ? 6.074 -27.156 -32.625 1 87.5 310 ALA A CA 1
ATOM 2353 C C . ALA A 1 310 ? 6.645 -25.875 -33.25 1 87.5 310 ALA A C 1
ATOM 2355 O O . ALA A 1 310 ? 6.277 -25.516 -34.375 1 87.5 310 ALA A O 1
ATOM 2356 N N . ARG A 1 311 ? 7.414 -25.141 -32.594 1 85.44 311 ARG A N 1
ATOM 2357 C CA . ARG A 1 311 ? 8.031 -23.922 -33.094 1 85.44 311 ARG A CA 1
ATOM 2358 C C . ARG A 1 311 ? 8.938 -24.203 -34.281 1 85.44 311 ARG A C 1
ATOM 2360 O O . ARG A 1 311 ? 9.023 -23.391 -35.219 1 85.44 311 ARG A O 1
ATOM 2367 N N . ALA A 1 312 ? 9.547 -25.453 -34.219 1 86.44 312 ALA A N 1
ATOM 2368 C CA . ALA A 1 312 ? 10.445 -25.844 -35.312 1 86.44 312 ALA A CA 1
ATOM 2369 C C . ALA A 1 312 ? 9.656 -26.188 -36.594 1 86.44 312 ALA A C 1
ATOM 2371 O O . ALA A 1 312 ? 10.141 -25.969 -37.688 1 86.44 312 ALA A O 1
ATOM 2372 N N . LEU A 1 313 ? 8.539 -26.578 -36.375 1 82.88 313 LEU A N 1
ATOM 2373 C CA . LEU A 1 313 ? 7.695 -26.953 -37.5 1 82.88 313 LEU A CA 1
ATOM 2374 C C . LEU A 1 313 ? 6.918 -25.75 -38.031 1 82.88 313 LEU A C 1
ATOM 2376 O O . LEU A 1 313 ? 6.32 -25.797 -39.094 1 82.88 313 LEU A O 1
ATOM 2380 N N . GLY A 1 314 ? 7.117 -24.5 -37.594 1 72.56 314 GLY A N 1
ATOM 2381 C CA . GLY A 1 314 ? 6.449 -23.281 -38.031 1 72.56 314 GLY A CA 1
ATOM 2382 C C . GLY A 1 314 ? 5.035 -23.156 -37.5 1 72.56 314 GLY A C 1
ATOM 2383 O O . GLY A 1 314 ? 4.199 -22.484 -38.125 1 72.56 314 GLY A O 1
ATOM 2384 N N . ASP A 1 315 ? 4.574 -23.859 -36.594 1 59.97 315 ASP A N 1
ATOM 2385 C CA . ASP A 1 315 ? 3.248 -23.766 -35.969 1 59.97 315 ASP A CA 1
ATOM 2386 C C . ASP A 1 315 ? 3.244 -22.781 -34.812 1 59.97 315 ASP A C 1
ATOM 2388 O O . ASP A 1 315 ? 4.23 -22.688 -34.062 1 59.97 315 ASP A O 1
ATOM 2392 N N . MET B 1 1 ? 19.828 25.297 3.111 1 97.06 1 MET B N 1
ATOM 2393 C CA . MET B 1 1 ? 19.547 24.188 2.191 1 97.06 1 MET B CA 1
ATOM 2394 C C . MET B 1 1 ? 18.438 24.578 1.218 1 97.06 1 MET B C 1
ATOM 2396 O O . MET B 1 1 ? 17.641 25.484 1.492 1 97.06 1 MET B O 1
ATOM 2400 N N . ARG B 1 2 ? 18.484 23.922 0.073 1 98.5 2 ARG B N 1
ATOM 2401 C CA . ARG B 1 2 ? 17.328 24 -0.817 1 98.5 2 ARG B CA 1
ATOM 2402 C C . ARG B 1 2 ? 16.375 22.828 -0.581 1 98.5 2 ARG B C 1
ATOM 2404 O O . ARG B 1 2 ? 16.766 21.672 -0.711 1 98.5 2 ARG B O 1
ATOM 2411 N N . ILE B 1 3 ? 15.156 23.172 -0.21 1 98.88 3 ILE B N 1
ATOM 2412 C CA . ILE B 1 3 ? 14.188 22.172 0.217 1 98.88 3 ILE B CA 1
ATOM 2413 C C . ILE B 1 3 ? 12.914 22.281 -0.624 1 98.88 3 ILE B C 1
ATOM 2415 O O . ILE B 1 3 ? 12.406 23.391 -0.826 1 98.88 3 ILE B O 1
ATOM 2419 N N . ALA B 1 4 ? 12.492 21.188 -1.192 1 98.94 4 ALA B N 1
ATOM 2420 C CA . ALA B 1 4 ? 11.219 21.156 -1.899 1 98.94 4 ALA B CA 1
ATOM 2421 C C . ALA B 1 4 ? 10.102 20.656 -0.991 1 98.94 4 ALA B C 1
ATOM 2423 O O . ALA B 1 4 ? 10.32 19.766 -0.154 1 98.94 4 ALA B O 1
ATOM 2424 N N . VAL B 1 5 ? 8.898 21.219 -1.111 1 98.94 5 VAL B N 1
ATOM 2425 C CA . VAL B 1 5 ? 7.707 20.797 -0.376 1 98.94 5 VAL B CA 1
ATOM 2426 C C . VAL B 1 5 ? 6.547 20.594 -1.348 1 98.94 5 VAL B C 1
ATOM 2428 O O . VAL B 1 5 ? 6.012 21.547 -1.907 1 98.94 5 VAL B O 1
ATOM 2431 N N . THR B 1 6 ? 6.188 19.328 -1.616 1 98.94 6 THR B N 1
ATOM 2432 C CA . THR B 1 6 ? 4.941 19.109 -2.344 1 98.94 6 THR B CA 1
ATOM 2433 C C . THR B 1 6 ? 3.738 19.359 -1.438 1 98.94 6 THR B C 1
ATOM 2435 O O . THR B 1 6 ? 3.775 19.031 -0.248 1 98.94 6 THR B O 1
ATOM 2438 N N . GLY B 1 7 ? 2.662 19.859 -2.049 1 98.75 7 GLY B N 1
ATOM 2439 C CA . GLY B 1 7 ? 1.571 20.312 -1.204 1 98.75 7 GLY B CA 1
ATOM 2440 C C . GLY B 1 7 ? 1.908 21.578 -0.423 1 98.75 7 GLY B C 1
ATOM 2441 O O . GLY B 1 7 ? 1.337 21.812 0.641 1 98.75 7 GLY B O 1
ATOM 2442 N N . GLY B 1 8 ? 2.828 22.328 -0.947 1 98.81 8 GLY B N 1
ATOM 2443 C CA . GLY B 1 8 ? 3.393 23.438 -0.213 1 98.81 8 GLY B CA 1
ATOM 2444 C C . GLY B 1 8 ? 2.447 24.625 -0.106 1 98.81 8 GLY B C 1
ATOM 2445 O O . GLY B 1 8 ? 2.695 25.562 0.659 1 98.81 8 GLY B O 1
ATOM 2446 N N . CYS B 1 9 ? 1.328 24.609 -0.813 1 98.62 9 CYS B N 1
ATOM 2447 C CA . CYS B 1 9 ? 0.37 25.703 -0.793 1 98.62 9 CYS B CA 1
ATOM 2448 C C . CYS B 1 9 ? -0.938 25.266 -0.137 1 98.62 9 CYS B C 1
ATOM 2450 O O . CYS B 1 9 ? -1.939 25.984 -0.215 1 98.62 9 CYS B O 1
ATOM 2452 N N . GLY B 1 10 ? -0.928 24.109 0.507 1 98.06 10 GLY B N 1
ATOM 2453 C CA . GLY B 1 10 ? -2.08 23.609 1.243 1 98.06 10 GLY B CA 1
ATOM 2454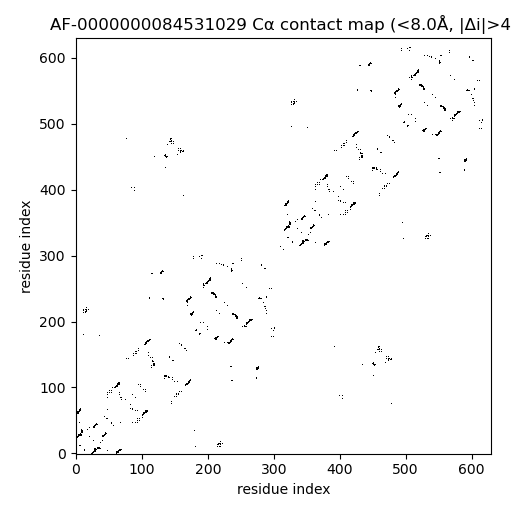 C C . GLY B 1 10 ? -2.066 24 2.709 1 98.06 10 GLY B C 1
ATOM 2455 O O . GLY B 1 10 ? -1.232 24.797 3.133 1 98.06 10 GLY B O 1
ATOM 2456 N N . PHE B 1 11 ? -2.996 23.438 3.527 1 98.31 11 PHE B N 1
ATOM 2457 C CA . PHE B 1 11 ? -3.162 23.734 4.945 1 98.31 11 PHE B CA 1
ATOM 2458 C C . PHE B 1 11 ? -1.858 23.5 5.703 1 98.31 11 PHE B C 1
ATOM 2460 O O . PHE B 1 11 ? -1.126 24.453 5.984 1 98.31 11 PHE B O 1
ATOM 2467 N N . ILE B 1 12 ? -1.375 22.266 5.816 1 98.62 12 ILE B N 1
ATOM 2468 C CA . ILE B 1 12 ? -0.188 21.938 6.602 1 98.62 12 ILE B CA 1
ATOM 2469 C C . ILE B 1 12 ? 1.062 22.406 5.859 1 98.62 12 ILE B C 1
ATOM 2471 O O . ILE B 1 12 ? 1.948 23.031 6.449 1 98.62 12 ILE B O 1
ATOM 2475 N N . GLY B 1 13 ? 1.112 22.203 4.531 1 98.81 13 GLY B N 1
ATOM 2476 C CA . GLY B 1 13 ? 2.277 22.5 3.713 1 98.81 13 GLY B CA 1
ATOM 2477 C C . GLY B 1 13 ? 2.672 23.969 3.75 1 98.81 13 GLY B C 1
ATOM 2478 O O . GLY B 1 13 ? 3.859 24.297 3.781 1 98.81 13 GLY B O 1
ATOM 2479 N N . SER B 1 14 ? 1.691 24.859 3.74 1 98.88 14 SER B N 1
ATOM 2480 C CA . SER B 1 14 ? 2.004 26.281 3.74 1 98.88 14 SER B CA 1
ATOM 2481 C C . SER B 1 14 ? 2.678 26.703 5.043 1 98.88 14 SER B C 1
ATOM 2483 O O . SER B 1 14 ? 3.555 27.562 5.043 1 98.88 14 SER B O 1
ATOM 2485 N N . HIS B 1 15 ? 2.287 26.125 6.172 1 98.94 15 HIS B N 1
ATOM 2486 C CA . HIS B 1 15 ? 2.941 26.391 7.445 1 98.94 15 HIS B CA 1
ATOM 2487 C C . HIS B 1 15 ? 4.352 25.812 7.48 1 98.94 15 HIS B C 1
ATOM 2489 O O . HIS B 1 15 ? 5.258 26.422 8.062 1 98.94 15 HIS B O 1
ATOM 2495 N N . VAL B 1 16 ? 4.531 24.609 6.891 1 98.94 16 VAL B N 1
ATOM 2496 C CA . VAL B 1 16 ? 5.855 24 6.801 1 98.94 16 VAL B CA 1
ATOM 2497 C C . VAL B 1 16 ? 6.785 24.906 5.992 1 98.94 16 VAL B C 1
ATOM 2499 O O . VAL B 1 16 ? 7.914 25.172 6.406 1 98.94 16 VAL B O 1
ATOM 2502 N N . VAL B 1 17 ? 6.301 25.391 4.855 1 98.94 17 VAL B N 1
ATOM 2503 C CA . VAL B 1 17 ? 7.066 26.297 4.008 1 98.94 17 VAL B CA 1
ATOM 2504 C C . VAL B 1 17 ? 7.465 27.547 4.805 1 98.94 17 VAL B C 1
ATOM 2506 O O . VAL B 1 17 ? 8.633 27.953 4.801 1 98.94 17 VAL B O 1
ATOM 2509 N N . ASP B 1 18 ? 6.484 28.156 5.559 1 98.94 18 ASP B N 1
ATOM 2510 C CA . ASP B 1 18 ? 6.758 29.344 6.367 1 98.94 18 ASP B CA 1
ATOM 2511 C C . ASP B 1 18 ? 7.883 29.078 7.367 1 98.94 18 ASP B C 1
ATOM 2513 O O . ASP B 1 18 ? 8.805 29.891 7.496 1 98.94 18 ASP B O 1
ATOM 2517 N N . HIS B 1 19 ? 7.793 27.969 8.078 1 98.94 19 HIS B N 1
ATOM 2518 C CA . HIS B 1 19 ? 8.75 27.656 9.133 1 98.94 19 HIS B CA 1
ATOM 2519 C C . HIS B 1 19 ? 10.133 27.359 8.555 1 98.94 19 HIS B C 1
ATOM 2521 O O . HIS B 1 19 ? 11.148 27.719 9.156 1 98.94 19 HIS B O 1
ATOM 2527 N N . LEU B 1 20 ? 10.195 26.672 7.379 1 98.94 20 LEU B N 1
ATOM 2528 C CA . LEU B 1 20 ? 11.477 26.391 6.734 1 98.94 20 LEU B CA 1
ATOM 2529 C C . LEU B 1 20 ? 12.164 27.672 6.293 1 98.94 20 LEU B C 1
ATOM 2531 O O . LEU B 1 20 ? 13.375 27.828 6.473 1 98.94 20 LEU B O 1
ATOM 2535 N N . ILE B 1 21 ? 11.398 28.594 5.695 1 98.88 21 ILE B N 1
ATOM 2536 C CA . ILE B 1 21 ? 11.938 29.875 5.262 1 98.88 21 ILE B CA 1
ATOM 2537 C C . ILE B 1 21 ? 12.445 30.672 6.469 1 98.88 21 ILE B C 1
ATOM 2539 O O . ILE B 1 21 ? 13.547 31.219 6.445 1 98.88 21 ILE B O 1
ATOM 2543 N N . ALA B 1 22 ? 11.617 30.688 7.547 1 98.75 22 ALA B N 1
ATOM 2544 C CA . ALA B 1 22 ? 12.008 31.375 8.781 1 98.75 22 ALA B CA 1
ATOM 2545 C C . ALA B 1 22 ? 13.297 30.797 9.352 1 98.75 22 ALA B C 1
ATOM 2547 O O . ALA B 1 22 ? 14.086 31.5 9.969 1 98.75 22 ALA B O 1
ATOM 2548 N N . ALA B 1 23 ? 13.516 29.531 9.141 1 98.69 23 ALA B N 1
ATOM 2549 C CA . ALA B 1 23 ? 14.711 28.844 9.641 1 98.69 23 ALA B CA 1
ATOM 2550 C C . ALA B 1 23 ? 15.898 29.078 8.711 1 98.69 23 ALA B C 1
ATOM 2552 O O . ALA B 1 23 ? 16.984 28.547 8.953 1 98.69 23 ALA B O 1
ATOM 2553 N N . GLY B 1 24 ? 15.758 29.766 7.578 1 98.62 24 GLY B N 1
ATOM 2554 C CA . GLY B 1 24 ? 16.859 30.188 6.746 1 98.62 24 GLY B CA 1
ATOM 2555 C C . GLY B 1 24 ? 17.062 29.312 5.523 1 98.62 24 GLY B C 1
ATOM 2556 O O . GLY B 1 24 ? 18.094 29.406 4.855 1 98.62 24 GLY B O 1
ATOM 2557 N N . HIS B 1 25 ? 16.109 28.484 5.156 1 98.81 25 HIS B N 1
ATOM 2558 C CA . HIS B 1 25 ? 16.25 27.594 4.012 1 98.81 25 HIS B CA 1
ATOM 2559 C C . HIS B 1 25 ? 15.633 28.203 2.756 1 98.81 25 HIS B C 1
ATOM 2561 O O . HIS B 1 25 ? 14.766 29.078 2.846 1 98.81 25 HIS B O 1
ATOM 2567 N N . GLU B 1 26 ? 16.156 27.812 1.599 1 98.88 26 GLU B N 1
ATOM 2568 C CA . GLU B 1 26 ? 15.5 28.078 0.321 1 98.88 26 GLU B CA 1
ATOM 2569 C C . GLU B 1 26 ? 14.438 27.031 0.022 1 98.88 26 GLU B C 1
ATOM 2571 O O . GLU B 1 26 ? 14.711 25.828 0.08 1 98.88 26 GLU B O 1
ATOM 2576 N N . VAL B 1 27 ? 13.211 27.547 -0.245 1 98.94 27 VAL B N 1
ATOM 2577 C CA . VAL B 1 27 ? 12.125 26.578 -0.332 1 98.94 27 VAL B CA 1
ATOM 2578 C C . VAL B 1 27 ? 11.484 26.656 -1.716 1 98.94 27 VAL B C 1
ATOM 2580 O O . VAL B 1 27 ? 11.219 27.734 -2.23 1 98.94 27 VAL B O 1
ATOM 2583 N N . LEU B 1 28 ? 11.305 25.5 -2.367 1 98.94 28 LEU B N 1
ATOM 2584 C CA . LEU B 1 28 ? 10.453 25.312 -3.539 1 98.94 28 LEU B CA 1
ATOM 2585 C C . LEU B 1 28 ? 9.117 24.703 -3.146 1 98.94 28 LEU B C 1
ATOM 2587 O O . LEU B 1 28 ? 9.055 23.547 -2.713 1 98.94 28 LEU B O 1
ATOM 2591 N N . ALA B 1 29 ? 8.039 25.469 -3.262 1 98.94 29 ALA B N 1
ATOM 2592 C CA . ALA B 1 29 ? 6.691 24.953 -3.045 1 98.94 29 ALA B CA 1
ATOM 2593 C C . ALA B 1 29 ? 6.117 24.359 -4.328 1 98.94 29 ALA B C 1
ATOM 2595 O O . ALA B 1 29 ? 5.918 25.062 -5.312 1 98.94 29 ALA B O 1
ATOM 2596 N N . VAL B 1 30 ? 5.91 23.062 -4.344 1 98.94 30 VAL B N 1
ATOM 2597 C CA . VAL B 1 30 ? 5.289 22.359 -5.461 1 98.94 30 VAL B CA 1
ATOM 2598 C C . VAL B 1 30 ? 3.822 22.078 -5.141 1 98.94 30 VAL B C 1
ATOM 2600 O O . VAL B 1 30 ? 3.512 21.422 -4.145 1 98.94 30 VAL B O 1
ATOM 2603 N N . ASP B 1 31 ? 2.98 22.578 -5.918 1 98.75 31 ASP B N 1
ATOM 2604 C CA . ASP B 1 31 ? 1.55 22.406 -5.691 1 98.75 31 ASP B CA 1
ATOM 2605 C C . ASP B 1 31 ? 0.752 22.688 -6.961 1 98.75 31 ASP B C 1
ATOM 2607 O O . ASP B 1 31 ? 1.251 23.328 -7.887 1 98.75 31 ASP B O 1
ATOM 2611 N N . THR B 1 32 ? -0.476 22.109 -7 1 98.25 32 THR B N 1
ATOM 2612 C CA . THR B 1 32 ? -1.361 22.375 -8.125 1 98.25 32 THR B CA 1
ATOM 2613 C C . THR B 1 32 ? -2.092 23.703 -7.941 1 98.25 32 THR B C 1
ATOM 2615 O O . THR B 1 32 ? -2.744 24.188 -8.867 1 98.25 32 THR B O 1
ATOM 2618 N N . THR B 1 33 ? -2.031 24.312 -6.773 1 97.06 33 THR B N 1
ATOM 2619 C CA . THR B 1 33 ? -2.643 25.594 -6.453 1 97.06 33 THR B CA 1
ATOM 2620 C C . THR B 1 33 ? -1.611 26.547 -5.859 1 97.06 33 THR B C 1
ATOM 2622 O O . THR B 1 33 ? -0.463 26.172 -5.629 1 97.06 33 THR B O 1
ATOM 2625 N N . ASP B 1 34 ? -1.94 27.812 -5.746 1 97.44 34 ASP B N 1
ATOM 2626 C CA . ASP B 1 34 ? -1.105 28.797 -5.082 1 97.44 34 ASP B CA 1
ATOM 2627 C C . ASP B 1 34 ? -1.88 29.516 -3.977 1 97.44 34 ASP B C 1
ATOM 2629 O O . ASP B 1 34 ? -1.604 30.672 -3.668 1 97.44 34 ASP B O 1
ATOM 2633 N N . LYS B 1 35 ? -2.842 28.812 -3.389 1 95.44 35 LYS B N 1
ATOM 2634 C CA . LYS B 1 35 ? -3.793 29.391 -2.445 1 95.44 35 LYS B CA 1
ATOM 2635 C C . LYS B 1 35 ? -3.07 30.047 -1.272 1 95.44 35 LYS B C 1
ATOM 2637 O O . LYS B 1 35 ? -3.389 31.188 -0.897 1 95.44 35 LYS B O 1
ATOM 2642 N N . TYR B 1 36 ? -2.123 29.406 -0.638 1 97.94 36 TYR B N 1
ATOM 2643 C CA . TYR B 1 36 ? -1.409 29.922 0.525 1 97.94 36 TYR B CA 1
ATOM 2644 C C . TYR B 1 36 ? 0.086 30.031 0.246 1 97.94 36 TYR B C 1
ATOM 2646 O O . TYR B 1 36 ? 0.908 29.766 1.123 1 97.94 36 TYR B O 1
ATOM 2654 N N . LEU B 1 37 ? 0.432 30.375 -0.958 1 98.12 37 LEU B N 1
ATOM 2655 C CA . LEU B 1 37 ? 1.825 30.484 -1.374 1 98.12 37 LEU B CA 1
ATOM 2656 C C . LEU B 1 37 ? 2.543 31.562 -0.581 1 98.12 37 LEU B C 1
ATOM 2658 O O . LEU B 1 37 ? 2.07 32.719 -0.507 1 98.12 37 LEU B O 1
ATOM 2662 N N . ASN B 1 38 ? 3.631 31.234 0.091 1 98.56 38 ASN B N 1
ATOM 2663 C CA . ASN B 1 38 ? 4.535 32.219 0.694 1 98.56 38 ASN B CA 1
ATOM 2664 C C . ASN B 1 38 ? 5.289 33 -0.367 1 98.56 38 ASN B C 1
ATOM 2666 O O . ASN B 1 38 ? 5.941 32.438 -1.237 1 98.56 38 ASN B O 1
ATOM 2670 N N . PRO B 1 39 ? 5.246 34.281 -0.311 1 98.19 39 PRO B N 1
ATOM 2671 C CA . PRO B 1 39 ? 5.875 35.125 -1.349 1 98.19 39 PRO B CA 1
ATOM 2672 C C . PRO B 1 39 ? 7.391 34.938 -1.416 1 98.19 39 PRO B C 1
ATOM 2674 O O . PRO B 1 39 ? 8.008 35.25 -2.436 1 98.19 39 PRO B O 1
ATOM 2677 N N . ASP B 1 40 ? 8.016 34.469 -0.382 1 98.62 40 ASP B N 1
ATOM 2678 C CA . ASP B 1 40 ? 9.469 34.281 -0.341 1 98.62 40 ASP B CA 1
ATOM 2679 C C . ASP B 1 40 ? 9.875 32.906 -0.855 1 98.62 40 ASP B C 1
ATOM 2681 O O . ASP B 1 40 ? 11.062 32.625 -0.978 1 98.62 40 ASP B O 1
ATOM 2685 N N . ALA B 1 41 ? 8.93 32 -1.156 1 98.75 41 ALA B N 1
ATOM 2686 C CA . ALA B 1 41 ? 9.219 30.688 -1.69 1 98.75 41 ALA B CA 1
ATOM 2687 C C . ALA B 1 41 ? 9.18 30.688 -3.217 1 98.75 41 ALA B C 1
ATOM 2689 O O . ALA B 1 41 ? 8.422 31.453 -3.824 1 98.75 41 ALA B O 1
ATOM 2690 N N . GLU B 1 42 ? 10.023 29.875 -3.859 1 98.56 42 GLU B N 1
ATOM 2691 C CA . GLU B 1 42 ? 9.789 29.531 -5.258 1 98.56 42 GLU B CA 1
ATOM 2692 C C . GLU B 1 42 ? 8.539 28.672 -5.414 1 98.56 42 GLU B C 1
ATOM 2694 O O . GLU B 1 42 ? 8.164 27.938 -4.5 1 98.56 42 GLU B O 1
ATOM 2699 N N . HIS B 1 43 ? 7.887 28.859 -6.531 1 98.38 43 HIS B N 1
ATOM 2700 C CA . HIS B 1 43 ? 6.672 28.094 -6.781 1 98.38 43 HIS B CA 1
ATOM 2701 C C . HIS B 1 43 ? 6.777 27.297 -8.078 1 98.38 43 HIS B C 1
ATOM 2703 O O . HIS B 1 43 ? 7.238 27.812 -9.094 1 98.38 43 HIS B O 1
ATOM 2709 N N . ALA B 1 44 ? 6.426 26.031 -8.07 1 98.56 44 ALA B N 1
ATOM 2710 C CA . ALA B 1 44 ? 6.219 25.203 -9.25 1 98.56 44 ALA B CA 1
ATOM 2711 C C . ALA B 1 44 ? 4.809 24.625 -9.266 1 98.56 44 ALA B C 1
ATOM 2713 O O . ALA B 1 44 ? 4.473 23.766 -8.445 1 98.56 44 ALA B O 1
ATOM 2714 N N . ARG B 1 45 ? 3.988 25.078 -10.164 1 98.56 45 ARG B N 1
ATOM 2715 C CA . ARG B 1 45 ? 2.646 24.516 -10.312 1 98.56 45 ARG B CA 1
ATOM 2716 C C . ARG B 1 45 ? 2.684 23.188 -11.055 1 98.56 45 ARG B C 1
ATOM 2718 O O . ARG B 1 45 ? 2.547 23.141 -12.273 1 98.56 45 ARG B O 1
ATOM 2725 N N . ILE B 1 46 ? 2.846 22.109 -10.344 1 98.62 46 ILE B N 1
ATOM 2726 C CA . ILE B 1 46 ? 3.057 20.766 -10.891 1 98.62 46 ILE B CA 1
ATOM 2727 C C . ILE B 1 46 ? 2.184 19.766 -10.148 1 98.62 46 ILE B C 1
ATOM 2729 O O . ILE B 1 46 ? 2.045 19.828 -8.93 1 98.62 46 ILE B O 1
ATOM 2733 N N . ASP B 1 47 ? 1.496 18.938 -10.898 1 98.56 47 ASP B N 1
ATOM 2734 C CA . ASP B 1 47 ? 0.895 17.734 -10.344 1 98.56 47 ASP B CA 1
ATOM 2735 C C . ASP B 1 47 ? 1.961 16.688 -10.023 1 98.56 47 ASP B C 1
ATOM 2737 O O . ASP B 1 47 ? 2.818 16.391 -10.859 1 98.56 47 ASP B O 1
ATOM 2741 N N . VAL B 1 48 ? 1.934 16.156 -8.82 1 98.44 48 VAL B N 1
ATOM 2742 C CA . VAL B 1 48 ? 2.973 15.211 -8.406 1 98.44 48 VAL B CA 1
ATOM 2743 C C . VAL B 1 48 ? 2.965 13.992 -9.32 1 98.44 48 VAL B C 1
ATOM 2745 O O . VAL B 1 48 ? 3.941 13.242 -9.367 1 98.44 48 VAL B O 1
ATOM 2748 N N . LEU B 1 49 ? 1.889 13.727 -10.047 1 98.06 49 LEU B N 1
ATOM 2749 C CA . LEU B 1 49 ? 1.787 12.578 -10.938 1 98.06 49 LEU B CA 1
ATOM 2750 C C . LEU B 1 49 ? 2.582 12.812 -12.219 1 98.06 49 LEU B C 1
ATOM 2752 O O . LEU B 1 49 ? 2.807 11.883 -13 1 98.06 49 LEU B O 1
ATOM 2756 N N . ASP B 1 50 ? 2.971 14.055 -12.469 1 98.62 50 ASP B N 1
ATOM 2757 C CA . ASP B 1 50 ? 3.824 14.375 -13.609 1 98.62 50 ASP B CA 1
ATOM 2758 C C . ASP B 1 50 ? 5.297 14.156 -13.273 1 98.62 50 ASP B C 1
ATOM 2760 O O . ASP B 1 50 ? 6.031 15.109 -13.016 1 98.62 50 ASP B O 1
ATOM 2764 N N . LEU B 1 51 ? 5.73 12.93 -13.422 1 98.69 51 LEU B N 1
ATOM 2765 C CA . LEU B 1 51 ? 7.055 12.516 -12.969 1 98.69 51 LEU B CA 1
ATOM 2766 C C . LEU B 1 51 ? 8.141 13.312 -13.68 1 98.69 51 LEU B C 1
ATOM 2768 O O . LEU B 1 51 ? 9.078 13.805 -13.047 1 98.69 51 LEU B O 1
ATOM 2772 N N . PRO B 1 52 ? 8.078 13.5 -15.008 1 98.69 52 PRO B N 1
ATOM 2773 C CA . PRO B 1 52 ? 9.133 14.273 -15.664 1 98.69 52 PRO B CA 1
ATOM 2774 C C . PRO B 1 52 ? 9.219 15.711 -15.141 1 98.69 52 PRO B C 1
ATOM 2776 O O . PRO B 1 52 ? 10.312 16.203 -14.852 1 98.69 52 PRO B O 1
ATOM 2779 N N . ALA B 1 53 ? 8.117 16.391 -14.992 1 98.81 53 ALA B N 1
ATOM 2780 C CA . ALA B 1 53 ? 8.109 17.766 -14.5 1 98.81 53 ALA B CA 1
ATOM 2781 C C . ALA B 1 53 ? 8.602 17.828 -13.055 1 98.81 53 ALA B C 1
ATOM 2783 O O . ALA B 1 53 ? 9.336 18.75 -12.68 1 98.81 53 ALA B O 1
ATOM 2784 N N . LEU B 1 54 ? 8.156 16.891 -12.289 1 98.81 54 LEU B N 1
ATOM 2785 C CA . LEU B 1 54 ? 8.562 16.828 -10.891 1 98.81 54 LEU B CA 1
ATOM 2786 C C . LEU B 1 54 ? 10.062 16.625 -10.766 1 98.81 54 LEU B C 1
ATOM 2788 O O . LEU B 1 54 ? 10.719 17.266 -9.945 1 98.81 54 LEU B O 1
ATOM 2792 N N . THR B 1 55 ? 10.617 15.688 -11.57 1 98.88 55 THR B N 1
ATOM 2793 C CA . THR B 1 55 ? 12.055 15.406 -11.555 1 98.88 55 THR B CA 1
ATOM 2794 C C . THR B 1 55 ? 12.859 16.656 -11.898 1 98.88 55 THR B C 1
ATOM 2796 O O . THR B 1 55 ? 13.844 16.969 -11.227 1 98.88 55 THR B O 1
ATOM 2799 N N . ALA B 1 56 ? 12.414 17.344 -12.922 1 98.75 56 ALA B N 1
ATOM 2800 C CA . ALA B 1 56 ? 13.094 18.562 -13.32 1 98.75 56 ALA B CA 1
ATOM 2801 C C . ALA B 1 56 ? 13.031 19.609 -12.211 1 98.75 56 ALA B C 1
ATOM 2803 O O . ALA B 1 56 ? 14.016 20.297 -11.945 1 98.75 56 ALA B O 1
ATOM 2804 N N . ALA B 1 57 ? 11.922 19.734 -11.555 1 98.75 57 ALA B N 1
ATOM 2805 C CA . ALA B 1 57 ? 11.719 20.75 -10.523 1 98.75 57 ALA B CA 1
ATOM 2806 C C . ALA B 1 57 ? 12.57 20.469 -9.289 1 98.75 57 ALA B C 1
ATOM 2808 O O . ALA B 1 57 ? 13.039 21.391 -8.625 1 98.75 57 ALA B O 1
ATOM 2809 N N . LEU B 1 58 ? 12.75 19.203 -8.961 1 98.62 58 LEU B N 1
ATOM 2810 C CA . LEU B 1 58 ? 13.438 18.812 -7.734 1 98.62 58 LEU B CA 1
ATOM 2811 C C . LEU B 1 58 ? 14.953 18.906 -7.914 1 98.62 58 LEU B C 1
ATOM 2813 O O . LEU B 1 58 ? 15.703 18.812 -6.941 1 98.62 58 LEU B O 1
ATOM 2817 N N . ALA B 1 59 ? 15.328 19.062 -9.234 1 97.81 59 ALA B N 1
ATOM 2818 C CA . ALA B 1 59 ? 16.766 19.156 -9.492 1 97.81 59 ALA B CA 1
ATOM 2819 C C . ALA B 1 59 ? 17.391 20.266 -8.656 1 97.81 59 ALA B C 1
ATOM 2821 O O . ALA B 1 59 ? 16.891 21.391 -8.617 1 97.81 59 ALA B O 1
ATOM 2822 N N . GLY B 1 60 ? 18.516 19.969 -7.914 1 97.69 60 GLY B N 1
ATOM 2823 C CA . GLY B 1 60 ? 19.234 20.938 -7.098 1 97.69 60 GLY B CA 1
ATOM 2824 C C . GLY B 1 60 ? 18.766 20.969 -5.656 1 97.69 60 GLY B C 1
ATOM 2825 O O . GLY B 1 60 ? 19.438 21.516 -4.785 1 97.69 60 GLY B O 1
ATOM 2826 N N . SER B 1 61 ? 17.609 20.453 -5.312 1 98.69 61 SER B N 1
ATOM 2827 C CA . SER B 1 61 ? 17.125 20.359 -3.936 1 98.69 61 SER B CA 1
ATOM 2828 C C . SER B 1 61 ? 17.906 19.297 -3.154 1 98.69 61 SER B C 1
ATOM 2830 O O . SER B 1 61 ? 18.469 18.375 -3.744 1 98.69 61 SER B O 1
ATOM 2832 N N . GLU B 1 62 ? 17.938 19.453 -1.914 1 98.69 62 GLU B N 1
ATOM 2833 C CA . GLU B 1 62 ? 18.625 18.484 -1.052 1 98.69 62 GLU B CA 1
ATOM 2834 C C . GLU B 1 62 ? 17.609 17.562 -0.373 1 98.69 62 GLU B C 1
ATOM 2836 O O . GLU B 1 62 ? 17.891 16.375 -0.187 1 98.69 62 GLU B O 1
ATOM 2841 N N . VAL B 1 63 ? 16.5 18.062 0.052 1 98.88 63 VAL B N 1
ATOM 2842 C CA . VAL B 1 63 ? 15.453 17.344 0.764 1 98.88 63 VAL B CA 1
ATOM 2843 C C . VAL B 1 63 ? 14.102 17.656 0.127 1 98.88 63 VAL B C 1
ATOM 2845 O O . VAL B 1 63 ? 13.883 18.75 -0.385 1 98.88 63 VAL B O 1
ATOM 2848 N N . VAL B 1 64 ? 13.242 16.656 0.059 1 98.94 64 VAL B N 1
ATOM 2849 C CA . VAL B 1 64 ? 11.859 16.906 -0.345 1 98.94 64 VAL B CA 1
ATOM 2850 C C . VAL B 1 64 ? 10.906 16.469 0.761 1 98.94 64 VAL B C 1
ATOM 2852 O O . VAL B 1 64 ? 11.047 15.367 1.305 1 98.94 64 VAL B O 1
ATOM 2855 N N . TYR B 1 65 ? 10.039 17.375 1.213 1 98.94 65 TYR B 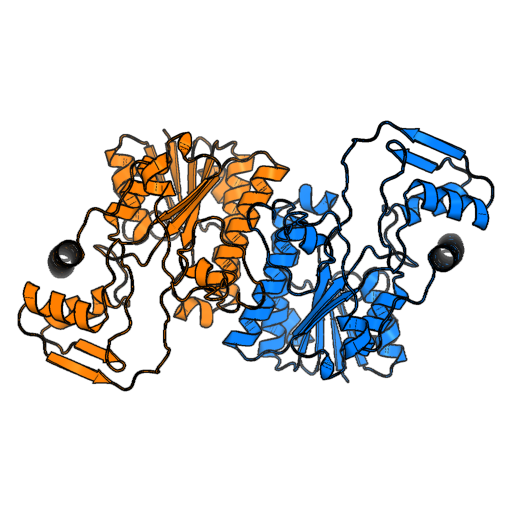N 1
ATOM 2856 C CA . TYR B 1 65 ? 8.875 17.062 2.029 1 98.94 65 TYR B CA 1
ATOM 2857 C C . TYR B 1 65 ? 7.668 16.734 1.156 1 98.94 65 TYR B C 1
ATOM 2859 O O . TYR B 1 65 ? 7.211 17.578 0.379 1 98.94 65 TYR B O 1
ATOM 2867 N N . HIS B 1 66 ? 7.125 15.547 1.289 1 98.94 66 HIS B N 1
ATOM 2868 C CA . HIS B 1 66 ? 5.957 15.141 0.511 1 98.94 66 HIS B CA 1
ATOM 2869 C C . HIS B 1 66 ? 4.684 15.234 1.343 1 98.94 66 HIS B C 1
ATOM 2871 O O . HIS B 1 66 ? 4.316 14.281 2.029 1 98.94 66 HIS B O 1
ATOM 2877 N N . LEU B 1 67 ? 3.951 16.312 1.163 1 98.88 67 LEU B N 1
ATOM 2878 C CA . LEU B 1 67 ? 2.727 16.547 1.921 1 98.88 67 LEU B CA 1
ATOM 2879 C C . LEU B 1 67 ? 1.506 16.516 1.008 1 98.88 67 LEU B C 1
ATOM 2881 O O . LEU B 1 67 ? 0.369 16.5 1.485 1 98.88 67 LEU B O 1
ATOM 2885 N N . ALA B 1 68 ? 1.691 16.5 -0.326 1 98.62 68 ALA B N 1
ATOM 2886 C CA . ALA B 1 68 ? 0.571 16.406 -1.26 1 98.62 68 ALA B CA 1
ATOM 2887 C C . ALA B 1 68 ? -0.175 15.086 -1.093 1 98.62 68 ALA B C 1
ATOM 2889 O O . ALA B 1 68 ? 0.432 14.016 -1.133 1 98.62 68 ALA B O 1
ATOM 2890 N N . ALA B 1 69 ? -1.422 15.172 -0.89 1 98.06 69 ALA B N 1
ATOM 2891 C CA . ALA B 1 69 ? -2.25 13.977 -0.733 1 98.06 69 ALA B CA 1
ATOM 2892 C C . ALA B 1 69 ? -3.734 14.336 -0.748 1 98.06 69 ALA B C 1
ATOM 2894 O O . ALA B 1 69 ? -4.105 15.484 -0.508 1 98.06 69 ALA B O 1
ATOM 2895 N N . MET B 1 70 ? -4.574 13.398 -1.125 1 96.56 70 MET B N 1
ATOM 2896 C CA . MET B 1 70 ? -5.996 13.445 -0.797 1 96.56 70 MET B CA 1
ATOM 2897 C C . MET B 1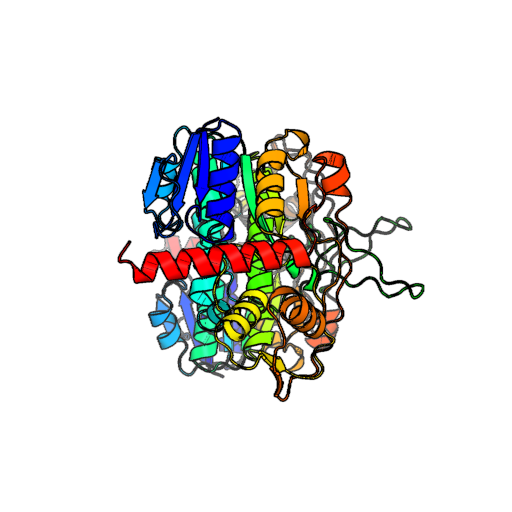 70 ? -6.246 12.906 0.608 1 96.56 70 MET B C 1
ATOM 2899 O O . MET B 1 70 ? -6.09 11.711 0.858 1 96.56 70 MET B O 1
ATOM 2903 N N . ALA B 1 71 ? -6.613 13.789 1.508 1 93.31 71 ALA B N 1
ATOM 2904 C CA . ALA B 1 71 ? -6.699 13.391 2.91 1 93.31 71 ALA B CA 1
ATOM 2905 C C . ALA B 1 71 ? -8.133 13.5 3.428 1 93.31 71 ALA B C 1
ATOM 2907 O O . ALA B 1 71 ? -8.438 13.031 4.523 1 93.31 71 ALA B O 1
ATOM 2908 N N . ASP B 1 72 ? -9.016 14.172 2.676 1 92.88 72 ASP B N 1
ATOM 2909 C CA . ASP B 1 72 ? -10.422 14.25 3.057 1 92.88 72 ASP B CA 1
ATOM 2910 C C . ASP B 1 72 ? -11.109 12.898 2.898 1 92.88 72 ASP B C 1
ATOM 2912 O O . ASP B 1 72 ? -11.242 12.391 1.782 1 92.88 72 ASP B O 1
ATOM 2916 N N . VAL B 1 73 ? -11.594 12.375 3.998 1 90.69 73 VAL B N 1
ATOM 2917 C CA . VAL B 1 73 ? -12.117 11.008 4.027 1 90.69 73 VAL B CA 1
ATOM 2918 C C . VAL B 1 73 ? -13.336 10.906 3.117 1 90.69 73 VAL B C 1
ATOM 2920 O O . VAL B 1 73 ? -13.539 9.891 2.449 1 90.69 73 VAL B O 1
ATOM 2923 N N . GLU B 1 74 ? -14.133 11.938 3.115 1 91.81 74 GLU B N 1
ATOM 2924 C CA . GLU B 1 74 ? -15.305 11.93 2.246 1 91.81 74 GLU B CA 1
ATOM 2925 C C . GLU B 1 74 ? -14.898 11.93 0.774 1 91.81 74 GLU B C 1
ATOM 2927 O O . GLU B 1 74 ? -15.5 11.219 -0.038 1 91.81 74 GLU B O 1
ATOM 2932 N N . GLN B 1 75 ? -13.906 12.734 0.489 1 94.38 75 GLN B N 1
ATOM 2933 C CA . GLN B 1 75 ? -13.398 12.766 -0.88 1 94.38 75 GLN B CA 1
ATOM 2934 C C . GLN B 1 75 ? -12.781 11.422 -1.27 1 94.38 75 GLN B C 1
ATOM 2936 O O . GLN B 1 75 ? -12.977 10.945 -2.389 1 94.38 75 GLN B O 1
ATOM 2941 N N . VAL B 1 76 ? -12.055 10.789 -0.383 1 95.62 76 VAL B N 1
ATOM 2942 C CA . VAL B 1 76 ? -11.406 9.5 -0.615 1 95.62 76 VAL B CA 1
ATOM 2943 C C . VAL B 1 76 ? -12.461 8.438 -0.905 1 95.62 76 VAL B C 1
ATOM 2945 O O . VAL B 1 76 ? -12.297 7.633 -1.826 1 95.62 76 VAL B O 1
ATOM 2948 N N . THR B 1 77 ? -13.523 8.43 -0.152 1 94.75 77 THR B N 1
ATOM 2949 C CA . THR B 1 77 ? -14.602 7.469 -0.319 1 94.75 77 THR B CA 1
ATOM 2950 C C . THR B 1 77 ? -15.312 7.68 -1.652 1 94.75 77 THR B C 1
ATOM 2952 O O . THR B 1 77 ? -15.664 6.711 -2.334 1 94.75 77 THR B O 1
ATOM 2955 N N . ALA B 1 78 ? -15.484 8.984 -2.004 1 96.38 78 ALA B N 1
ATOM 2956 C CA . ALA B 1 78 ? -16.234 9.344 -3.207 1 96.38 78 ALA B CA 1
ATOM 2957 C C . ALA B 1 78 ? -15.414 9.062 -4.465 1 96.38 78 ALA B C 1
ATOM 2959 O O . ALA B 1 78 ? -15.977 8.789 -5.527 1 96.38 78 ALA B O 1
ATOM 2960 N N . ASP B 1 79 ? -14.164 9.148 -4.363 1 97.88 79 ASP B N 1
ATOM 2961 C CA . ASP B 1 79 ? -13.258 8.938 -5.488 1 97.88 79 ASP B CA 1
ATOM 2962 C C . ASP B 1 79 ? -12.078 8.062 -5.082 1 97.88 79 ASP B C 1
ATOM 2964 O O . ASP B 1 79 ? -10.938 8.531 -5.055 1 97.88 79 ASP B O 1
ATOM 2968 N N . PRO B 1 80 ? -12.375 6.758 -4.887 1 98.19 80 PRO B N 1
ATOM 2969 C CA . PRO B 1 80 ? -11.312 5.859 -4.434 1 98.19 80 PRO B CA 1
ATOM 2970 C C . PRO B 1 80 ? -10.164 5.746 -5.434 1 98.19 80 PRO B C 1
ATOM 2972 O O . PRO B 1 80 ? -9 5.648 -5.035 1 98.19 80 PRO B O 1
ATOM 2975 N N . VAL B 1 81 ? -10.438 5.781 -6.727 1 98.38 81 VAL B N 1
ATOM 2976 C CA . VAL B 1 81 ? -9.414 5.688 -7.762 1 98.38 81 VAL B CA 1
ATOM 2977 C C . VAL B 1 81 ? -8.484 6.895 -7.68 1 98.38 81 VAL B C 1
ATOM 2979 O O . VAL B 1 81 ? -7.262 6.746 -7.688 1 98.38 81 VAL B O 1
ATOM 2982 N N . GLY B 1 82 ? -9.102 8.086 -7.605 1 98.12 82 GLY B N 1
ATOM 2983 C CA . GLY B 1 82 ? -8.312 9.297 -7.457 1 98.12 82 GLY B CA 1
ATOM 2984 C C . GLY B 1 82 ? -7.473 9.32 -6.195 1 98.12 82 GLY B C 1
ATOM 2985 O O . GLY B 1 82 ? -6.344 9.805 -6.199 1 98.12 82 GLY B O 1
ATOM 2986 N N . ALA B 1 83 ? -8.023 8.812 -5.109 1 98.31 83 ALA B N 1
ATOM 2987 C CA . ALA B 1 83 ? -7.312 8.773 -3.832 1 98.31 83 ALA B CA 1
ATOM 2988 C C . ALA B 1 83 ? -6.07 7.887 -3.92 1 98.31 83 ALA B C 1
ATOM 2990 O O . ALA B 1 83 ? -4.996 8.266 -3.453 1 98.31 83 ALA B O 1
ATOM 2991 N N . VAL B 1 84 ? -6.195 6.691 -4.508 1 98.75 84 VAL B N 1
ATOM 2992 C CA . VAL B 1 84 ? -5.078 5.766 -4.656 1 98.75 84 VAL B CA 1
ATOM 2993 C C . VAL B 1 84 ? -4.008 6.387 -5.547 1 98.75 84 VAL B C 1
ATOM 2995 O O . VAL B 1 84 ? -2.818 6.34 -5.227 1 98.75 84 VAL B O 1
ATOM 2998 N N . ARG B 1 85 ? -4.402 6.977 -6.625 1 98.31 85 ARG B N 1
ATOM 2999 C CA . ARG B 1 85 ? -3.451 7.613 -7.535 1 98.31 85 ARG B CA 1
ATOM 3000 C C . ARG B 1 85 ? -2.701 8.742 -6.844 1 98.31 85 ARG B C 1
ATOM 3002 O O . ARG B 1 85 ? -1.471 8.805 -6.895 1 98.31 85 ARG B O 1
ATOM 3009 N N . ALA B 1 86 ? -3.432 9.594 -6.199 1 98.25 86 ALA B N 1
ATOM 3010 C CA . ALA B 1 86 ? -2.82 10.758 -5.559 1 98.25 86 ALA B CA 1
ATOM 3011 C C . ALA B 1 86 ? -1.886 10.336 -4.43 1 98.25 86 ALA B C 1
ATOM 3013 O O . ALA B 1 86 ? -0.762 10.828 -4.328 1 98.25 86 ALA B O 1
ATOM 3014 N N . ASN B 1 87 ? -2.332 9.461 -3.586 1 98.81 87 ASN B N 1
ATOM 3015 C CA . ASN B 1 87 ? -1.61 9.156 -2.355 1 98.81 87 ASN B CA 1
ATOM 3016 C C . ASN B 1 87 ? -0.512 8.125 -2.588 1 98.81 87 ASN B C 1
ATOM 3018 O O . ASN B 1 87 ? 0.549 8.188 -1.964 1 98.81 87 ASN B O 1
ATOM 3022 N N . ILE B 1 88 ? -0.742 7.129 -3.479 1 98.94 88 ILE B N 1
ATOM 3023 C CA . ILE B 1 88 ? 0.238 6.062 -3.658 1 98.94 88 ILE B CA 1
ATOM 3024 C C . ILE B 1 88 ? 1.113 6.363 -4.871 1 98.94 88 ILE B C 1
ATOM 3026 O O . ILE B 1 88 ? 2.334 6.492 -4.75 1 98.94 88 ILE B O 1
ATOM 3030 N N . ASP B 1 89 ? 0.514 6.578 -6.062 1 98.56 89 ASP B N 1
ATOM 3031 C CA . ASP B 1 89 ? 1.3 6.902 -7.25 1 98.56 89 ASP B CA 1
ATOM 3032 C C . ASP B 1 89 ? 2.041 8.227 -7.07 1 98.56 89 ASP B C 1
ATOM 3034 O O . ASP B 1 89 ? 3.16 8.383 -7.562 1 98.56 89 ASP B O 1
ATOM 3038 N N . GLY B 1 90 ? 1.325 9.164 -6.465 1 98.81 90 GLY B N 1
ATOM 3039 C CA . GLY B 1 90 ? 1.992 10.422 -6.156 1 98.81 90 GLY B CA 1
ATOM 3040 C C . GLY B 1 90 ? 3.234 10.242 -5.305 1 98.81 90 GLY B C 1
ATOM 3041 O O . GLY B 1 90 ? 4.273 10.852 -5.578 1 98.81 90 GLY B O 1
ATOM 3042 N N . THR B 1 91 ? 3.16 9.414 -4.23 1 98.94 91 THR B N 1
ATOM 3043 C CA . THR B 1 91 ? 4.316 9.125 -3.395 1 98.94 91 THR B CA 1
ATOM 3044 C C . THR B 1 91 ? 5.418 8.453 -4.207 1 98.94 91 THR B C 1
ATOM 3046 O O . THR B 1 91 ? 6.594 8.812 -4.094 1 98.94 91 THR B O 1
ATOM 3049 N N . GLU B 1 92 ? 5.047 7.477 -5.027 1 98.88 92 GLU B N 1
ATOM 3050 C CA . GLU B 1 92 ? 6.008 6.801 -5.895 1 98.88 92 GLU B CA 1
ATOM 3051 C C . GLU B 1 92 ? 6.742 7.797 -6.789 1 98.88 92 GLU B C 1
ATOM 3053 O O . GLU B 1 92 ? 7.961 7.719 -6.941 1 98.88 92 GLU B O 1
ATOM 3058 N N . ALA B 1 93 ? 5.996 8.68 -7.379 1 98.88 93 ALA B N 1
ATOM 3059 C CA . ALA B 1 93 ? 6.582 9.68 -8.266 1 98.88 93 ALA B CA 1
ATOM 3060 C C . ALA B 1 93 ? 7.578 10.562 -7.512 1 98.88 93 ALA B C 1
ATOM 3062 O O . ALA B 1 93 ? 8.656 10.867 -8.023 1 98.88 93 ALA B O 1
ATOM 3063 N N . VAL B 1 94 ? 7.25 10.977 -6.324 1 98.94 94 VAL B N 1
ATOM 3064 C CA . VAL B 1 94 ? 8.125 11.828 -5.523 1 98.94 94 VAL B CA 1
ATOM 3065 C C . VAL B 1 94 ? 9.398 11.062 -5.168 1 98.94 94 VAL B C 1
ATOM 3067 O O . VAL B 1 94 ? 10.508 11.602 -5.266 1 98.94 94 VAL B O 1
ATOM 3070 N N . LEU B 1 95 ? 9.227 9.82 -4.727 1 98.94 95 LEU B N 1
ATOM 3071 C CA . LEU B 1 95 ? 10.375 8.984 -4.383 1 98.94 95 LEU B CA 1
ATOM 3072 C C . LEU B 1 95 ? 11.297 8.812 -5.582 1 98.94 95 LEU B C 1
ATOM 3074 O O . LEU B 1 95 ? 12.523 8.93 -5.453 1 98.94 95 LEU B O 1
ATOM 3078 N N . GLU B 1 96 ? 10.695 8.5 -6.707 1 98.88 96 GLU B N 1
ATOM 3079 C CA . GLU B 1 96 ? 11.492 8.273 -7.91 1 98.88 96 GLU B CA 1
ATOM 3080 C C . GLU B 1 96 ? 12.18 9.555 -8.367 1 98.88 96 GLU B C 1
ATOM 3082 O O . GLU B 1 96 ? 13.344 9.539 -8.758 1 98.88 96 GLU B O 1
ATOM 3087 N N . ALA B 1 97 ? 11.438 10.672 -8.375 1 98.94 97 ALA B N 1
ATOM 3088 C CA . ALA B 1 97 ? 12.023 11.961 -8.719 1 98.94 97 ALA B CA 1
ATOM 3089 C C . ALA B 1 97 ? 13.195 12.297 -7.805 1 98.94 97 ALA B C 1
ATOM 3091 O O . ALA B 1 97 ? 14.234 12.781 -8.258 1 98.94 97 ALA B O 1
ATOM 3092 N N . ALA B 1 98 ? 13.016 12.109 -6.496 1 98.88 98 ALA B N 1
ATOM 3093 C CA . ALA B 1 98 ? 14.078 12.352 -5.523 1 98.88 98 ALA B CA 1
ATOM 3094 C C . ALA B 1 98 ? 15.305 11.5 -5.824 1 98.88 98 ALA B C 1
ATOM 3096 O O . ALA B 1 98 ? 16.438 11.984 -5.793 1 98.88 98 ALA B O 1
ATOM 3097 N N . ARG B 1 99 ? 15.062 10.203 -6.09 1 98.69 99 ARG B N 1
ATOM 3098 C CA . ARG B 1 99 ? 16.141 9.289 -6.418 1 98.69 99 ARG B CA 1
ATOM 3099 C C . ARG B 1 99 ? 16.922 9.766 -7.645 1 98.69 99 ARG B C 1
ATOM 3101 O O . ARG B 1 99 ? 18.141 9.852 -7.621 1 98.69 99 ARG B O 1
ATOM 3108 N N . ARG B 1 100 ? 16.188 10.094 -8.695 1 98.38 100 ARG B N 1
ATOM 3109 C CA . ARG B 1 100 ? 16.781 10.492 -9.961 1 98.38 100 ARG B CA 1
ATOM 3110 C C . ARG B 1 100 ? 17.547 11.805 -9.82 1 98.38 100 ARG B C 1
ATOM 3112 O O . ARG B 1 100 ? 18.547 12.023 -10.508 1 98.38 100 ARG B O 1
ATOM 3119 N N . SER B 1 101 ? 17.078 12.664 -8.945 1 98.38 101 SER B N 1
ATOM 3120 C CA . SER B 1 101 ? 17.672 13.984 -8.773 1 98.38 101 SER B CA 1
ATOM 3121 C C . SER B 1 101 ? 18.75 13.969 -7.699 1 98.38 101 SER B C 1
ATOM 3123 O O . SER B 1 101 ? 19.406 14.992 -7.449 1 98.38 101 SER B O 1
ATOM 3125 N N . GLY B 1 102 ? 18.938 12.828 -7.031 1 98.12 102 GLY B N 1
ATOM 3126 C CA . GLY B 1 102 ? 20.031 12.648 -6.078 1 98.12 102 GLY B CA 1
ATOM 3127 C C . GLY B 1 102 ? 19.766 13.344 -4.754 1 98.12 102 GLY B C 1
ATOM 3128 O O . GLY B 1 102 ? 20.703 13.867 -4.133 1 98.12 102 GLY B O 1
ATOM 3129 N N . LEU B 1 103 ? 18.547 13.523 -4.332 1 98.69 103 LEU B N 1
ATOM 3130 C CA . LEU B 1 103 ? 18.25 14.125 -3.037 1 98.69 103 LEU B CA 1
ATOM 3131 C C . LEU B 1 103 ? 18.734 13.234 -1.897 1 98.69 103 LEU B C 1
ATOM 3133 O O . LEU B 1 103 ? 18.766 12.008 -2.031 1 98.69 103 LEU B O 1
ATOM 3137 N N . SER B 1 104 ? 19.016 13.867 -0.797 1 97.88 104 SER B N 1
ATOM 3138 C CA . SER B 1 104 ? 19.594 13.133 0.326 1 97.88 104 SER B CA 1
ATOM 3139 C C . SER B 1 104 ? 18.5 12.484 1.169 1 97.88 104 SER B C 1
ATOM 3141 O O . SER B 1 104 ? 18.75 11.5 1.867 1 97.88 104 SER B O 1
ATOM 3143 N N . ARG B 1 105 ? 17.266 13.117 1.13 1 98.25 105 ARG B N 1
ATOM 3144 C CA . ARG B 1 105 ? 16.219 12.648 2.037 1 98.25 105 ARG B CA 1
ATOM 3145 C C . ARG B 1 105 ? 14.836 12.977 1.501 1 98.25 105 ARG B C 1
ATOM 3147 O O . ARG B 1 105 ? 14.617 14.062 0.956 1 98.25 105 ARG B O 1
ATOM 3154 N N . THR B 1 106 ? 13.977 12.016 1.627 1 98.88 106 THR B N 1
ATOM 3155 C CA . THR B 1 106 ? 12.547 12.258 1.45 1 98.88 106 THR B CA 1
ATOM 3156 C C . THR B 1 106 ? 11.82 12.203 2.791 1 98.88 106 THR B C 1
ATOM 3158 O O . THR B 1 106 ? 11.961 11.234 3.543 1 98.88 106 THR B O 1
ATOM 3161 N N . VAL B 1 107 ? 11.078 13.242 3.184 1 98.94 107 VAL B N 1
ATOM 3162 C CA . VAL B 1 107 ? 10.242 13.273 4.379 1 98.94 107 VAL B CA 1
ATOM 3163 C C . VAL B 1 107 ? 8.781 13.07 3.996 1 98.94 107 VAL B C 1
ATOM 3165 O O . VAL B 1 107 ? 8.203 13.883 3.268 1 98.94 107 VAL B O 1
ATOM 3168 N N . LEU B 1 108 ? 8.195 12.016 4.434 1 98.94 108 LEU B N 1
ATOM 3169 C CA . LEU B 1 108 ? 6.832 11.641 4.074 1 98.94 108 LEU B CA 1
ATOM 3170 C C . LEU B 1 108 ? 5.852 12.047 5.168 1 98.94 108 LEU B C 1
ATOM 3172 O O . LEU B 1 108 ? 6.047 11.711 6.34 1 98.94 108 LEU B O 1
ATOM 3176 N N . ALA B 1 109 ? 4.852 12.789 4.77 1 98.81 109 ALA B N 1
ATOM 3177 C CA . ALA B 1 109 ? 3.711 13.023 5.652 1 98.81 109 ALA B CA 1
ATOM 3178 C C . ALA B 1 109 ? 2.787 11.812 5.695 1 98.81 109 ALA B C 1
ATOM 3180 O O . ALA B 1 109 ? 2.283 11.367 4.66 1 98.81 109 ALA B O 1
ATOM 3181 N N . SER B 1 110 ? 2.623 11.281 6.809 1 98.56 110 SER B N 1
ATOM 3182 C CA . SER B 1 110 ? 1.666 10.219 7.074 1 98.56 110 SER B CA 1
ATOM 3183 C C . SER B 1 110 ? 0.707 10.602 8.195 1 98.56 110 SER B C 1
ATOM 3185 O O . SER B 1 110 ? 0.366 11.773 8.352 1 98.56 110 SER B O 1
ATOM 3187 N N . THR B 1 111 ? 0.101 9.688 8.828 1 97.56 111 THR B N 1
ATOM 3188 C CA . THR B 1 111 ? -0.973 9.969 9.773 1 97.56 111 THR B CA 1
ATOM 3189 C C . THR B 1 111 ? -0.963 8.961 10.914 1 97.56 111 THR B C 1
ATOM 3191 O O . THR B 1 111 ? -0.624 7.789 10.719 1 97.56 111 THR B O 1
ATOM 3194 N N . VAL B 1 112 ? -1.428 9.383 12.086 1 95.88 112 VAL B N 1
ATOM 3195 C CA . VAL B 1 112 ? -1.571 8.469 13.219 1 95.88 112 VAL B CA 1
ATOM 3196 C C . VAL B 1 112 ? -2.758 7.539 12.984 1 95.88 112 VAL B C 1
ATOM 3198 O O . VAL B 1 112 ? -2.904 6.527 13.672 1 95.88 112 VAL B O 1
ATOM 3201 N N . TRP B 1 113 ? -3.553 7.82 12.008 1 95 113 TRP B N 1
ATOM 3202 C CA . TRP B 1 113 ? -4.688 6.961 11.695 1 95 113 TRP B CA 1
ATOM 3203 C C . TRP B 1 113 ? -4.223 5.574 11.273 1 95 113 TRP B C 1
ATOM 3205 O O . TRP B 1 113 ? -4.996 4.613 11.305 1 95 113 TRP B O 1
ATOM 3215 N N . VAL B 1 114 ? -2.959 5.426 10.844 1 96.69 114 VAL B N 1
ATOM 3216 C CA . VAL B 1 114 ? -2.447 4.125 10.422 1 96.69 114 VAL B CA 1
ATOM 3217 C C . VAL B 1 114 ? -2.516 3.141 11.586 1 96.69 114 VAL B C 1
ATOM 3219 O O . VAL B 1 114 ? -2.615 1.929 11.375 1 96.69 114 VAL B O 1
ATOM 3222 N N . TYR B 1 115 ? -2.545 3.656 12.828 1 94.88 115 TYR B N 1
ATOM 3223 C CA . TYR B 1 115 ? -2.588 2.807 14.016 1 94.88 115 TYR B CA 1
ATOM 3224 C C . TYR B 1 115 ? -3.939 2.115 14.141 1 94.88 115 TYR B C 1
ATOM 3226 O O . TYR B 1 115 ? -4.086 1.159 14.906 1 94.88 115 TYR B O 1
ATOM 3234 N N . GLY B 1 116 ? -4.926 2.656 13.43 1 93.31 116 GLY B N 1
ATOM 3235 C CA . GLY B 1 116 ? -6.188 1.935 13.336 1 93.31 116 GLY B CA 1
ATOM 3236 C C . GLY B 1 116 ? -6.031 0.532 12.781 1 93.31 116 GLY B C 1
ATOM 3237 O O . GLY B 1 116 ? -6.844 -0.349 13.07 1 93.31 116 GLY B O 1
ATOM 3238 N N . ALA B 1 117 ? -4.984 0.319 12.031 1 95.25 117 ALA B N 1
ATOM 3239 C CA . ALA B 1 117 ? -4.703 -0.987 11.438 1 95.25 117 ALA B CA 1
ATOM 3240 C C . ALA B 1 117 ? -3.754 -1.795 12.32 1 95.25 117 ALA B C 1
ATOM 3242 O O . ALA B 1 117 ? -3.43 -2.941 12 1 95.25 117 ALA B O 1
ATOM 3243 N N . ALA B 1 118 ? -3.27 -1.227 13.383 1 93.88 118 ALA B N 1
ATOM 3244 C CA . ALA B 1 118 ? -2.285 -1.896 14.234 1 93.88 118 ALA B CA 1
ATOM 3245 C C . ALA B 1 118 ? -2.895 -3.111 14.922 1 93.88 118 ALA B C 1
ATOM 3247 O O . ALA B 1 118 ? -4.086 -3.117 15.25 1 93.88 118 ALA B O 1
ATOM 3248 N N . LEU B 1 119 ? -1.971 -4.148 15.039 1 85.12 119 LEU B N 1
ATOM 3249 C CA . LEU B 1 119 ? -2.379 -5.32 15.812 1 85.12 119 LEU B CA 1
ATOM 3250 C C . LEU B 1 119 ? -2.689 -4.945 17.25 1 85.12 119 LEU B C 1
ATOM 3252 O O . LEU B 1 119 ? -1.917 -4.227 17.891 1 85.12 119 LEU B O 1
ATOM 3256 N N . ALA B 1 120 ? -3.982 -4.984 17.594 1 68.12 120 ALA B N 1
ATOM 3257 C CA . ALA B 1 120 ? -4.387 -4.629 18.953 1 68.12 120 ALA B CA 1
ATOM 3258 C C . ALA B 1 120 ? -3.859 -5.641 19.953 1 68.12 120 ALA B C 1
ATOM 3260 O O . ALA B 1 120 ? -3.947 -6.852 19.734 1 68.12 120 ALA B O 1
ATOM 3261 N N . ASP B 1 121 ? -2.643 -5.406 20.641 1 58.88 121 ASP B N 1
ATOM 3262 C CA . ASP B 1 121 ? -2.344 -6.324 21.734 1 58.88 121 ASP B CA 1
ATOM 3263 C C . ASP B 1 121 ? -3.572 -6.547 22.625 1 58.88 121 ASP B C 1
ATOM 3265 O O . ASP B 1 121 ? -4.383 -5.637 22.812 1 58.88 121 ASP B O 1
ATOM 3269 N N . SER B 1 122 ? -3.953 -7.781 22.672 1 51.38 122 SER B N 1
ATOM 3270 C CA . SER B 1 122 ? -4.883 -8.164 23.734 1 51.38 122 SER B CA 1
ATOM 3271 C C . SER B 1 122 ? -4.617 -7.387 25.016 1 51.38 122 SER B C 1
ATOM 3273 O O . SER B 1 122 ? -3.477 -7.004 25.281 1 51.38 122 SER B O 1
ATOM 3275 N N . GLN B 1 123 ? -5.594 -6.621 25.344 1 45.94 123 GLN B N 1
ATOM 3276 C CA . GLN B 1 123 ? -5.609 -6.066 26.703 1 45.94 123 GLN B CA 1
ATOM 3277 C C . GLN B 1 123 ? -5.008 -7.043 27.703 1 45.94 123 GLN B C 1
ATOM 3279 O O . GLN B 1 123 ? -5.621 -8.055 28.031 1 45.94 123 GLN B O 1
ATOM 3284 N N . LEU B 1 124 ? -3.758 -7.508 27.547 1 42.06 124 LEU B N 1
ATOM 3285 C CA . LEU B 1 124 ? -3.398 -8.43 28.609 1 42.06 124 LEU B CA 1
ATOM 3286 C C . LEU B 1 124 ? -3.98 -7.965 29.953 1 42.06 124 LEU B C 1
ATOM 3288 O O . LEU B 1 124 ? -4.57 -8.758 30.688 1 42.06 124 LEU B O 1
ATOM 3292 N N . ASP B 1 125 ? -3.35 -6.957 30.562 1 43.34 125 ASP B N 1
ATOM 3293 C CA . ASP B 1 125 ? -3.613 -6.703 31.969 1 43.34 125 ASP B CA 1
ATOM 3294 C C . ASP B 1 125 ? -4.559 -5.52 32.156 1 43.34 125 ASP B C 1
ATOM 3296 O O . ASP B 1 125 ? -4.504 -4.82 33.156 1 43.34 125 ASP B O 1
ATOM 3300 N N . GLY B 1 126 ? -5.461 -5.184 31.297 1 48.75 126 GLY B N 1
ATOM 3301 C CA . GLY B 1 126 ? -6.414 -4.125 31.594 1 48.75 126 GLY B CA 1
ATOM 3302 C C . GLY B 1 126 ? -5.984 -2.768 31.078 1 48.75 126 GLY B C 1
ATOM 3303 O O . GLY B 1 126 ? -6.758 -1.809 31.109 1 48.75 126 GLY B O 1
ATOM 3304 N N . GLU B 1 127 ? -4.695 -2.465 31.031 1 51.69 127 GLU B N 1
ATOM 3305 C CA . GLU B 1 127 ? -4.293 -1.121 30.625 1 51.69 127 GLU B CA 1
ATOM 3306 C C . GLU B 1 127 ? -4 -1.059 29.125 1 51.69 127 GLU B C 1
ATOM 3308 O O . GLU B 1 127 ? -3.395 -1.976 28.578 1 51.69 127 GLU B O 1
ATOM 3313 N N . GLU B 1 128 ? -4.648 -0.254 28.484 1 60.69 128 GLU B N 1
ATOM 3314 C CA . GLU B 1 128 ? -4.469 -0.042 27.062 1 60.69 128 GLU B CA 1
ATOM 3315 C C . GLU B 1 128 ? -3.014 0.264 26.719 1 60.69 128 GLU B C 1
ATOM 3317 O O . GLU B 1 128 ? -2.406 1.155 27.312 1 60.69 128 GLU B O 1
ATOM 3322 N N . GLN B 1 129 ? -2.322 -0.603 26.109 1 73.25 129 GLN B N 1
ATOM 3323 C CA . GLN B 1 129 ? -0.931 -0.42 25.703 1 73.25 129 GLN B CA 1
ATOM 3324 C C . GLN B 1 129 ? -0.795 0.703 24.688 1 73.25 129 GLN B C 1
ATOM 3326 O O .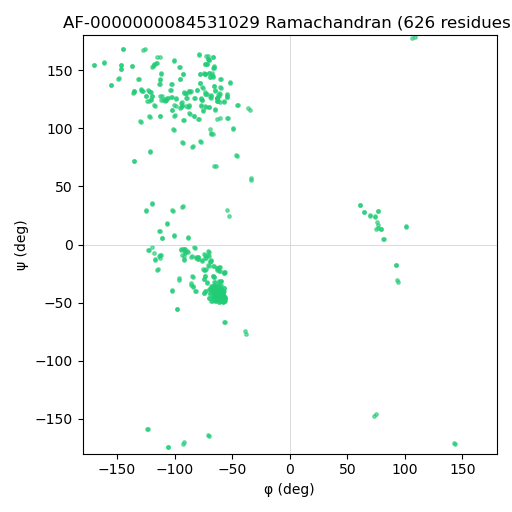 GLN B 1 129 ? -1.584 0.789 23.734 1 73.25 129 GLN B O 1
ATOM 3331 N N . GLU B 1 130 ? 0.082 1.73 25.047 1 87 130 GLU B N 1
ATOM 3332 C CA . GLU B 1 130 ? 0.452 2.811 24.141 1 87 130 GLU B CA 1
ATOM 3333 C C . GLU B 1 130 ? 1.164 2.273 22.906 1 87 130 GLU B C 1
ATOM 3335 O O . GLU B 1 130 ? 2.021 1.393 23 1 87 130 GLU B O 1
ATOM 3340 N N . LEU B 1 131 ? 0.695 2.709 21.766 1 92.5 131 LEU B N 1
ATOM 3341 C CA . LEU B 1 131 ? 1.298 2.281 20.516 1 92.5 131 LEU B CA 1
ATOM 3342 C C . LEU B 1 131 ? 2.469 3.182 20.125 1 92.5 131 LEU B C 1
ATOM 3344 O O . LEU B 1 131 ? 2.381 4.406 20.266 1 92.5 131 LEU B O 1
ATOM 3348 N N . ASP B 1 132 ? 3.562 2.564 19.766 1 94.62 132 ASP B N 1
ATOM 3349 C CA . ASP B 1 132 ? 4.691 3.338 19.266 1 94.62 132 ASP B CA 1
ATOM 3350 C C . ASP B 1 132 ? 4.836 3.18 17.75 1 94.62 132 ASP B C 1
ATOM 3352 O O . ASP B 1 132 ? 3.938 2.652 17.078 1 94.62 132 ASP B O 1
ATOM 3356 N N . GLU B 1 133 ? 5.871 3.717 17.172 1 96.56 133 GLU B N 1
ATOM 3357 C CA . GLU B 1 133 ? 6.035 3.814 15.727 1 96.56 133 GLU B CA 1
ATOM 3358 C C . GLU B 1 133 ? 6.305 2.443 15.109 1 96.56 133 GLU B C 1
ATOM 3360 O O . GLU B 1 133 ? 6.234 2.283 13.883 1 96.56 133 GLU B O 1
ATOM 3365 N N . HIS B 1 134 ? 6.465 1.419 15.93 1 94.19 134 HIS B N 1
ATOM 3366 C CA . HIS B 1 134 ? 6.867 0.108 15.43 1 94.19 134 HIS B CA 1
ATOM 3367 C C . HIS B 1 134 ? 5.734 -0.903 15.562 1 94.19 134 HIS B C 1
ATOM 3369 O O . HIS B 1 134 ? 5.93 -2.098 15.336 1 94.19 134 HIS B O 1
ATOM 3375 N N . ALA B 1 135 ? 4.586 -0.36 15.992 1 94.25 135 ALA B N 1
ATOM 3376 C CA . ALA B 1 135 ? 3.439 -1.255 16.125 1 94.25 135 ALA B CA 1
ATOM 3377 C C . ALA B 1 135 ? 3.172 -1.999 14.82 1 94.25 135 ALA B C 1
ATOM 3379 O O . ALA B 1 135 ? 3.078 -1.384 13.75 1 94.25 135 ALA B O 1
ATOM 3380 N N . PRO B 1 136 ? 3.086 -3.354 14.898 1 95 136 PRO B N 1
ATOM 3381 C CA . PRO B 1 136 ? 2.82 -4.098 13.664 1 95 136 PRO B CA 1
ATOM 3382 C C . PRO B 1 136 ? 1.397 -3.895 13.141 1 95 136 PRO B C 1
ATOM 3384 O O . PRO B 1 136 ? 0.501 -3.539 13.914 1 95 136 PRO B O 1
ATOM 3387 N N . ILE B 1 137 ? 1.249 -4.148 11.898 1 96.12 137 ILE B N 1
ATOM 3388 C CA . ILE B 1 137 ? -0.016 -3.936 11.203 1 96.12 137 ILE B CA 1
ATOM 3389 C C . ILE B 1 137 ? -0.722 -5.273 10.992 1 96.12 137 ILE B C 1
ATOM 3391 O O . ILE B 1 137 ? -0.089 -6.266 10.625 1 96.12 137 ILE B O 1
ATOM 3395 N N . ALA B 1 138 ? -1.995 -5.289 11.312 1 96 138 ALA B N 1
ATOM 3396 C CA . ALA B 1 138 ? -2.861 -6.391 10.898 1 96 138 ALA B CA 1
ATOM 3397 C C . ALA B 1 138 ? -3.584 -6.059 9.594 1 96 138 ALA B C 1
ATOM 3399 O O . ALA B 1 138 ? -4.41 -5.145 9.555 1 96 138 ALA B O 1
ATOM 3400 N N . LEU B 1 139 ? -3.34 -6.816 8.586 1 96.31 139 LEU B N 1
ATOM 3401 C CA . LEU B 1 139 ? -3.854 -6.5 7.254 1 96.31 139 LEU B CA 1
ATOM 3402 C C . LEU B 1 139 ? -5.375 -6.449 7.258 1 96.31 139 LEU B C 1
ATOM 3404 O O . LEU B 1 139 ? -5.977 -5.613 6.574 1 96.31 139 LEU B O 1
ATOM 3408 N N . GLU B 1 140 ? -6.02 -7.266 8.023 1 95.44 140 GLU B N 1
ATOM 3409 C CA . GLU B 1 140 ? -7.477 -7.344 8.07 1 95.44 140 GLU B CA 1
ATOM 3410 C C . GLU B 1 140 ? -8.07 -6.086 8.695 1 95.44 140 GLU B C 1
ATOM 3412 O O . GLU B 1 140 ? -9.273 -5.844 8.586 1 95.44 140 GLU B O 1
ATOM 3417 N N . ARG B 1 141 ? -7.215 -5.273 9.344 1 94.56 141 ARG B N 1
ATOM 3418 C CA . ARG B 1 141 ? -7.68 -4.051 9.992 1 94.56 141 ARG B CA 1
ATOM 3419 C C . ARG B 1 141 ? -7.395 -2.832 9.125 1 94.56 141 ARG B C 1
ATOM 3421 O O . ARG B 1 141 ? -7.594 -1.694 9.555 1 94.56 141 ARG B O 1
ATOM 3428 N N . SER B 1 142 ? -6.945 -3.068 7.914 1 94.75 142 SER B N 1
ATOM 3429 C CA . SER B 1 142 ? -6.559 -1.979 7.023 1 94.75 142 SER B CA 1
ATOM 3430 C C . SER B 1 142 ? -7.719 -1.563 6.125 1 94.75 142 SER B C 1
ATOM 3432 O O . SER B 1 142 ? -7.504 -1.061 5.02 1 94.75 142 SER B O 1
ATOM 3434 N N . GLY B 1 143 ? -8.953 -1.652 6.586 1 93.81 143 GLY B N 1
ATOM 3435 C CA . GLY B 1 143 ? -10.141 -1.464 5.77 1 93.81 143 GLY B CA 1
ATOM 3436 C C . GLY B 1 143 ? -10.414 -0.009 5.438 1 93.81 143 GLY B C 1
ATOM 3437 O O . GLY B 1 143 ? -11.148 0.291 4.492 1 93.81 143 GLY B O 1
ATOM 3438 N N . HIS B 1 144 ? -9.867 0.928 6.215 1 95.81 144 HIS B N 1
ATOM 3439 C CA . HIS B 1 144 ? -10.023 2.35 5.922 1 95.81 144 HIS B CA 1
ATOM 3440 C C . HIS B 1 144 ? -9.133 2.771 4.758 1 95.81 144 HIS B C 1
ATOM 3442 O O . HIS B 1 144 ? -7.906 2.805 4.887 1 95.81 144 HIS B O 1
ATOM 3448 N N . LEU B 1 145 ? -9.789 3.207 3.598 1 98.12 145 LEU B N 1
ATOM 3449 C CA . LEU B 1 145 ? -9.062 3.393 2.346 1 98.12 145 LEU B CA 1
ATOM 3450 C C . LEU B 1 145 ? -7.961 4.434 2.506 1 98.12 145 LEU B C 1
ATOM 3452 O O . LEU B 1 145 ? -6.855 4.258 1.991 1 98.12 145 LEU B O 1
ATOM 3456 N N . TYR B 1 146 ? -8.242 5.566 3.205 1 97.75 146 TYR B N 1
ATOM 3457 C CA . TYR B 1 146 ? -7.215 6.566 3.461 1 97.75 146 TYR B CA 1
ATOM 3458 C C . TYR B 1 146 ? -6.035 5.957 4.203 1 97.75 146 TYR B C 1
ATOM 3460 O O . TYR B 1 146 ? -4.879 6.184 3.84 1 97.75 146 TYR B O 1
ATOM 3468 N N . VAL B 1 147 ? -6.293 5.191 5.223 1 97.62 147 VAL B N 1
ATOM 3469 C CA . VAL B 1 147 ? -5.27 4.512 6.016 1 97.62 147 VAL B CA 1
ATOM 3470 C C . VAL B 1 147 ? -4.465 3.574 5.121 1 97.62 147 VAL B C 1
ATOM 3472 O O . VAL B 1 147 ? -3.23 3.574 5.164 1 97.62 147 VAL B O 1
ATOM 3475 N N . ALA B 1 148 ? -5.148 2.805 4.309 1 98.5 148 ALA B N 1
ATOM 3476 C CA . ALA B 1 148 ? -4.48 1.874 3.402 1 98.5 148 ALA B CA 1
ATOM 3477 C C . ALA B 1 148 ? -3.521 2.609 2.469 1 98.5 148 ALA B C 1
ATOM 3479 O O . ALA B 1 148 ? -2.41 2.139 2.215 1 98.5 148 ALA B O 1
ATOM 3480 N N . THR B 1 149 ? -3.943 3.76 1.918 1 98.75 149 THR B N 1
ATOM 3481 C CA . THR B 1 149 ? -3.088 4.508 1.003 1 98.75 149 THR B CA 1
ATOM 3482 C C . THR B 1 149 ? -1.848 5.027 1.725 1 98.75 149 THR B C 1
ATOM 3484 O O . THR B 1 149 ? -0.753 5.039 1.158 1 98.75 149 THR B O 1
ATOM 3487 N N . LYS B 1 150 ? -1.991 5.445 2.938 1 98.75 150 LYS B N 1
ATOM 3488 C CA . LYS B 1 150 ? -0.853 5.973 3.684 1 98.75 150 LYS B CA 1
ATOM 3489 C C . LYS B 1 150 ? 0.094 4.855 4.105 1 98.75 150 LYS B C 1
ATOM 3491 O O . LYS B 1 150 ? 1.314 5.027 4.09 1 98.75 150 LYS B O 1
ATOM 3496 N N . LEU B 1 151 ? -0.458 3.736 4.508 1 98.75 151 LEU B N 1
ATOM 3497 C CA . LEU B 1 151 ? 0.382 2.58 4.805 1 98.75 151 LEU B CA 1
ATOM 3498 C C . LEU B 1 151 ? 1.174 2.156 3.57 1 98.75 151 LEU B C 1
ATOM 3500 O O . LEU B 1 151 ? 2.367 1.859 3.666 1 98.75 151 LEU B O 1
ATOM 3504 N N . ALA B 1 152 ? 0.502 2.1 2.461 1 98.88 152 ALA B N 1
ATOM 3505 C CA . ALA B 1 152 ? 1.181 1.761 1.212 1 98.88 152 ALA B CA 1
ATOM 3506 C C . ALA B 1 152 ? 2.316 2.738 0.922 1 98.88 152 ALA B C 1
ATOM 3508 O O . ALA B 1 152 ? 3.408 2.332 0.521 1 98.88 152 ALA B O 1
ATOM 3509 N N . ALA B 1 153 ? 2.055 3.996 1.108 1 98.88 153 ALA B N 1
ATOM 3510 C CA . ALA B 1 153 ? 3.08 5.016 0.907 1 98.88 153 ALA B CA 1
ATOM 3511 C C . ALA B 1 153 ? 4.281 4.773 1.816 1 98.88 153 ALA B C 1
ATOM 3513 O O . ALA B 1 153 ? 5.43 4.891 1.382 1 98.88 153 ALA B O 1
ATOM 3514 N N . GLU B 1 154 ? 4.043 4.457 3.084 1 98.88 154 GLU B N 1
ATOM 3515 C CA . GLU B 1 154 ? 5.133 4.168 4.012 1 98.88 154 GLU B CA 1
ATOM 3516 C C . GLU B 1 154 ? 5.949 2.967 3.549 1 98.88 154 GLU B C 1
ATOM 3518 O O . GLU B 1 154 ? 7.176 2.965 3.656 1 98.88 154 GLU B O 1
ATOM 3523 N N . MET B 1 155 ? 5.262 1.951 3.068 1 98.81 155 MET B N 1
ATOM 3524 C CA . MET B 1 155 ? 5.98 0.768 2.6 1 98.81 155 MET B CA 1
ATOM 3525 C C . MET B 1 155 ? 6.863 1.105 1.403 1 98.81 155 MET B C 1
ATOM 3527 O O . MET B 1 155 ? 7.977 0.589 1.284 1 98.81 155 MET B O 1
ATOM 3531 N N . LEU B 1 156 ? 6.387 1.955 0.503 1 98.88 156 LEU B N 1
ATOM 3532 C CA . LEU B 1 156 ? 7.184 2.365 -0.649 1 98.88 156 LEU B CA 1
ATOM 3533 C C . LEU B 1 156 ? 8.461 3.072 -0.205 1 98.88 156 LEU B C 1
ATOM 3535 O O . LEU B 1 156 ? 9.523 2.871 -0.794 1 98.88 156 LEU B O 1
ATOM 3539 N N . VAL B 1 157 ? 8.336 3.881 0.821 1 98.81 157 VAL B N 1
ATOM 3540 C CA . VAL B 1 157 ? 9.492 4.586 1.357 1 98.81 157 VAL B CA 1
ATOM 3541 C C . VAL B 1 157 ? 10.531 3.58 1.834 1 98.81 157 VAL B C 1
ATOM 3543 O O . VAL B 1 157 ? 11.727 3.717 1.531 1 98.81 157 VAL B O 1
ATOM 3546 N N . HIS B 1 158 ? 10.117 2.607 2.559 1 98.69 158 HIS B N 1
ATOM 3547 C CA . HIS B 1 158 ? 11.023 1.562 3.027 1 98.69 158 HIS B CA 1
ATOM 3548 C C . HIS B 1 158 ? 11.648 0.81 1.857 1 98.69 158 HIS B C 1
ATOM 3550 O O . HIS B 1 158 ? 12.82 0.441 1.909 1 98.69 158 HIS B O 1
ATOM 3556 N N . SER B 1 159 ? 10.891 0.557 0.835 1 98.5 159 SER B N 1
ATOM 3557 C CA . SER B 1 159 ? 11.391 -0.141 -0.343 1 98.5 159 SER B CA 1
ATOM 3558 C C . SER B 1 159 ? 12.492 0.657 -1.029 1 98.5 159 SER B C 1
ATOM 3560 O O . SER B 1 159 ? 13.508 0.094 -1.442 1 98.5 159 SER B O 1
ATOM 3562 N N . TYR B 1 160 ? 12.273 1.936 -1.186 1 98.62 160 TYR B N 1
ATOM 3563 C CA . TYR B 1 160 ? 13.273 2.77 -1.836 1 98.62 160 TYR B CA 1
ATOM 3564 C C . TYR B 1 160 ? 14.555 2.828 -1.008 1 98.62 160 TYR B C 1
ATOM 3566 O O . TYR B 1 160 ? 15.656 2.889 -1.559 1 98.62 160 TYR B O 1
ATOM 3574 N N . ARG B 1 161 ? 14.422 2.859 0.305 1 98.69 161 ARG B N 1
ATOM 3575 C CA . ARG B 1 161 ? 15.586 2.793 1.177 1 98.69 161 ARG B CA 1
ATOM 3576 C C . ARG B 1 161 ? 16.375 1.513 0.936 1 98.69 161 ARG B C 1
ATOM 3578 O O . ARG B 1 161 ? 17.594 1.553 0.771 1 98.69 161 ARG B O 1
ATOM 3585 N N . GLU B 1 162 ? 15.711 0.448 0.907 1 97.25 162 GLU B N 1
ATOM 3586 C CA . GLU B 1 162 ? 16.359 -0.857 0.783 1 97.25 162 GLU B CA 1
ATOM 3587 C C . GLU B 1 162 ? 16.969 -1.042 -0.605 1 97.25 162 GLU B C 1
ATOM 3589 O O . GLU B 1 162 ? 18.094 -1.499 -0.734 1 97.25 162 GLU B O 1
ATOM 3594 N N . LEU B 1 163 ? 16.281 -0.654 -1.622 1 96.12 163 LEU B N 1
ATOM 3595 C CA . LEU B 1 163 ? 16.672 -0.94 -2.998 1 96.12 163 LEU B CA 1
ATOM 3596 C C . LEU B 1 163 ? 17.719 0.049 -3.477 1 96.12 163 LEU B C 1
ATOM 3598 O O . LEU B 1 163 ? 18.625 -0.319 -4.23 1 96.12 163 LEU B O 1
ATOM 3602 N N . TYR B 1 164 ? 17.531 1.311 -3.084 1 97.44 164 TYR B N 1
ATOM 3603 C CA . TYR B 1 164 ? 18.328 2.34 -3.742 1 97.44 164 TYR B CA 1
ATOM 3604 C C . TYR B 1 164 ? 19.141 3.135 -2.727 1 97.44 164 TYR B C 1
ATOM 3606 O O . TYR B 1 164 ? 19.922 4.008 -3.1 1 97.44 164 TYR B O 1
ATOM 3614 N N . GLY B 1 165 ? 18.938 2.859 -1.428 1 98.12 165 GLY B N 1
ATOM 3615 C CA . GLY B 1 165 ? 19.688 3.553 -0.393 1 98.12 165 GLY B CA 1
ATOM 3616 C C . GLY B 1 165 ? 19.156 4.941 -0.097 1 98.12 165 GLY B C 1
ATOM 3617 O O . GLY B 1 165 ? 19.812 5.734 0.578 1 98.12 165 GLY B O 1
ATOM 3618 N N . GLN B 1 166 ? 17.938 5.281 -0.589 1 98 166 GLN B N 1
ATOM 3619 C CA . GLN B 1 166 ? 17.359 6.598 -0.367 1 98 166 GLN B CA 1
ATOM 3620 C C . GLN B 1 166 ? 16.875 6.754 1.075 1 98 166 GLN B C 1
ATOM 3622 O O . GLN B 1 166 ? 16 6.02 1.524 1 98 166 GLN B O 1
ATOM 3627 N N . HIS B 1 167 ? 17.453 7.711 1.777 1 98.75 167 HIS B N 1
ATOM 3628 C CA . HIS B 1 167 ? 17.078 7.949 3.164 1 98.75 167 HIS B CA 1
ATOM 3629 C C . HIS B 1 167 ? 15.711 8.617 3.25 1 98.75 167 HIS B C 1
ATOM 3631 O O . HIS B 1 167 ? 15.297 9.32 2.322 1 98.75 167 HIS B O 1
ATOM 3637 N N . PHE B 1 168 ? 15.055 8.414 4.402 1 98.88 168 PHE B N 1
ATOM 3638 C CA . PHE B 1 168 ? 13.711 8.969 4.566 1 98.88 168 PHE B CA 1
ATOM 3639 C C . PHE B 1 168 ? 13.477 9.406 6.008 1 98.88 168 PHE B C 1
ATOM 3641 O O . PHE B 1 168 ? 14.312 9.148 6.883 1 98.88 168 PHE B O 1
ATOM 3648 N N . THR B 1 169 ? 12.461 10.117 6.289 1 98.94 169 THR B N 1
ATOM 3649 C CA . THR B 1 169 ? 11.773 10.352 7.555 1 98.94 169 THR B CA 1
ATOM 3650 C C . THR B 1 169 ? 10.258 10.266 7.371 1 98.94 169 THR B C 1
ATOM 3652 O O . THR B 1 169 ? 9.719 10.789 6.391 1 98.94 169 THR B O 1
ATOM 3655 N N . ILE B 1 170 ? 9.586 9.531 8.195 1 98.94 170 ILE B N 1
ATOM 3656 C CA . ILE B 1 170 ? 8.133 9.477 8.172 1 98.94 170 ILE B CA 1
ATOM 3657 C C . ILE B 1 170 ? 7.562 10.242 9.359 1 98.94 170 ILE B C 1
ATOM 3659 O O . ILE B 1 170 ? 7.98 10.031 10.5 1 98.94 170 ILE B O 1
ATOM 3663 N N . LEU B 1 171 ? 6.684 11.172 9.094 1 98.94 171 LEU B N 1
ATOM 3664 C CA . LEU B 1 171 ? 5.98 11.938 10.125 1 98.94 171 LEU B CA 1
ATOM 3665 C C . LEU B 1 171 ? 4.496 11.594 10.133 1 98.94 171 LEU B C 1
ATOM 3667 O O . LEU B 1 171 ? 3.773 11.898 9.188 1 98.94 171 LEU B O 1
ATOM 3671 N N . ARG B 1 172 ? 4.023 10.93 11.156 1 98.56 172 ARG B N 1
ATOM 3672 C CA . ARG B 1 172 ? 2.619 10.57 11.328 1 98.56 172 ARG B CA 1
ATOM 3673 C C . ARG B 1 172 ? 1.873 11.641 12.117 1 98.56 172 ARG B C 1
ATOM 3675 O O . ARG B 1 172 ? 1.992 11.703 13.344 1 98.56 172 ARG B O 1
ATOM 3682 N N . PHE B 1 173 ? 1.051 12.383 11.391 1 97.38 173 PHE B N 1
ATOM 3683 C CA . PHE B 1 173 ? 0.34 13.508 11.977 1 97.38 173 PHE B CA 1
ATOM 3684 C C . PHE B 1 173 ? -0.856 13.031 12.789 1 97.38 173 PHE B C 1
ATOM 3686 O O . PHE B 1 173 ? -1.568 12.117 12.375 1 97.38 173 PHE B O 1
ATOM 3693 N N . GLY B 1 174 ? -1.068 13.672 13.969 1 95.44 174 GLY B N 1
ATOM 3694 C CA . GLY B 1 174 ? -2.404 13.688 14.539 1 95.44 174 GLY B CA 1
ATOM 3695 C C . GLY B 1 174 ? -3.379 14.547 13.758 1 95.44 174 GLY B C 1
ATOM 3696 O O . GLY B 1 174 ? -3.115 14.914 12.609 1 95.44 174 GLY B O 1
ATOM 3697 N N . ILE B 1 175 ? -4.5 14.883 14.328 1 95.44 175 ILE B N 1
ATOM 3698 C CA . ILE B 1 175 ? -5.496 15.719 13.664 1 95.44 175 ILE B CA 1
ATOM 3699 C C . ILE B 1 175 ? -5.074 17.188 13.742 1 95.44 175 ILE B C 1
ATOM 3701 O O . ILE B 1 175 ? -5.203 17.812 14.789 1 95.44 175 ILE B O 1
ATOM 3705 N N . PRO B 1 176 ? -4.668 17.719 12.648 1 97.75 176 PRO B N 1
ATOM 3706 C CA . PRO B 1 176 ? -4.164 19.094 12.672 1 97.75 176 PRO B CA 1
ATOM 3707 C C . PRO B 1 176 ? -5.285 20.125 12.734 1 97.75 176 PRO B C 1
ATOM 3709 O O . PRO B 1 176 ? -6.379 19.891 12.227 1 97.75 176 PRO B O 1
ATOM 3712 N N . TYR B 1 177 ? -5.055 21.219 13.391 1 98 177 TYR B N 1
ATOM 3713 C CA . TYR B 1 177 ? -5.973 22.359 13.398 1 98 177 TYR B CA 1
ATOM 3714 C C . TYR B 1 177 ? -5.211 23.672 13.5 1 98 177 TYR B C 1
ATOM 3716 O O . TYR B 1 177 ? -4.07 23.703 13.961 1 98 177 TYR B O 1
ATOM 3724 N N . GLY B 1 178 ? -5.809 24.688 13.016 1 98.62 178 GLY B N 1
ATOM 3725 C CA . GLY B 1 178 ? -5.207 26.016 13.078 1 98.62 178 GLY B CA 1
ATOM 3726 C C . GLY B 1 178 ? -5.492 26.859 11.844 1 98.62 178 GLY B C 1
ATOM 3727 O O . GLY B 1 178 ? -6.344 26.5 11.023 1 98.62 178 GLY B O 1
ATOM 3728 N N . PRO B 1 179 ? -4.828 28.031 11.734 1 98.62 179 PRO B N 1
ATOM 3729 C CA . PRO B 1 179 ? -5.02 28.922 10.586 1 98.62 179 PRO B CA 1
ATOM 3730 C C . PRO B 1 179 ? -4.859 28.203 9.25 1 98.62 179 PRO B C 1
ATOM 3732 O O . PRO B 1 179 ? -3.982 27.359 9.102 1 98.62 179 PRO B O 1
ATOM 3735 N N . ARG B 1 180 ? -5.68 28.5 8.281 1 98.19 180 ARG B N 1
ATOM 3736 C CA . ARG B 1 180 ? -5.633 28.031 6.898 1 98.19 180 ARG B CA 1
ATOM 3737 C C . ARG B 1 180 ? -6.246 26.641 6.77 1 98.19 180 ARG B C 1
ATOM 3739 O O . ARG B 1 180 ? -6.23 26.047 5.691 1 98.19 180 ARG B O 1
ATOM 3746 N N . MET B 1 181 ? -6.82 26.094 7.902 1 98.06 181 MET B N 1
ATOM 3747 C CA . MET B 1 181 ? -7.426 24.766 7.793 1 98.06 181 MET B CA 1
ATOM 3748 C C . MET B 1 181 ? -8.719 24.828 6.984 1 98.06 181 MET B C 1
ATOM 3750 O O . MET B 1 181 ? -9.289 25.891 6.797 1 98.06 181 MET B O 1
ATOM 3754 N N . ARG B 1 182 ? -9.109 23.688 6.48 1 95.12 182 ARG B N 1
ATOM 3755 C CA . ARG B 1 182 ? -10.344 23.594 5.707 1 95.12 182 ARG B CA 1
ATOM 3756 C C . ARG B 1 182 ? -11.562 23.859 6.582 1 95.12 182 ARG B C 1
ATOM 3758 O O . ARG B 1 182 ? -11.594 23.469 7.75 1 95.12 182 ARG B O 1
ATOM 3765 N N . ASP B 1 183 ? -12.586 24.344 6.008 1 94.19 183 ASP B N 1
ATOM 3766 C CA . ASP B 1 183 ? -13.773 24.797 6.727 1 94.19 183 ASP B CA 1
ATOM 3767 C C . ASP B 1 183 ? -14.578 23.594 7.242 1 94.19 183 ASP B C 1
ATOM 3769 O O . ASP B 1 183 ? -15.383 23.734 8.172 1 94.19 183 ASP B O 1
ATOM 3773 N N . GLU B 1 184 ? -14.375 22.484 6.625 1 91.44 184 GLU B N 1
ATOM 3774 C CA . GLU B 1 184 ? -15.203 21.328 6.938 1 91.44 184 GLU B CA 1
ATOM 3775 C C . GLU B 1 184 ? -14.742 20.641 8.227 1 91.44 184 GLU B C 1
ATOM 3777 O O . GLU B 1 184 ? -15.461 19.812 8.781 1 91.44 184 GLU B O 1
ATOM 3782 N N . LEU B 1 185 ? -13.602 21 8.758 1 94.12 185 LEU B N 1
ATOM 3783 C CA . LEU B 1 185 ? -13.086 20.391 9.977 1 94.12 185 LEU B CA 1
ATOM 3784 C C . LEU B 1 185 ? -13.852 20.891 11.195 1 94.12 185 LEU B C 1
ATOM 3786 O O . LEU B 1 185 ? -14.258 22.062 11.25 1 94.12 185 LEU B O 1
ATOM 3790 N N . VAL B 1 186 ? -13.984 20.078 12.141 1 94.75 186 VAL B N 1
ATOM 3791 C CA . VAL B 1 186 ? -14.922 20.281 13.242 1 94.75 186 VAL B CA 1
ATOM 3792 C C . VAL B 1 186 ? -14.562 21.562 13.992 1 94.75 186 VAL B C 1
ATOM 3794 O O . VAL B 1 186 ? -15.445 22.344 14.367 1 94.75 186 VAL B O 1
ATOM 3797 N N . VAL B 1 187 ? -13.297 21.797 14.242 1 97.44 187 VAL B N 1
ATOM 3798 C CA . VAL B 1 187 ? -12.883 22.984 14.969 1 97.44 187 VAL B CA 1
ATOM 3799 C C . VAL B 1 187 ? -13.258 24.234 14.172 1 97.44 187 VAL B C 1
ATOM 3801 O O . VAL B 1 187 ? -13.773 25.203 14.727 1 97.44 187 VAL B O 1
ATOM 3804 N N . ALA B 1 188 ? -12.992 24.219 12.898 1 97.94 188 ALA B N 1
ATOM 3805 C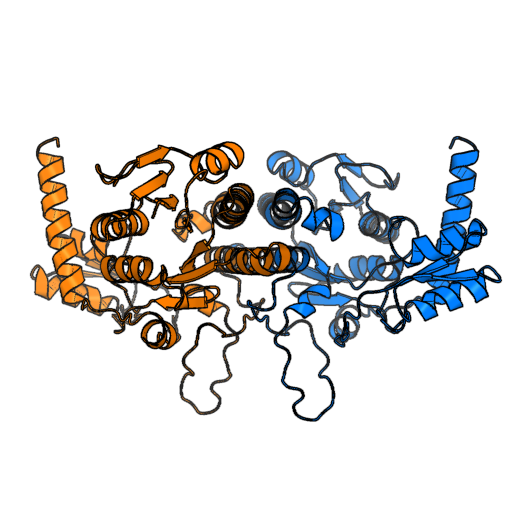 CA . ALA B 1 188 ? -13.344 25.344 12.016 1 97.94 188 ALA B CA 1
ATOM 3806 C C . ALA B 1 188 ? -14.852 25.562 12 1 97.94 188 ALA B C 1
ATOM 3808 O O . ALA B 1 188 ? -15.312 26.703 12.125 1 97.94 188 ALA B O 1
ATOM 3809 N N . ARG B 1 189 ? -15.602 24.484 11.867 1 96.88 189 ARG B N 1
ATOM 3810 C CA . ARG B 1 189 ? -17.062 24.562 11.82 1 96.88 189 ARG B CA 1
ATOM 3811 C C . ARG B 1 189 ? -17.609 25.234 13.078 1 96.88 189 ARG B C 1
ATOM 3813 O O . ARG B 1 189 ? -18.484 26.094 13 1 96.88 189 ARG B O 1
ATOM 3820 N N . PHE B 1 190 ? -17.109 24.844 14.188 1 98 190 PHE B N 1
ATOM 3821 C CA . PHE B 1 190 ? -17.609 25.359 15.461 1 98 190 PHE B CA 1
ATOM 3822 C C . PHE B 1 190 ? -17.25 26.828 15.625 1 98 190 PHE B C 1
ATOM 3824 O O . PHE B 1 190 ? -18.094 27.641 16.016 1 98 190 PHE B O 1
ATOM 3831 N N . VAL B 1 191 ? -16.031 27.188 15.391 1 98.38 191 VAL B N 1
ATOM 3832 C CA . VAL B 1 191 ? -15.57 28.578 15.539 1 98.38 191 VAL B CA 1
ATOM 3833 C C . VAL B 1 191 ? -16.344 29.484 14.586 1 98.38 191 VAL B C 1
ATOM 3835 O O . VAL B 1 191 ? -16.812 30.547 14.984 1 98.38 191 VAL B O 1
ATOM 3838 N N . GLN B 1 192 ? -16.5 29.031 13.367 1 97.81 192 GLN B N 1
ATOM 3839 C CA . GLN B 1 192 ? -17.188 29.812 12.352 1 97.81 192 GLN B CA 1
ATOM 3840 C C . GLN B 1 192 ? -18.656 30 12.703 1 97.81 192 GLN B C 1
ATOM 3842 O O . GLN B 1 192 ? -19.219 31.078 12.523 1 97.81 192 GLN B O 1
ATOM 3847 N N . ALA B 1 193 ? -19.281 28.969 13.195 1 97.19 193 ALA B N 1
ATOM 3848 C CA . ALA B 1 193 ? -20.672 29.062 13.633 1 97.19 193 ALA B CA 1
ATOM 3849 C C . ALA B 1 193 ? -20.812 30.094 14.758 1 97.19 193 ALA B C 1
ATOM 3851 O O . ALA B 1 193 ? -21.703 30.938 14.727 1 97.19 193 ALA B O 1
ATOM 3852 N N . ALA B 1 194 ? -19.969 30.016 15.734 1 97.38 194 ALA B N 1
ATOM 3853 C CA . ALA B 1 194 ? -20 30.938 16.875 1 97.38 194 ALA B CA 1
ATOM 3854 C C . ALA B 1 194 ? -19.828 32.375 16.422 1 97.38 194 ALA B C 1
ATOM 3856 O O . ALA B 1 194 ? -20.562 33.281 16.859 1 97.38 194 ALA B O 1
ATOM 3857 N N . LEU B 1 195 ? -18.875 32.594 15.555 1 96.69 195 LEU B N 1
ATOM 3858 C CA . LEU B 1 195 ? -18.578 33.938 15.078 1 96.69 195 LEU B CA 1
ATOM 3859 C C . LEU B 1 195 ? -19.75 34.5 14.266 1 96.69 195 LEU B C 1
ATOM 3861 O O . LEU B 1 195 ? -19.953 35.719 14.227 1 96.69 195 LEU B O 1
ATOM 3865 N N . ALA B 1 196 ? -20.469 33.594 13.672 1 95.69 196 ALA B N 1
ATOM 3866 C CA . ALA B 1 196 ? -21.609 34 12.852 1 95.69 196 ALA B CA 1
ATOM 3867 C C . ALA B 1 196 ? -22.891 34.062 13.672 1 95.69 196 ALA B C 1
ATOM 3869 O O . ALA B 1 196 ? -23.969 34.375 13.141 1 95.69 196 ALA B O 1
ATOM 3870 N N . GLY B 1 197 ? -22.812 33.688 14.875 1 95.25 197 GLY B N 1
ATOM 3871 C CA . GLY B 1 197 ? -23.984 33.656 15.727 1 95.25 197 GLY B CA 1
ATOM 3872 C C . GLY B 1 197 ? -24.922 32.5 15.414 1 95.25 197 GLY B C 1
ATOM 3873 O O . GLY B 1 197 ? -26.141 32.625 15.617 1 95.25 197 GLY B O 1
ATOM 3874 N N . ARG B 1 198 ? -24.422 31.5 14.844 1 96.56 198 ARG B N 1
ATOM 3875 C CA . ARG B 1 198 ? -25.203 30.312 14.5 1 96.56 198 ARG B CA 1
ATOM 3876 C C . ARG B 1 198 ? -24.969 29.203 15.516 1 96.56 198 ARG B C 1
ATOM 3878 O O . ARG B 1 198 ? -23.938 29.172 16.188 1 96.56 198 ARG B O 1
ATOM 3885 N N . PRO B 1 199 ? -25.891 28.281 15.602 1 96.25 199 PRO B N 1
ATOM 3886 C CA . PRO B 1 199 ? -25.703 27.156 16.531 1 96.25 199 PRO B CA 1
ATOM 3887 C C . PRO B 1 199 ? -24.609 26.203 16.094 1 96.25 199 PRO B C 1
ATOM 3889 O O . PRO B 1 199 ? -24.375 26.031 14.891 1 96.25 199 PRO B O 1
ATOM 3892 N N . ILE B 1 200 ? -23.953 25.641 17.062 1 95.81 200 ILE B N 1
ATOM 3893 C CA . ILE B 1 200 ? -23.016 24.531 16.859 1 95.81 200 ILE B CA 1
ATOM 3894 C C . ILE B 1 200 ? -23.781 23.203 16.891 1 95.81 200 ILE B C 1
ATOM 3896 O O . ILE B 1 200 ? -24.578 22.969 17.797 1 95.81 200 ILE B O 1
ATOM 3900 N N . THR B 1 201 ? -23.531 22.391 15.922 1 92.94 201 THR B N 1
ATOM 3901 C CA . THR B 1 201 ? -24.203 21.109 15.852 1 92.94 201 THR B CA 1
ATOM 3902 C C . THR B 1 201 ? -23.281 19.984 16.312 1 92.94 201 THR B C 1
ATOM 3904 O O . THR B 1 201 ? -22.172 19.844 15.805 1 92.94 201 THR B O 1
ATOM 3907 N N . ILE B 1 202 ? -23.719 19.203 17.219 1 92.38 202 ILE B N 1
ATOM 3908 C CA . ILE B 1 202 ? -22.969 18.062 17.719 1 92.38 202 ILE B CA 1
ATOM 3909 C C . ILE B 1 202 ? -23.734 16.766 17.422 1 92.38 202 ILE B C 1
ATOM 3911 O O . ILE B 1 202 ? -24.906 16.641 17.797 1 92.38 202 ILE B O 1
ATOM 3915 N N . ALA B 1 203 ? -23.125 15.938 16.703 1 86.25 203 ALA B N 1
ATOM 3916 C CA . ALA B 1 203 ? -23.719 14.625 16.469 1 86.25 203 ALA B CA 1
ATOM 3917 C C . ALA B 1 203 ? -23.547 13.727 17.688 1 86.25 203 ALA B C 1
ATOM 3919 O O . ALA B 1 203 ? -22.422 13.469 18.125 1 86.25 203 ALA B O 1
ATOM 3920 N N . GLY B 1 204 ? -24.688 13.18 18.219 1 86.12 204 GLY B N 1
ATOM 3921 C CA . GLY B 1 204 ? -24.609 12.344 19.406 1 86.12 204 GLY B CA 1
ATOM 3922 C C . GLY B 1 204 ? -24.344 13.125 20.672 1 86.12 204 GLY B C 1
ATOM 3923 O O . GLY B 1 204 ? -24.906 14.203 20.875 1 86.12 204 GLY B O 1
ATOM 3924 N N . ASP B 1 205 ? -23.594 12.414 21.609 1 84.12 205 ASP B N 1
ATOM 3925 C CA . ASP B 1 205 ? -23.391 13.039 22.906 1 84.12 205 ASP B CA 1
ATOM 3926 C C . ASP B 1 205 ? -22.094 13.867 22.922 1 84.12 205 ASP B C 1
ATOM 3928 O O . ASP B 1 205 ? -21.859 14.625 23.859 1 84.12 205 ASP B O 1
ATOM 3932 N N . GLY B 1 206 ? -21.359 13.68 21.891 1 86.12 206 GLY B N 1
ATOM 3933 C CA . GLY B 1 206 ? -20.156 14.5 21.719 1 86.12 206 GLY B CA 1
ATOM 3934 C C . GLY B 1 206 ? -19.016 14.062 22.625 1 86.12 206 GLY B C 1
ATOM 3935 O O . GLY B 1 206 ? -18.078 14.836 22.859 1 86.12 206 GLY B O 1
ATOM 3936 N N . ARG B 1 207 ? -19.031 12.852 23.141 1 86.88 207 ARG B N 1
ATOM 3937 C CA . ARG B 1 207 ? -18.047 12.383 24.094 1 86.88 207 ARG B CA 1
ATOM 3938 C C . ARG B 1 207 ? -16.812 11.82 23.391 1 86.88 207 ARG B C 1
ATOM 3940 O O . ARG B 1 207 ? -15.766 11.625 24 1 86.88 207 ARG B O 1
ATOM 3947 N N . GLN B 1 208 ? -16.859 11.617 22.047 1 86.5 208 GLN B N 1
ATOM 3948 C CA . GLN B 1 208 ? -15.695 11.156 21.312 1 86.5 208 GLN B CA 1
ATOM 3949 C C . GLN B 1 208 ? -14.57 12.188 21.344 1 86.5 208 GLN B C 1
ATOM 3951 O O . GLN B 1 208 ? -14.828 13.391 21.281 1 86.5 208 GLN B O 1
ATOM 3956 N N . SER B 1 209 ? -13.406 11.773 21.625 1 90.69 209 SER B N 1
ATOM 3957 C CA . SER B 1 209 ? -12.266 12.68 21.797 1 90.69 209 SER B CA 1
ATOM 3958 C C . SER B 1 209 ? -11.164 12.375 20.797 1 90.69 209 SER B C 1
ATOM 3960 O O . SER B 1 209 ? -11.094 11.266 20.25 1 90.69 209 SER B O 1
ATOM 3962 N N . ARG B 1 210 ? -10.398 13.328 20.469 1 90.88 210 ARG B N 1
ATOM 3963 C CA . ARG B 1 210 ? -9.195 13.242 19.641 1 90.88 210 ARG B CA 1
ATOM 3964 C C . ARG B 1 210 ? -8.07 14.086 20.234 1 90.88 210 ARG B C 1
ATOM 3966 O O . ARG B 1 210 ? -8.32 15.023 21 1 90.88 210 ARG B O 1
ATOM 3973 N N . ASN B 1 211 ? -6.883 13.68 19.922 1 93 211 ASN B N 1
ATOM 3974 C CA . ASN B 1 211 ? -5.715 14.484 20.281 1 93 211 ASN B CA 1
ATOM 3975 C C . ASN B 1 211 ? -5.305 15.406 19.141 1 93 211 ASN B C 1
ATOM 3977 O O . ASN B 1 211 ? -4.41 15.078 18.359 1 93 211 ASN B O 1
ATOM 3981 N N . PHE B 1 212 ? -5.887 16.547 19.125 1 95.94 212 PHE B N 1
ATOM 3982 C CA . PHE B 1 212 ? -5.609 17.516 18.062 1 95.94 212 PHE B CA 1
ATOM 3983 C C . PHE B 1 212 ? -4.195 18.062 18.188 1 95.94 212 PHE B C 1
ATOM 3985 O O . PHE B 1 212 ? -3.686 18.234 19.297 1 95.94 212 PHE B O 1
ATOM 3992 N N . VAL B 1 213 ? -3.568 18.312 17.125 1 97.69 213 VAL B N 1
ATOM 3993 C CA . VAL B 1 213 ? -2.238 18.906 17.125 1 97.69 213 VAL B CA 1
ATOM 3994 C C . VAL B 1 213 ? -2.27 20.234 16.375 1 97.69 213 VAL B C 1
ATOM 3996 O O . VAL B 1 213 ? -2.811 20.328 15.266 1 97.69 213 VAL B O 1
ATOM 3999 N N . TYR B 1 214 ? -1.776 21.266 17.031 1 98.56 214 TYR B N 1
ATOM 4000 C CA . TYR B 1 214 ? -1.748 22.594 16.422 1 98.56 214 TYR B CA 1
ATOM 4001 C C . TYR B 1 214 ? -0.814 22.609 15.219 1 98.56 214 TYR B C 1
ATOM 4003 O O . TYR B 1 214 ? 0.301 22.094 15.273 1 98.56 214 TYR B O 1
ATOM 4011 N N . VAL B 1 215 ? -1.224 23.219 14.133 1 98.69 215 VAL B N 1
ATOM 4012 C CA . VAL B 1 215 ? -0.574 23.094 12.828 1 98.69 215 VAL B CA 1
ATOM 4013 C C . VAL B 1 215 ? 0.833 23.688 12.898 1 98.69 215 VAL B C 1
ATOM 4015 O O . VAL B 1 215 ? 1.752 23.188 12.242 1 98.69 215 VAL B O 1
ATOM 4018 N N . GLU B 1 216 ? 1.06 24.734 13.641 1 98.56 216 GLU B N 1
ATOM 4019 C CA . GLU B 1 216 ? 2.389 25.328 13.719 1 98.56 216 GLU B CA 1
ATOM 4020 C C . GLU B 1 216 ? 3.344 24.453 14.516 1 98.56 216 GLU B C 1
ATOM 4022 O O . GLU B 1 216 ? 4.555 24.469 14.297 1 98.56 216 GLU B O 1
ATOM 4027 N N . ASP B 1 217 ? 2.811 23.719 15.531 1 98.56 217 ASP B N 1
ATOM 4028 C CA . ASP B 1 217 ? 3.635 22.719 16.203 1 98.56 217 ASP B CA 1
ATOM 4029 C C . ASP B 1 217 ? 4.078 21.625 15.227 1 98.56 217 ASP B C 1
ATOM 4031 O O . ASP B 1 217 ? 5.219 21.156 15.281 1 98.56 217 ASP B O 1
ATOM 4035 N N . LEU B 1 218 ? 3.199 21.203 14.367 1 98.31 218 LEU B N 1
ATOM 4036 C CA . LEU B 1 218 ? 3.547 20.234 13.32 1 98.31 218 LEU B CA 1
ATOM 4037 C C . LEU B 1 218 ? 4.625 20.797 12.398 1 98.31 218 LEU B C 1
ATOM 4039 O O . LEU B 1 218 ? 5.559 20.094 12.023 1 98.31 218 LEU B O 1
ATOM 4043 N N . ALA B 1 219 ? 4.441 22.047 11.977 1 98.81 219 ALA B N 1
ATOM 4044 C CA . ALA B 1 219 ? 5.426 22.688 11.102 1 98.81 219 ALA B CA 1
ATOM 4045 C C . ALA B 1 219 ? 6.805 22.703 11.758 1 98.81 219 ALA B C 1
ATOM 4047 O O . ALA B 1 219 ? 7.816 22.469 11.094 1 98.81 219 ALA B O 1
ATOM 4048 N N . ASP B 1 220 ? 6.824 23 13.047 1 98.75 220 ASP B N 1
ATOM 4049 C CA . ASP B 1 220 ? 8.078 23 13.789 1 98.75 220 ASP B CA 1
ATOM 4050 C C . ASP B 1 220 ? 8.734 21.625 13.75 1 98.75 220 ASP B C 1
ATOM 4052 O O . ASP B 1 220 ? 9.961 21.516 13.641 1 98.75 220 ASP B O 1
ATOM 4056 N N . ALA B 1 221 ? 7.941 20.578 13.906 1 98.81 221 ALA B N 1
ATOM 4057 C CA . ALA B 1 221 ? 8.461 19.219 13.828 1 98.81 221 ALA B CA 1
ATOM 4058 C C . ALA B 1 221 ? 9.156 18.969 12.492 1 98.81 221 ALA B C 1
ATOM 4060 O O . ALA B 1 221 ? 10.148 18.234 12.43 1 98.81 221 ALA B O 1
ATOM 4061 N N . HIS B 1 222 ? 8.648 19.516 11.391 1 98.81 222 HIS B N 1
ATOM 4062 C CA . HIS B 1 222 ? 9.242 19.359 10.07 1 98.81 222 HIS B CA 1
ATOM 4063 C C . HIS B 1 222 ? 10.633 19.984 10.016 1 98.81 222 HIS B C 1
ATOM 4065 O O . HIS B 1 222 ? 11.555 19.406 9.43 1 98.81 222 HIS B O 1
ATOM 4071 N N . VAL B 1 223 ? 10.781 21.172 10.602 1 98.88 223 VAL B N 1
ATOM 4072 C CA . VAL B 1 223 ? 12.094 21.812 10.648 1 98.88 223 VAL B CA 1
ATOM 4073 C C . VAL B 1 223 ? 13.07 20.938 11.43 1 98.88 223 VAL B C 1
ATOM 4075 O O . VAL B 1 223 ? 14.188 20.688 10.977 1 98.88 223 VAL B O 1
ATOM 4078 N N . ARG B 1 224 ? 12.602 20.422 12.562 1 98.75 224 ARG B N 1
ATOM 4079 C CA . ARG B 1 224 ? 13.445 19.609 13.43 1 98.75 224 ARG B CA 1
ATOM 4080 C C . ARG B 1 224 ? 13.812 18.281 12.75 1 98.75 224 ARG B C 1
ATOM 4082 O O . ARG B 1 224 ? 14.875 17.719 13.008 1 98.75 224 ARG B O 1
ATOM 4089 N N . ALA B 1 225 ? 12.984 17.828 11.867 1 98.62 225 ALA B N 1
ATOM 4090 C CA . ALA B 1 225 ? 13.18 16.562 11.188 1 98.62 225 ALA B CA 1
ATOM 4091 C C . ALA B 1 225 ? 14.344 16.641 10.195 1 98.62 225 ALA B C 1
ATOM 4093 O O . ALA B 1 225 ? 14.766 15.617 9.641 1 98.62 225 ALA B O 1
ATOM 4094 N N . LEU B 1 226 ? 14.898 17.844 9.922 1 98.5 226 LEU B N 1
ATOM 4095 C CA . LEU B 1 226 ? 16.094 17.984 9.086 1 98.5 226 LEU B CA 1
ATOM 4096 C C . LEU B 1 226 ? 17.312 17.438 9.797 1 98.5 226 LEU B C 1
ATOM 4098 O O . LEU B 1 226 ? 18.344 17.188 9.164 1 98.5 226 LEU B O 1
ATOM 4102 N N . SER B 1 227 ? 17.188 17.203 11.125 1 97.94 227 SER B N 1
ATOM 4103 C CA . SER B 1 227 ? 18.281 16.641 11.906 1 97.94 227 SER B CA 1
ATOM 4104 C C . SER B 1 227 ? 18.688 15.266 11.391 1 97.94 227 SER B C 1
ATOM 4106 O O . SER B 1 227 ? 17.828 14.461 11.016 1 97.94 227 SER B O 1
ATOM 4108 N N . PRO B 1 228 ? 20 14.953 11.391 1 98 228 PRO B N 1
ATOM 4109 C CA . PRO B 1 228 ? 20.438 13.602 11.039 1 98 228 PRO B CA 1
ATOM 4110 C C . PRO B 1 228 ? 19.797 12.531 11.922 1 98 228 PRO B C 1
ATOM 4112 O O . PRO B 1 228 ? 19.641 11.383 11.492 1 98 228 PRO B O 1
ATOM 4115 N N . ALA B 1 229 ? 19.344 12.867 13.133 1 98.5 229 ALA B N 1
ATOM 4116 C CA . ALA B 1 229 ? 18.719 11.93 14.062 1 98.5 229 ALA B CA 1
ATOM 4117 C C . ALA B 1 229 ? 17.391 11.422 13.516 1 98.5 229 ALA B C 1
ATOM 4119 O O . ALA B 1 229 ? 16.875 10.398 13.961 1 98.5 229 ALA B O 1
ATOM 4120 N N . ALA B 1 230 ? 16.891 12.164 12.57 1 98.75 230 ALA B N 1
ATOM 4121 C CA . ALA B 1 230 ? 15.578 11.812 12.023 1 98.75 230 ALA B CA 1
ATOM 4122 C C . ALA B 1 230 ? 15.719 10.875 10.828 1 98.75 230 ALA B C 1
ATOM 4124 O O . ALA B 1 230 ? 14.727 10.336 10.336 1 98.75 230 ALA B O 1
ATOM 4125 N N . GLU B 1 231 ? 16.953 10.633 10.375 1 98.62 231 GLU B N 1
ATOM 4126 C CA . GLU B 1 231 ? 17.188 9.805 9.188 1 98.62 231 GLU B CA 1
ATOM 4127 C C . GLU B 1 231 ? 16.703 8.375 9.414 1 98.62 231 GLU B C 1
ATOM 4129 O O . GLU B 1 231 ? 17.078 7.738 10.406 1 98.62 231 GLU B O 1
ATOM 4134 N N . ASP B 1 232 ? 15.859 7.898 8.523 1 98.62 232 ASP B N 1
ATOM 4135 C CA . ASP B 1 232 ? 15.312 6.547 8.508 1 98.62 232 ASP B CA 1
ATOM 4136 C C . ASP B 1 232 ? 14.516 6.262 9.781 1 98.62 232 ASP B C 1
ATOM 4138 O O . ASP B 1 232 ? 14.547 5.145 10.297 1 98.62 232 ASP B O 1
ATOM 4142 N N . GLN B 1 233 ? 13.852 7.32 10.305 1 98.69 233 GLN B N 1
ATOM 4143 C CA . GLN B 1 233 ? 13.008 7.215 11.484 1 98.69 233 GLN B CA 1
ATOM 4144 C C . GLN B 1 233 ? 11.555 7.555 11.164 1 98.69 233 GLN B C 1
ATOM 4146 O O . GLN B 1 233 ? 11.273 8.195 10.148 1 98.69 233 GLN B O 1
ATOM 4151 N N . THR B 1 234 ? 10.68 7.039 11.93 1 98.75 234 THR B N 1
ATOM 4152 C CA . THR B 1 234 ? 9.266 7.383 11.945 1 98.75 234 THR B CA 1
ATOM 4153 C C . THR B 1 234 ? 8.891 8.07 13.258 1 98.75 234 THR B C 1
ATOM 4155 O O . THR B 1 234 ? 9.344 7.664 14.328 1 98.75 234 THR B O 1
ATOM 4158 N N . PHE B 1 235 ? 8.086 9.117 13.203 1 98.75 235 PHE B N 1
ATOM 4159 C CA . PHE B 1 235 ? 7.672 9.859 14.391 1 98.75 235 PHE B CA 1
ATOM 4160 C C . PHE B 1 235 ? 6.156 10.023 14.43 1 98.75 235 PHE B C 1
ATOM 4162 O O . PHE B 1 235 ? 5.535 10.352 13.414 1 98.75 235 PHE B O 1
ATOM 4169 N N . ALA B 1 236 ? 5.582 9.75 15.539 1 98 236 ALA B N 1
ATOM 4170 C CA . ALA B 1 236 ? 4.195 10.133 15.797 1 98 236 ALA B CA 1
ATOM 4171 C C . ALA B 1 236 ? 4.113 11.523 16.406 1 98 236 ALA B C 1
ATOM 4173 O O . ALA B 1 236 ? 4.781 11.82 17.406 1 98 236 ALA B O 1
ATOM 4174 N N . LEU B 1 237 ? 3.318 12.359 15.766 1 98.19 237 LEU B N 1
ATOM 4175 C CA . LEU B 1 237 ? 3.199 13.758 16.156 1 98.19 237 LEU B CA 1
ATOM 4176 C C . LEU B 1 237 ? 1.756 14.102 16.5 1 98.19 237 LEU B C 1
ATOM 4178 O O . LEU B 1 237 ? 1.03 14.672 15.688 1 98.19 237 LEU B O 1
ATOM 4182 N N . GLU B 1 238 ? 1.324 13.781 17.609 1 94.44 238 GLU B N 1
ATOM 4183 C CA . GLU B 1 238 ? -0.04 14.062 18.047 1 94.44 238 GLU B CA 1
ATOM 4184 C C . GLU B 1 238 ? -0.058 15.078 19.188 1 94.44 238 GLU B C 1
ATOM 4186 O O . GLU B 1 238 ? 0.976 15.352 19.797 1 94.44 238 GLU B O 1
ATOM 4191 N N . GLY B 1 239 ? -1.22 15.68 19.391 1 93 239 GLY B N 1
ATOM 4192 C CA . GLY B 1 239 ? -1.389 16.531 20.547 1 93 239 GLY B CA 1
ATOM 4193 C C . GLY B 1 239 ? -1.336 15.781 21.859 1 93 239 GLY B C 1
ATOM 4194 O O . GLY B 1 239 ? -1.463 14.555 21.891 1 93 239 GLY B O 1
ATOM 4195 N N . SER B 1 240 ? -1.108 16.484 22.906 1 88.06 240 SER B N 1
ATOM 4196 C CA . SER B 1 240 ? -0.857 15.836 24.203 1 88.06 240 SER B CA 1
ATOM 4197 C C . SER B 1 240 ? -2.148 15.656 24.984 1 88.06 240 SER B C 1
ATOM 4199 O O . SER B 1 240 ? -2.188 14.906 25.969 1 88.06 240 SER B O 1
ATOM 4201 N N . THR B 1 241 ? -3.199 16.297 24.562 1 88.94 241 THR B N 1
ATOM 4202 C CA . THR B 1 241 ? -4.426 16.281 25.344 1 88.94 241 THR B CA 1
ATOM 4203 C C . THR B 1 241 ? -5.613 15.852 24.5 1 88.94 241 THR B C 1
ATOM 4205 O O . THR B 1 241 ? -5.805 16.344 23.391 1 88.94 241 THR B O 1
ATOM 4208 N N . ALA B 1 242 ? -6.352 14.93 25.062 1 91.56 242 ALA B N 1
ATOM 4209 C CA . ALA B 1 242 ? -7.59 14.523 24.406 1 91.56 242 ALA B CA 1
ATOM 4210 C C . ALA B 1 242 ? -8.672 15.594 24.547 1 91.56 242 ALA B C 1
ATOM 4212 O O . ALA B 1 242 ? -8.891 16.109 25.641 1 91.56 242 ALA B O 1
ATOM 4213 N N . VAL B 1 243 ? -9.297 15.969 23.453 1 94.06 243 VAL B N 1
ATOM 4214 C CA . VAL B 1 243 ? -10.391 16.938 23.453 1 94.06 243 VAL B CA 1
ATOM 4215 C C . VAL B 1 243 ? -11.641 16.312 22.828 1 94.06 243 VAL B C 1
ATOM 4217 O O . VAL B 1 243 ? -11.594 15.789 21.719 1 94.06 243 VAL B O 1
ATOM 4220 N N . SER B 1 244 ? -12.711 16.312 23.578 1 93.44 244 SER B N 1
ATOM 4221 C CA . SER B 1 244 ? -13.977 15.805 23.062 1 93.44 244 SER B CA 1
ATOM 4222 C C . SER B 1 244 ? -14.656 16.828 22.156 1 93.44 244 SER B C 1
ATOM 4224 O O . SER B 1 244 ? -14.305 18.016 22.188 1 93.44 244 SER B O 1
ATOM 4226 N N . VAL B 1 245 ? -15.594 16.359 21.391 1 93.94 245 VAL B N 1
ATOM 4227 C CA . VAL B 1 245 ? -16.375 17.281 20.547 1 93.94 245 VAL B CA 1
ATOM 4228 C C . VAL B 1 245 ? -17.062 18.312 21.438 1 93.94 245 VAL B C 1
ATOM 4230 O O . VAL B 1 245 ? -17.078 19.5 21.109 1 93.94 245 VAL B O 1
ATOM 4233 N N . ARG B 1 246 ? -17.688 17.859 22.5 1 94.31 246 ARG B N 1
ATOM 4234 C CA . ARG B 1 246 ? -18.281 18.781 23.469 1 94.31 246 ARG B CA 1
ATOM 4235 C C . ARG B 1 246 ? -17.234 19.75 24.016 1 94.31 246 ARG B C 1
ATOM 4237 O O . ARG B 1 246 ? -17.531 20.922 24.234 1 94.31 246 ARG B O 1
ATOM 4244 N N . GLY B 1 247 ? -16.047 19.203 24.266 1 95.94 247 GLY B N 1
ATOM 4245 C CA . GLY B 1 247 ? -14.961 20.031 24.734 1 95.94 247 GLY B CA 1
ATOM 4246 C C . GLY B 1 247 ? -14.586 21.141 23.75 1 95.94 247 GLY B C 1
ATOM 4247 O O . GLY B 1 247 ? -14.219 22.234 24.172 1 95.94 247 GLY B O 1
ATOM 4248 N N . ILE B 1 248 ? -14.648 20.812 22.469 1 97.69 248 ILE B N 1
ATOM 4249 C CA . ILE B 1 248 ? -14.414 21.828 21.453 1 97.69 248 ILE B CA 1
ATOM 4250 C C . ILE B 1 248 ? -15.461 22.938 21.594 1 97.69 248 ILE B C 1
ATOM 4252 O O . ILE B 1 248 ? -15.109 24.125 21.594 1 97.69 248 ILE B O 1
ATOM 4256 N N . ALA B 1 249 ? -16.703 22.547 21.75 1 96.88 249 ALA B N 1
ATOM 4257 C CA . ALA B 1 249 ? -17.797 23.516 21.875 1 96.88 249 ALA B CA 1
ATOM 4258 C C . ALA B 1 249 ? -17.609 24.391 23.109 1 96.88 249 ALA B C 1
ATOM 4260 O O . ALA B 1 249 ? -17.812 25.609 23.062 1 96.88 249 ALA B O 1
ATOM 4261 N N . ASP B 1 250 ? -17.25 23.766 24.156 1 97.12 250 ASP B N 1
ATOM 4262 C CA . ASP B 1 250 ? -17.016 24.5 25.406 1 97.12 250 ASP B CA 1
ATOM 4263 C C . ASP B 1 250 ? -15.891 25.516 25.234 1 97.12 250 ASP B C 1
ATOM 4265 O O . ASP B 1 250 ? -15.984 26.641 25.734 1 97.12 250 ASP B O 1
ATOM 4269 N N . THR B 1 251 ? -14.836 25.062 24.625 1 97.81 251 THR B N 1
ATOM 4270 C CA . THR B 1 251 ? -13.703 25.953 24.359 1 97.81 251 THR B CA 1
ATOM 4271 C C . THR B 1 251 ? -14.141 27.156 23.531 1 97.81 251 THR B C 1
ATOM 4273 O O . THR B 1 251 ? -13.758 28.297 23.828 1 97.81 251 THR B O 1
ATOM 4276 N N . VAL B 1 252 ? -14.898 26.906 22.531 1 98.25 252 VAL B N 1
ATOM 4277 C CA . VAL B 1 252 ? -15.391 27.969 21.641 1 98.25 252 VAL B CA 1
ATOM 4278 C C . VAL B 1 252 ? -16.297 28.906 22.422 1 98.25 252 VAL B C 1
ATOM 4280 O O . VAL B 1 252 ? -16.219 30.125 22.281 1 98.25 252 VAL B O 1
ATOM 4283 N N . ASP B 1 253 ? -17.156 28.359 23.25 1 97.62 253 ASP B N 1
ATOM 4284 C CA . ASP B 1 253 ? -18.062 29.141 24.094 1 97.62 253 ASP B CA 1
ATOM 4285 C C . ASP B 1 253 ? -17.281 30.078 25 1 97.62 253 ASP B C 1
ATOM 4287 O O . ASP B 1 253 ? -17.609 31.266 25.125 1 97.62 253 ASP B O 1
ATOM 4291 N N . ASP B 1 254 ? -16.281 29.562 25.594 1 97.69 254 ASP B N 1
ATOM 4292 C CA . ASP B 1 254 ? -15.461 30.328 26.531 1 97.69 254 ASP B CA 1
ATOM 4293 C C . ASP B 1 254 ? -14.727 31.469 25.828 1 97.69 254 ASP B C 1
ATOM 4295 O O . ASP B 1 254 ? -14.578 32.562 26.391 1 97.69 254 ASP B O 1
ATOM 4299 N N . LEU B 1 255 ? -14.25 31.234 24.625 1 97.44 255 LEU B N 1
ATOM 4300 C CA . LEU B 1 255 ? -13.367 32.156 23.922 1 97.44 255 LEU B CA 1
ATOM 4301 C C . LEU B 1 255 ? -14.172 33.219 23.172 1 97.44 255 LEU B C 1
ATOM 4303 O O . LEU B 1 255 ? -13.742 34.375 23.031 1 97.44 255 LEU B O 1
ATOM 4307 N N . LEU B 1 256 ? -15.352 32.812 22.656 1 96.5 256 LEU B N 1
ATOM 4308 C CA . LEU B 1 256 ? -16.016 33.656 21.688 1 96.5 256 LEU B CA 1
ATOM 4309 C C . LEU B 1 256 ? -17.375 34.125 22.219 1 96.5 256 LEU B C 1
ATOM 4311 O O . LEU B 1 256 ? -18.047 34.938 21.594 1 96.5 256 LEU B O 1
ATOM 4315 N N . GLY B 1 257 ? -17.781 33.562 23.391 1 93.12 257 GLY B N 1
ATOM 4316 C CA . GLY B 1 257 ? -19.078 33.906 23.969 1 93.12 257 GLY B CA 1
ATOM 4317 C C . GLY B 1 257 ? -20.062 32.75 23.859 1 93.12 257 GLY B C 1
ATOM 4318 O O . GLY B 1 257 ? -19.734 31.688 23.328 1 93.12 257 GLY B O 1
ATOM 4319 N N . PRO B 1 258 ? -21.219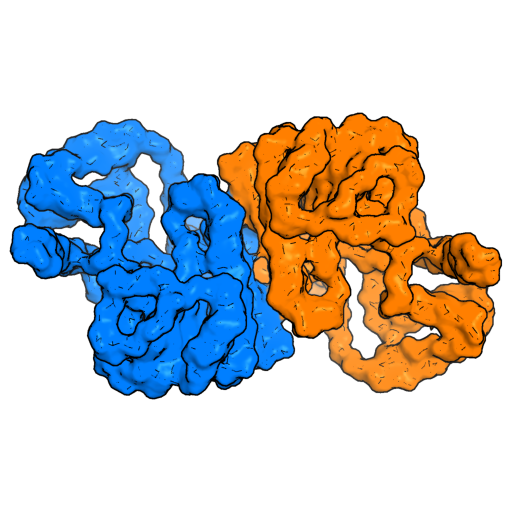 33.031 24.406 1 93.19 258 PRO B N 1
ATOM 4320 C CA . PRO B 1 258 ? -22.172 31.922 24.531 1 93.19 258 PRO B CA 1
ATOM 4321 C C . PRO B 1 258 ? -22.594 31.344 23.172 1 93.19 258 PRO B C 1
ATOM 4323 O O . PRO B 1 258 ? -22.906 32.094 22.25 1 93.19 258 PRO B O 1
ATOM 4326 N N . VAL B 1 259 ? -22.484 30.078 23.062 1 94 259 VAL B N 1
ATOM 4327 C CA . VAL B 1 259 ? -22.891 29.375 21.844 1 94 259 VAL B CA 1
ATOM 4328 C C . VAL B 1 259 ? -24.125 28.516 22.125 1 94 259 VAL B C 1
ATOM 4330 O O . VAL B 1 259 ? -24.328 28.078 23.25 1 94 259 VAL B O 1
ATOM 4333 N N . THR B 1 260 ? -24.969 28.391 21.109 1 95.31 260 THR B N 1
ATOM 4334 C CA . THR B 1 260 ? -26.062 27.438 21.141 1 95.31 260 THR B CA 1
ATOM 4335 C C . THR B 1 260 ? -25.641 26.094 20.578 1 95.31 260 THR B C 1
ATOM 4337 O O . THR B 1 260 ? -25.016 26.031 19.516 1 95.31 260 THR B O 1
ATOM 4340 N N . ILE B 1 261 ? -25.922 25.078 21.344 1 94.19 261 ILE B N 1
ATOM 4341 C CA . ILE B 1 261 ? -25.547 23.75 20.906 1 94.19 261 ILE B CA 1
ATOM 4342 C C . ILE B 1 261 ? -26.797 22.969 20.5 1 94.19 261 ILE B C 1
ATOM 4344 O O . ILE B 1 261 ? -27.781 22.906 21.25 1 94.19 261 ILE B O 1
ATOM 4348 N N . GLU B 1 262 ? -26.812 22.469 19.344 1 94.06 262 GLU B N 1
ATOM 4349 C CA . GLU B 1 262 ? -27.859 21.578 18.844 1 94.06 262 GLU B CA 1
ATOM 4350 C C . GLU B 1 262 ? -27.328 20.172 18.641 1 94.06 262 GLU B C 1
ATOM 4352 O O . GLU B 1 262 ? -26.359 19.969 17.922 1 94.06 262 GLU B O 1
ATOM 4357 N N . HIS B 1 263 ? -28 19.25 19.281 1 90.94 263 HIS B N 1
ATOM 4358 C CA . HIS B 1 263 ? -27.609 17.859 19.109 1 90.94 263 HIS B CA 1
ATOM 4359 C C . HIS B 1 263 ? -28.375 17.188 17.969 1 90.94 263 HIS B C 1
ATOM 4361 O O . HIS B 1 263 ? -29.578 17.422 17.812 1 90.94 263 HIS B O 1
ATOM 4367 N N . VAL B 1 264 ? -27.672 16.578 17.188 1 88.69 264 VAL B N 1
ATOM 4368 C CA . VAL B 1 264 ? -28.281 15.781 16.125 1 88.69 264 VAL B CA 1
ATOM 4369 C C . VAL B 1 264 ? -27.938 14.312 16.328 1 88.69 264 VAL B C 1
ATOM 4371 O O . VAL B 1 264 ? -26.984 13.984 17.047 1 88.69 264 VAL B O 1
ATOM 4374 N N . PRO B 1 265 ? -28.734 13.328 15.797 1 83.06 265 PRO B N 1
ATOM 4375 C CA . PRO B 1 265 ? -28.422 11.906 15.969 1 83.06 265 PRO B CA 1
ATOM 4376 C C . PRO B 1 265 ? -27.031 11.539 15.438 1 83.06 265 PRO B C 1
ATOM 4378 O O . PRO B 1 265 ? -26.609 12.062 14.406 1 83.06 265 PRO B O 1
ATOM 4381 N N . GLY B 1 266 ? -26.344 11.047 16.234 1 74.5 266 GLY B N 1
ATOM 4382 C CA . GLY B 1 266 ? -25 10.625 15.844 1 74.5 266 GLY B CA 1
ATOM 4383 C C . GLY B 1 266 ? -24.828 9.125 15.859 1 74.5 266 GLY B C 1
ATOM 4384 O O . GLY B 1 266 ? -25.672 8.398 16.391 1 74.5 266 GLY B O 1
ATOM 4385 N N . ARG B 1 267 ? -24.109 8.633 14.922 1 56.22 267 ARG B N 1
ATOM 4386 C CA . ARG B 1 267 ? -23.828 7.207 14.984 1 56.22 267 ARG B CA 1
ATOM 4387 C C . ARG B 1 267 ? -22.906 6.887 16.156 1 56.22 267 ARG B C 1
ATOM 4389 O O . ARG B 1 267 ? -22.062 7.703 16.531 1 56.22 267 ARG B O 1
ATOM 4396 N N . LYS B 1 268 ? -23.281 5.906 17.047 1 51.88 268 LYS B N 1
ATOM 4397 C CA . LYS B 1 268 ? -22.594 5.383 18.234 1 51.88 268 LYS B CA 1
ATOM 4398 C C . LYS B 1 268 ? -21.172 4.949 17.891 1 51.88 268 LYS B C 1
ATOM 4400 O O . LYS B 1 268 ? -20.922 3.768 17.641 1 51.88 268 LYS B O 1
ATOM 4405 N N . ALA B 1 269 ? -20.438 5.406 16.891 1 47.56 269 ALA B N 1
ATOM 4406 C CA . ALA B 1 269 ? -19.188 4.68 16.688 1 47.56 269 ALA B CA 1
ATOM 4407 C C . ALA B 1 269 ? -18.219 4.906 17.844 1 47.56 269 ALA B C 1
ATOM 4409 O O . ALA B 1 269 ? -18 6.047 18.25 1 47.56 269 ALA B O 1
ATOM 4410 N N . ASP B 1 270 ? -18.266 3.955 18.75 1 47.75 270 ASP B N 1
ATOM 4411 C CA . ASP B 1 270 ? -17.297 3.893 19.828 1 47.75 270 ASP B CA 1
ATOM 4412 C C . ASP B 1 270 ? -15.867 4.105 19.312 1 47.75 270 ASP B C 1
ATOM 4414 O O . ASP B 1 270 ? -15.367 3.309 18.531 1 47.75 270 ASP B O 1
ATOM 4418 N N . TYR B 1 271 ? -15.492 5.227 19.016 1 50.06 271 TYR B N 1
ATOM 4419 C CA . TYR B 1 271 ? -14.109 5.453 18.609 1 50.06 271 TYR B CA 1
ATOM 4420 C C . TYR B 1 271 ? -13.148 5.145 19.766 1 50.06 271 TYR B C 1
ATOM 4422 O O . TYR B 1 271 ? -13.188 5.797 20.797 1 50.06 271 TYR B O 1
ATOM 4430 N N . ALA B 1 272 ? -13.008 3.922 20.188 1 53.75 272 ALA B N 1
ATOM 4431 C CA . ALA B 1 272 ? -11.945 3.676 21.156 1 53.75 272 ALA B CA 1
ATOM 4432 C C . ALA B 1 272 ? -10.625 4.289 20.688 1 53.75 272 ALA B C 1
ATOM 4434 O O . ALA B 1 272 ? -10.164 4.004 19.578 1 53.75 272 ALA B O 1
ATOM 4435 N N . SER B 1 273 ? -10.266 5.441 21.203 1 63.5 273 SER B N 1
ATOM 4436 C CA . SER B 1 273 ? -9.023 6.148 20.906 1 63.5 273 SER B CA 1
ATOM 4437 C C . SER B 1 273 ? -7.812 5.359 21.391 1 63.5 273 SER B C 1
ATOM 4439 O O . SER B 1 273 ? -7.844 4.77 22.484 1 63.5 273 SER B O 1
ATOM 4441 N N . ARG B 1 274 ? -6.941 4.914 20.5 1 77.62 274 ARG B N 1
ATOM 4442 C CA . ARG B 1 274 ? -5.664 4.309 20.859 1 77.62 274 ARG B CA 1
ATOM 4443 C C . ARG B 1 274 ? -4.664 5.371 21.312 1 77.62 274 ARG B C 1
ATOM 4445 O O . ARG B 1 274 ? -4.633 6.477 20.766 1 77.62 274 ARG B O 1
ATOM 4452 N N . ARG B 1 275 ? -4.012 5.047 22.406 1 86.44 275 ARG B N 1
ATOM 4453 C CA . ARG B 1 275 ? -2.957 5.949 22.859 1 86.44 275 ARG B CA 1
ATOM 4454 C C . ARG B 1 275 ? -1.694 5.781 22.016 1 86.44 275 ARG B C 1
ATOM 4456 O O . ARG B 1 275 ? -1.185 4.672 21.875 1 86.44 275 ARG B O 1
ATOM 4463 N N . ILE B 1 276 ? -1.217 6.848 21.484 1 93.19 276 ILE B N 1
ATOM 4464 C CA . ILE B 1 276 ? -0.052 6.844 20.609 1 93.19 276 ILE B CA 1
ATOM 4465 C C . ILE B 1 276 ? 1.112 7.555 21.297 1 93.19 276 ILE B C 1
ATOM 4467 O O . ILE B 1 276 ? 0.956 8.672 21.812 1 93.19 276 ILE B O 1
ATOM 4471 N N . SER B 1 277 ? 2.248 6.93 21.375 1 93.62 277 SER B N 1
ATOM 4472 C CA . SER B 1 277 ? 3.428 7.473 22.047 1 93.62 277 SER B CA 1
ATOM 4473 C C . SER B 1 277 ? 4.16 8.469 21.141 1 93.62 277 SER B C 1
ATOM 4475 O O . SER B 1 277 ? 4.395 8.195 19.969 1 93.62 277 SER B O 1
ATOM 4477 N N . SER B 1 278 ? 4.488 9.594 21.719 1 95.12 278 SER B N 1
ATOM 4478 C CA . SER B 1 278 ? 5.32 10.562 21.016 1 95.12 278 SER B CA 1
ATOM 4479 C C . SER B 1 278 ? 6.738 10.594 21.578 1 95.12 278 SER B C 1
ATOM 4481 O O . SER B 1 278 ? 7.473 11.562 21.391 1 95.12 278 SER B O 1
ATOM 4483 N N . ALA B 1 279 ? 7.117 9.57 22.297 1 96.25 279 ALA B N 1
ATOM 4484 C CA . ALA B 1 279 ? 8.391 9.516 23.016 1 96.25 279 ALA B CA 1
ATOM 4485 C C . ALA B 1 279 ? 9.57 9.633 22.047 1 96.25 279 ALA B C 1
ATOM 4487 O O . ALA B 1 279 ? 10.57 10.289 22.359 1 96.25 279 ALA B O 1
ATOM 4488 N N . GLN B 1 280 ? 9.523 9 20.953 1 97.88 280 GLN B N 1
ATOM 4489 C CA . GLN B 1 280 ? 10.617 9.039 19.984 1 97.88 280 GLN B CA 1
ATOM 4490 C C . GLN B 1 280 ? 10.844 10.453 19.469 1 97.88 280 GLN B C 1
ATOM 4492 O O . GLN B 1 280 ? 11.992 10.883 19.312 1 97.88 280 GLN B O 1
ATOM 4497 N N . ALA B 1 281 ? 9.766 11.18 19.172 1 98.5 281 ALA B N 1
ATOM 4498 C CA . ALA B 1 281 ? 9.883 12.562 18.703 1 98.5 281 ALA B CA 1
ATOM 4499 C C . ALA B 1 281 ? 10.562 13.43 19.766 1 98.5 281 ALA B C 1
ATOM 4501 O O . ALA B 1 281 ? 11.414 14.266 19.438 1 98.5 281 ALA B O 1
ATOM 4502 N N . LYS B 1 282 ? 10.141 13.234 20.984 1 98 282 LYS B N 1
ATOM 4503 C CA . LYS B 1 282 ? 10.75 13.984 22.078 1 98 282 LYS B CA 1
ATOM 4504 C C . LYS B 1 282 ? 12.234 13.656 22.219 1 98 282 LYS B C 1
ATOM 4506 O O . LYS B 1 282 ? 13.07 14.555 22.328 1 98 282 LYS B O 1
ATOM 4511 N N . ARG B 1 283 ? 12.555 12.422 22.172 1 98.25 283 ARG B N 1
ATOM 4512 C CA . ARG B 1 283 ? 13.914 11.945 22.422 1 98.25 283 ARG B CA 1
ATOM 4513 C C . ARG B 1 283 ? 14.852 12.344 21.297 1 98.25 283 ARG B C 1
ATOM 4515 O O . ARG B 1 283 ? 15.953 12.852 21.531 1 98.25 283 ARG B O 1
ATOM 4522 N N . LEU B 1 284 ? 14.461 12.172 20.047 1 98.5 284 LEU B N 1
ATOM 4523 C CA . LEU B 1 284 ? 15.383 12.289 18.922 1 98.5 284 LEU B CA 1
ATOM 4524 C C . LEU B 1 284 ? 15.312 13.688 18.312 1 98.5 284 LEU B C 1
ATOM 4526 O O . LEU B 1 284 ? 16.297 14.18 17.766 1 98.5 284 LEU B O 1
ATOM 4530 N N . LEU B 1 285 ? 14.125 14.367 18.375 1 98.56 285 LEU B N 1
ATOM 4531 C CA . LEU B 1 285 ? 13.961 15.648 17.703 1 98.56 285 LEU B CA 1
ATOM 4532 C C . LEU B 1 285 ? 13.812 16.781 18.719 1 98.56 285 LEU B C 1
ATOM 4534 O O . LEU B 1 285 ? 13.797 17.953 18.359 1 98.56 285 LEU B O 1
ATOM 4538 N N . GLY B 1 286 ? 13.656 16.438 20.016 1 98.38 286 GLY B N 1
ATOM 4539 C CA . GLY B 1 286 ? 13.32 17.453 21 1 98.38 286 GLY B CA 1
ATOM 4540 C C . GLY B 1 286 ? 11.953 18.078 20.766 1 98.38 286 GLY B C 1
ATOM 4541 O O . GLY B 1 286 ? 11.75 19.25 21.062 1 98.38 286 GLY B O 1
ATOM 4542 N N . TRP B 1 287 ? 11.078 17.359 20.188 1 98.31 287 TRP B N 1
ATOM 4543 C CA . TRP B 1 287 ? 9.781 17.906 19.828 1 98.31 287 TRP B CA 1
ATOM 4544 C C . TRP B 1 287 ? 8.703 17.453 20.797 1 98.31 287 TRP B C 1
ATOM 4546 O O . TRP B 1 287 ? 8.672 16.281 21.203 1 98.31 287 TRP B O 1
ATOM 4556 N N . SER B 1 288 ? 7.848 18.25 21.188 1 97.56 288 SER B N 1
ATOM 4557 C CA . SER B 1 288 ? 6.578 18.078 21.891 1 97.56 288 SER B CA 1
ATOM 4558 C C . SER B 1 288 ? 5.574 19.156 21.5 1 97.56 288 SER B C 1
ATOM 4560 O O . SER B 1 288 ? 5.961 20.281 21.156 1 97.56 288 SER B O 1
ATOM 4562 N N . PRO B 1 289 ? 4.316 18.688 21.406 1 96.38 289 PRO B N 1
ATOM 4563 C CA . PRO B 1 289 ? 3.355 19.766 21.125 1 96.38 289 PRO B CA 1
ATOM 4564 C C . PRO B 1 289 ? 3.35 20.844 22.219 1 96.38 289 PRO B C 1
ATOM 4566 O O . PRO B 1 289 ? 3.316 20.531 23.406 1 96.38 289 PRO B O 1
ATOM 4569 N N . ARG B 1 290 ? 3.352 22.078 21.797 1 96.12 290 ARG B N 1
ATOM 4570 C CA . ARG B 1 290 ? 3.523 23.156 22.781 1 96.12 290 ARG B CA 1
ATOM 4571 C C . ARG B 1 290 ? 2.27 24.016 22.875 1 96.12 290 ARG B C 1
ATOM 4573 O O . ARG B 1 290 ? 2.074 24.734 23.859 1 96.12 290 ARG B O 1
ATOM 4580 N N . THR B 1 291 ? 1.466 24.016 21.938 1 97.25 291 THR B N 1
ATOM 4581 C CA . THR B 1 291 ? 0.299 24.891 21.891 1 97.25 291 THR B CA 1
ATOM 4582 C C . THR B 1 291 ? -0.906 24.203 22.547 1 97.25 291 THR B C 1
ATOM 4584 O O . THR B 1 291 ? -1.325 23.141 22.109 1 97.25 291 THR B O 1
ATOM 4587 N N . ASN B 1 292 ? -1.416 24.766 23.562 1 95.25 292 ASN B N 1
ATOM 4588 C CA . ASN B 1 292 ? -2.633 24.188 24.125 1 95.25 292 ASN B CA 1
ATOM 4589 C C . ASN B 1 292 ? -3.834 24.422 23.219 1 95.25 292 ASN B C 1
ATOM 4591 O O . ASN B 1 292 ? -3.816 25.312 22.375 1 95.25 292 ASN B O 1
ATOM 4595 N N . PHE B 1 293 ? -4.879 23.641 23.438 1 97.5 293 PHE B N 1
ATOM 4596 C CA . PHE B 1 293 ? -6 23.578 22.516 1 97.5 293 PHE B CA 1
ATOM 4597 C C . PHE B 1 293 ? -6.715 24.922 22.438 1 97.5 293 PHE B C 1
ATOM 4599 O O . PHE B 1 293 ? -7 25.422 21.359 1 97.5 293 PHE B O 1
ATOM 4606 N N . ALA B 1 294 ? -6.934 25.516 23.578 1 97.75 294 ALA B N 1
ATOM 4607 C CA . ALA B 1 294 ? -7.648 26.797 23.641 1 97.75 294 ALA B CA 1
ATOM 4608 C C . ALA B 1 294 ? -6.875 27.891 22.922 1 97.75 294 ALA B C 1
ATOM 4610 O O . ALA B 1 294 ? -7.461 28.719 22.219 1 97.75 294 ALA B O 1
ATOM 4611 N N . GLU B 1 295 ? -5.574 27.906 23.141 1 98 295 GLU B N 1
ATOM 4612 C CA . GLU B 1 295 ? -4.734 28.906 22.484 1 98 295 GLU B CA 1
ATOM 4613 C C . GLU B 1 295 ? -4.773 28.734 20.969 1 98 295 GLU B C 1
ATOM 4615 O O . GLU B 1 295 ? -4.84 29.719 20.219 1 98 295 GLU B O 1
ATOM 4620 N N . GLY B 1 296 ? -4.691 27.469 20.453 1 98.31 296 GLY B N 1
ATOM 4621 C CA . GLY B 1 296 ? -4.797 27.203 19.031 1 98.31 296 GLY B CA 1
ATOM 4622 C C . GLY B 1 296 ? -6.125 27.641 18.438 1 98.31 296 GLY B C 1
ATOM 4623 O O . GLY B 1 296 ? -6.168 28.188 17.328 1 98.31 296 GLY B O 1
ATOM 4624 N N . VAL B 1 297 ? -7.207 27.406 19.172 1 98.5 297 VAL B N 1
ATOM 4625 C CA . VAL B 1 297 ? -8.531 27.812 18.734 1 98.5 297 VAL B CA 1
ATOM 4626 C C . VAL B 1 297 ? -8.602 29.344 18.641 1 98.5 297 VAL B C 1
ATOM 4628 O O . VAL B 1 297 ? -9.133 29.891 17.672 1 98.5 297 VAL B O 1
ATOM 4631 N N . ARG B 1 298 ? -8.078 30 19.672 1 98.5 298 ARG B N 1
ATOM 4632 C CA . ARG B 1 298 ? -8.055 31.453 19.672 1 98.5 298 ARG B CA 1
ATOM 4633 C C . ARG B 1 298 ? -7.312 32 18.453 1 98.5 298 ARG B C 1
ATOM 4635 O O . ARG B 1 298 ? -7.797 32.906 17.781 1 98.5 298 ARG B O 1
ATOM 4642 N N . ARG B 1 299 ? -6.141 31.453 18.203 1 98.5 299 ARG B N 1
ATOM 4643 C CA . ARG B 1 299 ? -5.336 31.891 17.062 1 98.5 299 ARG B CA 1
ATOM 4644 C C . ARG B 1 299 ? -6.074 31.656 15.75 1 98.5 299 ARG B C 1
ATOM 4646 O O . ARG B 1 299 ? -5.984 32.469 14.828 1 98.5 299 ARG B O 1
ATOM 4653 N N . TYR B 1 300 ? -6.762 30.516 15.633 1 98.62 300 TYR B N 1
ATOM 4654 C CA . TYR B 1 300 ? -7.555 30.281 14.438 1 98.62 300 TYR B CA 1
ATOM 4655 C C . TYR B 1 300 ? -8.656 31.312 14.281 1 98.62 300 TYR B C 1
ATOM 4657 O O . TYR B 1 300 ? -8.883 31.828 13.188 1 98.62 300 TYR B O 1
ATOM 4665 N N . ALA B 1 301 ? -9.375 31.594 15.391 1 98.44 301 ALA B N 1
ATOM 4666 C CA . ALA B 1 301 ? -10.461 32.562 15.359 1 98.44 301 ALA B CA 1
ATOM 4667 C C . ALA B 1 301 ? -9.961 33.938 14.891 1 98.44 301 ALA B C 1
ATOM 4669 O O . ALA B 1 301 ? -10.602 34.594 14.062 1 98.44 301 ALA B O 1
ATOM 4670 N N . ASP B 1 302 ? -8.828 34.344 15.453 1 98.19 302 ASP B N 1
ATOM 4671 C CA . ASP B 1 302 ? -8.227 35.625 15.07 1 98.19 302 ASP B CA 1
ATOM 4672 C C . ASP B 1 302 ? -7.875 35.656 13.586 1 98.19 302 ASP B C 1
ATOM 4674 O O . ASP B 1 302 ? -8.148 36.625 12.891 1 98.19 302 ASP B O 1
ATOM 4678 N N . TRP B 1 303 ? -7.258 34.594 13.094 1 98.06 303 TRP B N 1
ATOM 4679 C CA . TRP B 1 303 ? -6.895 34.469 11.688 1 98.06 303 TRP B CA 1
ATOM 4680 C C . TRP B 1 303 ? -8.133 34.531 10.797 1 98.06 303 TRP B C 1
ATOM 4682 O O . TRP B 1 303 ? -8.133 35.219 9.773 1 98.06 303 TRP B O 1
ATOM 4692 N N . TYR B 1 304 ? -9.164 33.781 11.164 1 97.5 304 TYR B N 1
ATOM 4693 C CA . TYR B 1 304 ? -10.383 33.719 10.375 1 97.5 304 TYR B CA 1
ATOM 4694 C C . TYR B 1 304 ? -11.039 35.062 10.258 1 97.5 304 TYR B C 1
ATOM 4696 O O . TYR B 1 304 ? -11.492 35.469 9.172 1 97.5 304 TYR B O 1
ATOM 4704 N N . ARG B 1 305 ? -11.086 35.844 11.383 1 96.31 305 ARG B N 1
ATOM 4705 C CA . ARG B 1 305 ? -11.641 37.188 11.375 1 96.31 305 ARG B CA 1
ATOM 4706 C C . ARG B 1 305 ? -10.867 38.094 10.43 1 96.31 305 ARG B C 1
ATOM 4708 O O . ARG B 1 305 ? -11.461 38.844 9.664 1 96.31 305 ARG B O 1
ATOM 4715 N N . ALA B 1 306 ? -9.562 38 10.539 1 95.38 306 ALA B N 1
ATOM 4716 C CA . ALA B 1 306 ? -8.719 38.812 9.68 1 95.38 306 ALA B CA 1
ATOM 4717 C C . ALA B 1 306 ? -8.898 38.438 8.211 1 95.38 306 ALA B C 1
ATOM 4719 O O . ALA B 1 306 ? -8.914 39.312 7.344 1 95.38 306 ALA B O 1
ATOM 4720 N N . ASP B 1 307 ? -8.977 37.156 7.949 1 92.69 307 ASP B N 1
ATOM 4721 C CA . ASP B 1 307 ? -9.164 36.656 6.59 1 92.69 307 ASP B CA 1
ATOM 4722 C C . ASP B 1 307 ? -10.492 37.125 6.012 1 92.69 307 ASP B C 1
ATOM 4724 O O . ASP B 1 307 ? -10.57 37.5 4.836 1 92.69 307 ASP B O 1
ATOM 4728 N N . GLN B 1 308 ? -11.555 37.094 6.859 1 91.12 308 GLN B N 1
ATOM 4729 C CA . GLN B 1 308 ? -12.875 37.562 6.426 1 91.12 308 GLN B CA 1
ATOM 4730 C C . GLN B 1 308 ? -12.883 39.062 6.152 1 91.12 308 GLN B C 1
ATOM 4732 O O . GLN B 1 308 ? -13.523 39.531 5.203 1 91.12 308 GLN B O 1
ATOM 4737 N N . ALA B 1 309 ? -12.156 39.75 6.953 1 89 309 ALA B N 1
ATOM 4738 C CA . ALA B 1 309 ? -12.055 41.219 6.773 1 89 309 ALA B CA 1
ATOM 4739 C C . ALA B 1 309 ? -11.305 41.562 5.492 1 89 309 ALA B C 1
ATOM 4741 O O . ALA B 1 309 ? -11.688 42.469 4.77 1 89 309 ALA B O 1
ATOM 4742 N N . ALA B 1 310 ? -10.305 40.781 5.281 1 87.31 310 ALA B N 1
ATOM 4743 C CA . ALA B 1 310 ? -9.523 41 4.062 1 87.31 310 ALA B CA 1
ATOM 4744 C C . ALA B 1 310 ? -10.352 40.688 2.82 1 87.31 310 ALA B C 1
ATOM 4746 O O . ALA B 1 310 ? -10.266 41.375 1.811 1 87.31 310 ALA B O 1
ATOM 4747 N N . ARG B 1 311 ? -11.047 39.625 2.793 1 85 311 ARG B N 1
ATOM 4748 C CA . ARG B 1 311 ? -11.891 39.25 1.669 1 85 311 ARG B CA 1
ATOM 4749 C C . ARG B 1 311 ? -12.984 40.25 1.411 1 85 311 ARG B C 1
ATOM 4751 O O . ARG B 1 311 ? -13.352 40.5 0.26 1 85 311 ARG B O 1
ATOM 4758 N N . ALA B 1 312 ? -13.438 40.906 2.547 1 86.25 312 ALA B N 1
ATOM 4759 C CA . ALA B 1 312 ? -14.484 41.906 2.434 1 86.25 312 ALA B CA 1
ATOM 4760 C C . ALA B 1 312 ? -13.953 43.219 1.813 1 86.25 312 ALA B C 1
ATOM 4762 O O . ALA B 1 312 ? -14.68 43.906 1.107 1 86.25 312 ALA B O 1
ATOM 4763 N N . LEU B 1 313 ? -12.773 43.406 2.008 1 82.81 313 LEU B N 1
ATOM 4764 C CA . LEU B 1 313 ? -12.148 44.594 1.481 1 82.81 313 LEU B CA 1
ATOM 4765 C C . LEU B 1 313 ? -11.633 44.375 0.063 1 82.81 313 LEU B C 1
ATOM 4767 O O . LEU B 1 313 ? -11.273 45.344 -0.631 1 82.81 313 LEU B O 1
ATOM 4771 N N . GLY B 1 314 ? -11.859 43.25 -0.617 1 72.31 314 GLY B N 1
ATOM 4772 C CA . GLY B 1 314 ? -11.438 42.969 -1.979 1 72.31 314 GLY B CA 1
ATOM 4773 C C . GLY B 1 314 ? -9.969 42.625 -2.09 1 72.31 314 GLY B C 1
ATOM 4774 O O . GLY B 1 314 ? -9.359 42.781 -3.15 1 72.31 314 GLY B O 1
ATOM 4775 N N . ASP B 1 315 ? -9.258 42.344 -1.108 1 60.62 315 ASP B N 1
ATOM 4776 C CA . ASP B 1 315 ? -7.852 41.938 -1.126 1 60.62 315 ASP B CA 1
ATOM 4777 C C . ASP B 1 315 ? -7.711 40.438 -1.262 1 60.62 315 ASP B C 1
ATOM 4779 O O . ASP B 1 315 ? -8.523 39.688 -0.729 1 60.62 315 ASP B O 1
#

Foldseek 3Di:
DEEEEECCQADLNVLLQVVCVVVPYAYEYEYCDNNNPDPRHHYDNDQLLPLVSLLVSCAPGQEYEYPWADQPLVVCVVCVVVRLCRLQSSLVSNLVSCLSNVHQEYEYEAAPCLCQQFDQPPCVPVDRDADEPPGDGHPVSCPRSSSVSRVNSVVVQVVCCVPPVRKYFYEHEWAEDAARDDCPDLLNVLLVCLVVQHAREAAPPQADKGFYFYSNLVSVLSVLCVDPLRINYYFYATHDDIATSVNSNVLSCVQRHHHHYHYDHHDPPPPPDHHYDRVSSCVRRVGHRDADPSNRSNNRSVNVVVVVVVVVVVD/DEEEEECCQADLNVLLQVVCVVVPYAYEYEYCDNNNPDPRHHYDNDQLLPLVSLLVSCAPHQEYEYPWADQPLVVCVVCVVVRLCRLQSSLVSNLVSCLSNVHQEYEYEAAPCLCQQFDQPPPPPVDFDADEPPGDGHPVSCPRSSSVSRVNSVVVQVVCCVPPVRKYFYEHEWAEDAARDDCPDLLNVLLVCLVVQHAREDAPPQADKGFYFYSNLVSVLSVLCVDPLRINYYFYATHDDIATSVNSNVLSCVQRHHHHYHYDHHDPPPPPDHHYDRVSSCVRRVGHRDADPSNRSNNRSVNVVVVVVVVVVVD

Sequence (630 aa):
MRIAVTGGCGFIGSHVVDHLIAAGHEVLAVDTTDKYLNPDAEHARIDVLDLPALTAALAGSEVVYHLAAMADVEQVTADPVGAVRANIDGTEAVLEAARRSGLSRTVLASTVWVYGAALADSQLDGEEQELDEHAPIALERSGHLYVATKLAAEMLVHSYRELYGQHFTILRFGIPYGPRMRDELVVARFVQAALAGRPITIAGDGRQSRNFVYVEDLADAHVRALSPAAEDQTFALEGSTAVSVRGIADTVDDLLGPVTIEHVPGRKADYASRRISSAQAKRLLGWSPRTNFAEGVRRYADWYRADQAARALGDMRIAVTGGCGFIGSHVVDHLIAAGHEVLAVDTTDKYLNPDAEHARIDVLDLPALTAALAGSEVVYHLAAMADVEQVTADPVGAVRANIDGTEAVLEAARRSGLSRTVLASTVWVYGAALADSQLDGEEQELDEHAPIALERSGHLYVATKLAAEMLVHSYRELYGQHFTILRFGIPYGPRMRDELVVARFVQAALAGRPITIAGDGRQSRNFVYVEDLADAHVRALSPAAEDQTFALEGSTAVSVRGIADTVDDLLGPVTIEHVPGRKADYASRRISSAQAKRLLGWSPRTNFAEGVRRYADWYRADQAARALGD

Solvent-accessible surface area (backbone atoms only — not comparable to full-atom values): 32624 Å² total; per-residue (Å²): 95,39,34,33,26,34,23,16,24,42,48,65,25,22,43,32,50,51,48,36,45,74,72,66,34,46,42,37,28,28,14,80,57,65,82,46,54,58,89,87,41,46,77,42,83,43,56,56,74,40,41,70,64,45,26,61,67,45,48,83,29,41,35,37,38,45,54,52,59,66,75,53,64,69,56,32,71,74,34,51,67,59,28,44,44,39,31,33,49,20,44,50,28,48,53,50,23,36,58,75,39,63,34,63,33,41,35,39,60,45,43,50,62,46,57,67,15,31,58,73,73,71,61,76,82,75,57,82,74,64,38,51,82,75,60,33,32,24,62,88,45,21,26,50,58,70,37,28,30,45,50,35,33,54,20,50,51,36,11,43,26,65,74,71,63,44,40,30,28,38,40,17,36,36,52,67,43,39,65,72,50,62,63,85,40,67,70,45,42,42,49,52,22,49,77,68,72,38,64,33,76,36,53,42,87,24,73,62,56,45,34,50,18,40,40,65,49,54,19,50,48,57,57,43,49,70,38,77,70,30,57,72,34,65,31,40,50,47,26,90,53,77,42,24,53,47,49,50,51,50,47,43,24,72,75,75,40,90,60,50,78,42,73,39,91,37,81,85,69,79,70,78,73,77,50,70,44,43,60,62,27,34,72,60,50,70,41,71,71,75,68,50,70,64,58,38,52,50,52,22,53,53,45,51,53,51,52,52,50,36,53,70,69,72,99,95,39,34,33,27,33,24,15,24,42,49,67,26,22,42,32,50,52,47,36,43,72,71,67,32,45,40,37,29,28,14,80,57,66,83,45,54,56,87,88,41,46,76,43,84,44,56,57,73,41,41,72,63,46,26,61,66,46,48,80,30,41,35,36,37,45,54,53,58,66,76,52,65,69,55,32,70,74,34,50,67,58,29,42,44,38,30,32,50,19,44,50,28,49,54,50,24,36,59,76,40,63,35,63,33,41,35,39,62,46,44,49,63,46,57,68,16,32,57,74,72,71,62,76,83,76,56,82,73,66,37,52,83,73,58,34,31,24,62,87,44,22,27,49,58,69,37,28,29,46,51,36,32,53,19,50,50,36,10,42,27,65,74,70,63,44,39,32,28,38,40,18,35,34,51,68,44,39,66,72,51,63,65,85,40,68,70,45,42,43,48,51,22,48,77,68,73,38,63,32,75,36,54,42,86,25,75,62,56,45,35,50,18,42,40,66,50,55,17,50,46,57,56,43,50,70,40,78,69,30,57,72,35,65,32,41,49,46,25,90,52,76,42,24,53,48,51,50,52,50,47,42,25,73,75,76,40,92,59,50,78,41,73,41,91,36,82,86,69,78,69,78,74,78,52,70,45,41,60,62,27,33,72,59,53,70,39,71,68,74,66,52,69,63,58,38,52,49,53,24,52,54,45,51,53,52,51,52,51,36,54,71,70,72,99

Secondary structure (DSSP, 8-state):
-EEEEETTTSHHHHHHHHHHHHTT-EEEEEES--TT--TTSEEEE--TT-HHHHHHHHTT-SEEEE------HHHHHH-HHHHHIIIIIHHHHHHHHHHHHT-SEEEEEEEGGGGGGB-----SSSS-PPB-TTPPBPGGG---HHHHHHHHHHHHHHHHHHHH--EEEEEEE-EEESTT--TTSHHHHHHHHHHTTPPEEEETT---EE-EEEHHHHHHHHHHTTSGGGTTEEEEE--SS-EEHHHHHHHHHHHH----EEEE--------PPPB--HHHHHHH-----S-HHHHHHHHHHHHHHHHHHHHTT-/-EEEEETTTSHHHHHHHHHHHHTT-EEEEEES--TT--TTSEEEE--TT-HHHHHHHHTT-SEEEE------HHHHHH-HHHHHIIIIIHHHHHHHHHHHHT-SEEEEEEEGGGGGGB-----SSSS-PPB-TTPPBPGGG---HHHHHHHHHHHHHHHHHHHH--EEEEEEE-EEESTT--TTSHHHHHHHHHHTTPPEEEETT---EE-EEEHHHHHHHHHHTTSGGGTTEEEEE--SS-EEHHHHHHHHHHHH----EEEE--------PPPB--HHHHHHH-----S-HHHHHHHHHHHHHHHHHHHHHT-

pLDDT: mean 94.0, std 10.7, range [42.06, 98.94]

Organism: Streptomyces rubellomurinus (strain ATCC 31215) (NCBI:txid359131)

Nearest PDB structures (foldseek):
  1oc2-assembly1_B  TM=8.694E-01  e=2.248E-27  Streptococcus suis
  1bxk-assembly1_B  TM=8.543E-01  e=3.653E-25  Escherichia coli
  6bi4-assembly2_B  TM=8.729E-01  e=1.733E-24  Bacillus anthracis str. Ames
  6bi4-assembly2_C  TM=8.629E-01  e=6.472E-24  Bacillus anthracis str. Ames
  6nbr-assembly1_A  TM=7.951E-01  e=2.758E-19  Piper methysticum

InterPro domains:
  IPR001509 NAD-dependent epimerase/dehydratase [PF01370] (3-228)
  IPR036291 NAD(P)-binding domain superfamily [SSF51735] (1-306)

Radius of gyration: 27.12 Å; Cα contacts (8 Å, |Δi|>4): 1322; chains: 2; bounding box: 58×83×70 Å